Protein AF-A0A947R035-F1 (afdb_monomer)

pLDDT: mean 83.67, std 15.13, range [29.81, 98.88]

Radius of gyration: 25.93 Å; Cα contacts (8 Å, |Δi|>4): 935; chains: 1; bounding box: 70×62×70 Å

Mean predicted aligned error: 9.05 Å

Foldseek 3Di:
DFEFAAAALAACLLAPDPLVLVQVLVVVVPFPQDPQLSVQLNVLSVCCNVPDDLADDLLVSVLSSCLSPLPPPSNVVVVVVQVVLDPDDDDPHDSVSSVVDDSVRSVVVLVSSLVSVVVVPPDLDDSDPNLVSVLNVLNNPSASVSNVCQQCVLPPDLQAAYEHEDDDLDDQQPPVVSNVRSLQRLLLVCLQAPNRYAYAREADLSHPPSVVSNVCSLQARLHQAHEYEQLSPHACPDPSNLVVQVVCLVQVGEYEYAAEQDDGHSDSVRSCSSALVRCPVVCVVRLRRQYEHELLHPLCLQLDDDDDPPHRRSNVSLLVVLQVGVRYAYENEPNCPQVRDDSSVVSNLVSVLVQCPDPSRVLRYAYHHHPPRHRCSDRSNRVLVSVCVSNPPPSSCRRGPRSVCVSSQVPLVRRTPSVLSSLVNCQVCLAQRQDDHNPSSVVSNCVVPNPPRHHQHAPVRPLQGPVDPLNVLLVCVQQVPFPDDPDDSSCQQAAFLCVTPLNVVLVVDDPVSNLVSLLVVQVVSVVSCVVVQKFFDQDPNDRDDSVVSSVQSSVQSPDRRHGNSNSSVSVVNTIDHPDD

Secondary structure (DSSP, 8-state):
--EEEEE----HHHH-SHHHHHHHHHHHHTSSS-HHHHHHHHHHHHHHHHH-SS---HHHHHHHHHHHHTTSHHHHHHHHHHTTT-SS-----SHHHHHHS-HHHHHHHHHHHHHHHHHT-S------HHHHHHHHHHHTSSSHHHHHHHHHTTSSSTT-EEEEE-----SSS--HHHHHHHHHHHHHHHHHSTTTEEEEEEE-TTSTTHHHHHHHHHHHS---EEEE-GGGT--SSSHHHHHHHHHHHHTT--EEEE-SS-S--SSGGGGGGG-GGGGHHHHHHSTT--EEEEGGG-GGGTTTPPPBTTB--HHHHHHHHHHH-TTEEEE-TT--GGGSSHHHHHHHHHHHHHHTSSHHHHTTEE----BTTS--SS-HHHHHHHHHHHH-HHHHHIIIIIHHHHHHT--TTS--HHHHHHHHHHHHTTTS-SSPPPHHHHHHHHHHH-TT------TTGGGG-TT-HHHHHHHHHHHHHS------HHHHTT-BGGGSHHHHHHHHS-HHHHHHHHHHHHHHHHHHHHHTTEEEPEETTEEPPHHHHHHHHHHHHT-TTSBHHHHHHHHHTTEEEP--

Nearest PDB structures (foldseek):
  8sm7-assembly2_G  TM=6.513E-01  e=8.411E-05  Paenibacillus sp. Y412MC10
  8sma-assembly2_J  TM=6.064E-01  e=1.955E-04  Litorilinea aerophila

Structure (mmCIF, N/CA/C/O backbone):
data_AF-A0A947R035-F1
#
_entry.id   AF-A0A947R035-F1
#
loop_
_atom_site.group_PDB
_atom_site.id
_atom_site.type_symbol
_atom_site.label_atom_id
_atom_site.label_alt_id
_atom_site.label_comp_id
_atom_site.label_asym_id
_atom_site.label_entity_id
_atom_site.label_seq_id
_atom_site.pdbx_PDB_ins_code
_atom_site.Cartn_x
_atom_site.Cartn_y
_atom_site.Cartn_z
_atom_site.occupancy
_atom_site.B_iso_or_equiv
_atom_site.auth_seq_id
_atom_site.auth_comp_id
_atom_site.auth_asym_id
_atom_site.auth_atom_id
_atom_site.pdbx_PDB_model_num
ATOM 1 N N . MET A 1 1 ? -10.519 -5.323 -14.817 1.00 90.31 1 MET A N 1
ATOM 2 C CA . MET A 1 1 ? -10.506 -4.528 -13.567 1.00 90.31 1 MET A CA 1
ATOM 3 C C . MET A 1 1 ? -9.277 -3.657 -13.634 1.00 90.31 1 MET A C 1
ATOM 5 O O . MET A 1 1 ? -8.201 -4.216 -13.793 1.00 90.31 1 MET A O 1
ATOM 9 N N . ARG A 1 2 ? -9.396 -2.329 -13.517 1.00 95.31 2 ARG A N 1
ATOM 10 C CA . ARG A 1 2 ? -8.196 -1.489 -13.583 1.00 95.31 2 ARG A CA 1
ATOM 11 C C . ARG A 1 2 ? -7.433 -1.521 -12.263 1.00 95.31 2 ARG A C 1
ATOM 13 O O . ARG A 1 2 ? -8.056 -1.578 -11.205 1.00 95.31 2 ARG A O 1
ATOM 20 N N . ILE A 1 3 ? -6.108 -1.477 -12.324 1.00 97.06 3 ILE A N 1
ATOM 21 C CA . ILE A 1 3 ? -5.214 -1.598 -11.175 1.00 97.06 3 ILE A CA 1
ATOM 22 C C . ILE A 1 3 ? -4.143 -0.513 -11.245 1.00 97.06 3 ILE A C 1
ATOM 24 O O . ILE A 1 3 ? -3.401 -0.424 -12.223 1.00 97.06 3 ILE A O 1
ATOM 28 N N . ASN A 1 4 ? -4.032 0.280 -10.180 1.00 96.06 4 ASN A N 1
ATOM 29 C CA . ASN A 1 4 ? -2.834 1.073 -9.942 1.00 96.06 4 ASN A CA 1
ATOM 30 C C . ASN A 1 4 ? -1.700 0.153 -9.479 1.00 96.06 4 ASN A C 1
ATOM 32 O O . ASN A 1 4 ? -1.755 -0.359 -8.365 1.00 96.06 4 ASN A O 1
ATOM 36 N N . CYS A 1 5 ? -0.673 -0.068 -10.297 1.00 97.19 5 CYS A N 1
ATOM 37 C CA . CYS A 1 5 ? 0.370 -1.043 -9.969 1.00 97.19 5 CYS A CA 1
ATOM 38 C C . CYS A 1 5 ? 1.443 -0.539 -8.996 1.00 97.19 5 CYS A C 1
ATOM 40 O O . CYS A 1 5 ? 2.324 -1.309 -8.623 1.00 97.19 5 CYS A O 1
ATOM 42 N N . HIS A 1 6 ? 1.388 0.727 -8.583 1.00 96.06 6 HIS A N 1
ATOM 43 C CA . HIS A 1 6 ? 2.427 1.327 -7.757 1.00 96.06 6 HIS A CA 1
ATOM 44 C C . HIS A 1 6 ? 1.810 2.369 -6.827 1.00 96.06 6 HIS A C 1
ATOM 46 O O . HIS A 1 6 ? 1.602 3.516 -7.219 1.00 96.06 6 HIS A O 1
ATOM 52 N N . THR A 1 7 ? 1.504 1.972 -5.592 1.00 93.75 7 THR A N 1
ATOM 53 C CA . THR A 1 7 ? 1.025 2.882 -4.541 1.00 93.75 7 THR A CA 1
ATOM 54 C C . THR A 1 7 ? 1.607 2.508 -3.191 1.00 93.75 7 THR A C 1
ATOM 56 O O . THR A 1 7 ? 2.008 1.369 -2.967 1.00 93.75 7 THR A O 1
ATOM 59 N N . HIS A 1 8 ? 1.599 3.456 -2.267 1.00 92.56 8 HIS A N 1
ATOM 60 C CA . HIS A 1 8 ? 2.054 3.297 -0.900 1.00 92.56 8 HIS A CA 1
ATOM 61 C C . HIS A 1 8 ? 0.921 3.633 0.065 1.00 92.56 8 HIS A C 1
ATOM 63 O O . HIS A 1 8 ? 0.316 4.698 -0.018 1.00 92.56 8 HIS A O 1
ATOM 69 N N . VAL A 1 9 ? 0.648 2.719 0.995 1.00 91.81 9 VAL A N 1
ATOM 70 C CA . VAL A 1 9 ? -0.446 2.845 1.977 1.00 91.81 9 VAL A CA 1
ATOM 71 C C . VAL A 1 9 ? 0.047 3.041 3.411 1.00 91.81 9 VAL A C 1
ATOM 73 O O . VAL A 1 9 ? -0.749 3.173 4.336 1.00 91.81 9 VAL A O 1
ATOM 76 N N . PHE A 1 10 ? 1.362 3.051 3.618 1.00 89.19 10 PHE A N 1
ATOM 77 C CA . PHE A 1 10 ? 1.951 3.209 4.940 1.00 89.19 10 PHE A CA 1
ATOM 78 C C . PHE A 1 10 ? 1.749 4.627 5.490 1.00 89.19 10 PHE A C 1
ATOM 80 O O . PHE A 1 10 ? 1.616 5.591 4.744 1.00 89.19 10 PHE A O 1
ATOM 87 N N . ASN A 1 11 ? 1.788 4.774 6.809 1.00 85.31 11 ASN A N 1
ATOM 88 C CA . ASN A 1 11 ? 1.823 6.070 7.485 1.00 85.31 11 ASN A CA 1
ATOM 89 C C . ASN A 1 11 ? 3.145 6.258 8.244 1.00 85.31 11 ASN A C 1
ATOM 91 O O . ASN A 1 11 ? 3.944 5.331 8.384 1.00 85.31 11 ASN A O 1
ATOM 95 N N . ALA A 1 12 ? 3.341 7.438 8.819 1.00 78.31 12 ALA A N 1
ATOM 96 C CA . ALA A 1 12 ? 4.502 7.801 9.613 1.00 78.31 12 ALA A CA 1
ATOM 97 C C . ALA A 1 12 ? 4.778 6.788 10.728 1.00 78.31 12 ALA A C 1
ATOM 99 O O . ALA A 1 12 ? 5.913 6.397 10.923 1.00 78.31 12 ALA A O 1
ATOM 100 N N . LYS A 1 13 ? 3.767 6.265 11.422 1.00 75.94 13 LYS A N 1
ATOM 101 C CA . LYS A 1 13 ? 4.001 5.294 12.508 1.00 75.94 13 LYS A CA 1
ATOM 102 C C . LYS A 1 13 ? 4.582 3.973 12.016 1.00 75.94 13 LYS A C 1
ATOM 104 O O . LYS A 1 13 ? 5.375 3.348 12.712 1.00 75.94 13 LYS A O 1
ATOM 109 N N . SER A 1 14 ? 4.173 3.556 10.825 1.00 80.81 14 SER A N 1
ATOM 110 C CA . SER A 1 14 ? 4.558 2.272 10.249 1.00 80.81 14 SER A CA 1
ATOM 111 C C . SER A 1 14 ? 5.939 2.271 9.579 1.00 80.81 14 SER A C 1
ATOM 113 O O . SER A 1 14 ? 6.467 1.195 9.314 1.00 80.81 14 SER A O 1
ATOM 115 N N . VAL A 1 15 ? 6.531 3.449 9.326 1.00 81.19 15 VAL A N 1
ATOM 116 C CA . VAL A 1 15 ? 7.834 3.573 8.635 1.00 81.19 15 VAL A CA 1
ATOM 117 C C . VAL A 1 15 ? 8.768 4.663 9.173 1.00 81.19 15 VAL A C 1
ATOM 119 O O . VAL A 1 15 ? 9.943 4.673 8.816 1.00 81.19 15 VAL A O 1
ATOM 122 N N . PHE A 1 16 ? 8.299 5.636 9.961 1.00 77.38 16 PHE A N 1
ATOM 123 C CA . PHE A 1 16 ? 9.153 6.712 10.466 1.00 77.38 16 PHE A CA 1
ATOM 124 C C . PHE A 1 16 ? 9.911 6.209 11.682 1.00 77.38 16 PHE A C 1
ATOM 126 O O . PHE A 1 16 ? 9.370 6.046 12.774 1.00 77.38 16 PHE A O 1
ATOM 133 N N . ASN A 1 17 ? 11.197 6.002 11.470 1.00 75.94 17 ASN A N 1
ATOM 134 C CA . ASN A 1 17 ? 12.205 5.905 12.503 1.00 75.94 17 ASN A CA 1
ATOM 135 C C . ASN A 1 17 ? 13.166 7.098 12.345 1.00 75.94 17 ASN A C 1
ATOM 137 O O . ASN A 1 17 ? 12.977 7.962 11.477 1.00 75.94 17 ASN A O 1
ATOM 141 N N . LYS A 1 18 ? 14.205 7.157 13.187 1.00 76.12 18 LYS A N 1
ATOM 142 C CA . LYS A 1 18 ? 15.233 8.209 13.126 1.00 76.12 18 LYS A CA 1
ATOM 143 C C . LYS A 1 18 ? 15.755 8.415 11.697 1.00 76.12 18 LYS A C 1
ATOM 145 O O . LYS A 1 18 ? 15.851 9.551 11.240 1.00 76.12 18 LYS A O 1
ATOM 150 N N . TYR A 1 19 ? 16.016 7.325 10.985 1.00 76.44 19 TYR A N 1
ATOM 151 C CA . TYR A 1 19 ? 16.593 7.358 9.649 1.00 76.44 19 TYR A CA 1
ATOM 152 C C . TYR A 1 19 ? 15.604 7.816 8.581 1.00 76.44 19 TYR A C 1
ATOM 154 O O . TYR A 1 19 ? 15.952 8.627 7.727 1.00 76.44 19 TYR A O 1
ATOM 162 N N . THR A 1 20 ? 14.357 7.347 8.626 1.00 77.06 20 THR A N 1
ATOM 163 C CA . THR A 1 20 ? 13.328 7.795 7.679 1.00 77.06 20 THR A CA 1
ATOM 164 C C . THR A 1 20 ? 13.126 9.303 7.762 1.00 77.06 20 THR A C 1
ATOM 166 O O . THR A 1 20 ? 13.001 9.963 6.731 1.00 77.06 20 THR A O 1
ATOM 169 N N . ILE A 1 21 ? 13.154 9.874 8.972 1.00 76.88 21 ILE A N 1
ATOM 170 C CA . ILE A 1 21 ? 13.073 11.327 9.145 1.00 76.88 21 ILE A CA 1
ATOM 171 C C . ILE A 1 21 ? 14.324 12.020 8.611 1.00 76.88 21 ILE A C 1
ATOM 173 O O . ILE A 1 21 ? 14.180 13.001 7.893 1.00 76.88 21 ILE A O 1
ATOM 177 N N . GLU A 1 22 ? 15.529 11.506 8.854 1.00 77.06 22 GLU A N 1
ATOM 178 C CA . GLU A 1 22 ? 16.749 12.052 8.237 1.00 77.06 22 GLU A CA 1
ATOM 179 C C . GLU A 1 22 ? 16.660 12.083 6.698 1.00 77.06 22 GLU A C 1
ATOM 181 O O . GLU A 1 22 ? 16.966 13.111 6.089 1.00 77.06 22 GLU A O 1
ATOM 186 N N . ILE A 1 23 ? 16.150 11.019 6.063 1.00 75.88 23 ILE A N 1
ATOM 187 C CA . ILE A 1 23 ? 15.934 10.974 4.605 1.00 75.88 23 ILE A CA 1
ATOM 188 C C . ILE A 1 23 ? 14.889 12.012 4.168 1.00 75.88 23 ILE A C 1
ATOM 190 O O . ILE A 1 23 ? 15.112 12.751 3.204 1.00 75.88 23 ILE A O 1
ATOM 194 N N . LEU A 1 24 ? 13.757 12.107 4.873 1.00 74.56 24 LEU A N 1
ATOM 195 C CA . LEU A 1 24 ? 12.712 13.094 4.580 1.00 74.56 24 LEU A CA 1
ATOM 196 C C . LEU A 1 24 ? 13.224 14.530 4.726 1.00 74.56 24 LEU A C 1
ATOM 198 O O . LEU A 1 24 ? 12.913 15.380 3.893 1.00 74.56 24 LEU A O 1
ATOM 202 N N . LEU A 1 25 ? 14.050 14.796 5.736 1.00 73.50 25 LEU A N 1
ATOM 203 C CA . LEU A 1 25 ? 14.670 16.096 5.977 1.00 73.50 25 LEU A CA 1
ATOM 204 C C . LEU A 1 25 ? 15.721 16.442 4.920 1.00 73.50 25 LEU A C 1
ATOM 206 O O . LEU A 1 25 ? 15.752 17.578 4.447 1.00 73.50 25 LEU A O 1
ATOM 210 N N . LYS A 1 26 ? 16.535 15.473 4.481 1.00 74.19 26 LYS A N 1
ATOM 211 C CA . LYS A 1 26 ? 17.460 15.656 3.348 1.00 74.19 26 LYS A CA 1
ATOM 212 C C . LYS A 1 26 ? 16.693 15.951 2.056 1.00 74.19 26 LYS A C 1
ATOM 214 O O . LYS A 1 26 ? 17.106 16.785 1.257 1.00 74.19 26 LYS A O 1
ATOM 219 N N . ARG A 1 27 ? 15.539 15.314 1.846 1.00 70.31 27 ARG A N 1
ATOM 220 C CA . ARG A 1 27 ? 14.674 15.613 0.695 1.00 70.31 27 ARG A CA 1
ATOM 221 C C . ARG A 1 27 ? 14.075 17.015 0.791 1.00 70.31 27 ARG A C 1
ATOM 223 O O . ARG A 1 27 ? 14.047 17.733 -0.205 1.00 70.31 27 ARG A O 1
ATOM 230 N N . LEU A 1 28 ? 13.626 17.404 1.983 1.00 68.25 28 LEU A N 1
ATOM 231 C CA . LEU A 1 28 ? 13.128 18.743 2.279 1.00 68.25 28 LEU A CA 1
ATOM 232 C C . LEU A 1 28 ? 14.176 19.819 2.018 1.00 68.25 28 LEU A C 1
ATOM 234 O O . LEU A 1 28 ? 13.843 20.834 1.412 1.00 68.25 28 LEU A O 1
ATOM 238 N N . SER A 1 29 ? 15.428 19.620 2.430 1.00 66.75 29 SER A N 1
ATOM 239 C CA . SER A 1 29 ? 16.480 20.625 2.239 1.00 66.75 29 SER A CA 1
ATOM 240 C C . SER A 1 29 ? 16.688 20.969 0.759 1.00 66.75 29 SER A C 1
ATOM 242 O O . SER A 1 29 ? 16.861 22.146 0.445 1.00 66.75 29 SER A O 1
ATOM 244 N N . GLY A 1 30 ? 16.523 19.995 -0.145 1.00 63.94 30 GLY A N 1
ATOM 245 C CA . GLY A 1 30 ? 16.578 20.161 -1.605 1.00 63.94 30 GLY A CA 1
ATOM 246 C C . GLY A 1 30 ? 15.333 20.772 -2.273 1.00 63.94 30 GLY A C 1
ATOM 247 O O . GLY A 1 30 ? 15.232 20.756 -3.500 1.00 63.94 30 GLY A O 1
ATOM 248 N N . THR A 1 31 ? 14.361 21.271 -1.504 1.00 63.69 31 THR A N 1
ATOM 249 C CA . THR A 1 31 ? 13.176 21.978 -2.028 1.00 63.69 31 THR A CA 1
ATOM 250 C C . THR A 1 31 ? 13.327 23.498 -1.948 1.00 63.69 31 THR A C 1
ATOM 252 O O . THR A 1 31 ? 14.082 24.012 -1.121 1.00 63.69 31 THR A O 1
ATOM 255 N N . ASP A 1 32 ? 12.528 24.226 -2.731 1.00 61.53 32 ASP A N 1
ATOM 256 C CA . ASP A 1 32 ? 12.454 25.698 -2.702 1.00 61.53 32 ASP A CA 1
ATOM 257 C C . ASP A 1 32 ? 11.649 26.236 -1.494 1.00 61.53 32 ASP A C 1
ATOM 259 O O . ASP A 1 32 ? 11.332 27.422 -1.408 1.00 61.53 32 ASP A O 1
ATOM 263 N N . ILE A 1 33 ? 11.306 25.361 -0.539 1.00 65.81 33 ILE A N 1
ATOM 264 C CA . ILE A 1 33 ? 10.589 25.709 0.690 1.00 65.81 33 ILE A CA 1
ATOM 265 C C . ILE A 1 33 ? 11.441 26.689 1.529 1.00 65.81 33 ILE A C 1
ATOM 267 O O . ILE A 1 33 ? 12.652 26.490 1.660 1.00 65.81 33 ILE A O 1
ATOM 271 N N . PRO A 1 34 ? 10.852 27.729 2.152 1.00 67.31 34 PRO A N 1
ATOM 272 C CA . PRO A 1 34 ? 11.606 28.656 2.995 1.00 67.31 34 PRO A CA 1
ATOM 273 C C . PRO A 1 34 ? 12.301 27.969 4.182 1.00 67.31 34 PRO A C 1
ATOM 275 O O . PRO A 1 34 ? 11.680 27.194 4.911 1.00 67.31 34 PRO A O 1
ATOM 278 N N . GLU A 1 35 ? 13.560 28.329 4.444 1.00 76.06 35 GLU A N 1
ATOM 279 C CA . GLU A 1 35 ? 14.381 27.735 5.515 1.00 76.06 35 GLU A CA 1
ATOM 280 C C . GLU A 1 35 ? 13.737 27.760 6.919 1.00 76.06 35 GLU A C 1
ATOM 282 O O . GLU A 1 35 ? 13.806 26.752 7.630 1.00 76.06 35 GLU A O 1
ATOM 287 N N . PRO A 1 36 ? 13.025 28.833 7.335 1.00 72.81 36 PRO A N 1
ATOM 288 C CA . PRO A 1 36 ? 12.318 28.828 8.615 1.00 72.81 36 PRO A CA 1
ATOM 289 C C . PRO A 1 36 ? 11.249 27.731 8.717 1.00 72.81 36 PRO A C 1
ATOM 291 O O . PRO A 1 36 ? 11.086 27.136 9.781 1.00 72.81 36 PRO A O 1
ATOM 294 N N . LEU A 1 37 ? 10.540 27.435 7.619 1.00 72.19 37 LEU A N 1
ATOM 295 C CA . LEU A 1 37 ? 9.524 26.380 7.570 1.00 72.19 37 LEU A CA 1
ATOM 296 C C . LEU A 1 37 ? 10.171 24.994 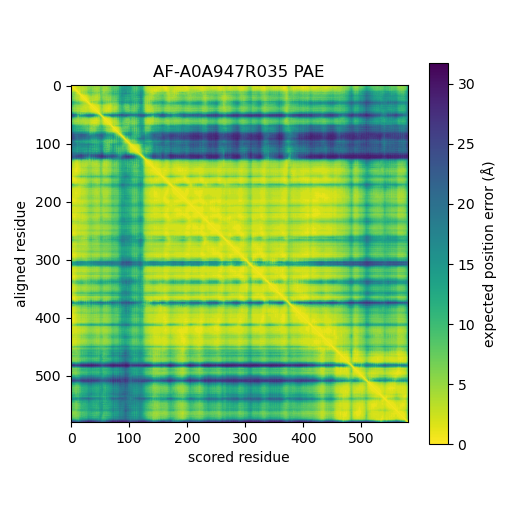7.619 1.00 72.19 37 LEU A C 1
ATOM 298 O O . LEU A 1 37 ? 9.710 24.150 8.384 1.00 72.19 37 LEU A O 1
ATOM 302 N N . LYS A 1 38 ? 11.284 24.787 6.902 1.00 75.94 38 LYS A N 1
ATOM 303 C CA . LYS A 1 38 ? 12.078 23.550 7.008 1.00 75.94 38 LYS A CA 1
ATOM 304 C C . LYS A 1 38 ? 12.527 23.297 8.450 1.00 75.94 38 LYS A C 1
ATOM 306 O O . LYS A 1 38 ? 12.341 22.199 8.962 1.00 75.94 38 LYS A O 1
ATOM 311 N N . THR A 1 39 ? 13.025 24.333 9.127 1.00 81.56 39 THR A N 1
ATOM 312 C CA . THR A 1 39 ? 13.489 24.260 10.525 1.00 81.56 39 THR A CA 1
ATOM 313 C C . THR A 1 39 ? 12.341 23.953 11.498 1.00 81.56 39 THR A C 1
ATOM 315 O O . THR A 1 39 ? 12.506 23.182 12.445 1.00 81.56 39 THR A O 1
ATOM 318 N N . ALA A 1 40 ? 11.159 24.542 11.286 1.00 78.25 40 ALA A N 1
ATOM 319 C CA . ALA A 1 40 ? 9.981 24.285 12.117 1.00 78.25 40 ALA A CA 1
ATOM 320 C C . ALA A 1 40 ? 9.462 22.848 11.960 1.00 78.25 40 ALA A C 1
ATOM 322 O O . ALA A 1 40 ? 9.192 22.172 12.953 1.00 78.25 40 ALA A O 1
ATOM 323 N N . VAL A 1 41 ? 9.383 22.365 10.718 1.00 79.06 41 VAL A N 1
ATOM 324 C CA . VAL A 1 41 ? 9.001 20.983 10.406 1.00 79.06 41 VAL A CA 1
ATOM 325 C C . VAL A 1 41 ? 10.014 19.992 10.977 1.00 79.06 41 VAL A C 1
ATOM 327 O O . VAL A 1 41 ? 9.600 19.030 11.615 1.00 79.06 41 VAL A O 1
ATOM 330 N N . ASP A 1 42 ? 11.318 20.247 10.826 1.00 82.38 42 ASP A N 1
ATOM 331 C CA . ASP A 1 42 ? 12.386 19.419 11.403 1.00 82.38 42 ASP A CA 1
ATOM 332 C C . ASP A 1 42 ? 12.207 19.218 12.907 1.00 82.38 42 ASP A C 1
ATOM 334 O O . ASP A 1 42 ? 12.135 18.091 13.403 1.00 82.38 42 ASP A O 1
ATOM 338 N N . LYS A 1 43 ? 12.051 20.327 13.635 1.00 82.88 43 LYS A N 1
ATOM 339 C CA . LYS A 1 43 ? 11.857 20.295 15.082 1.00 82.88 43 LYS A CA 1
ATOM 340 C C . LYS A 1 43 ? 10.629 19.468 15.470 1.00 82.88 43 LYS A C 1
ATOM 342 O O . LYS A 1 43 ? 10.713 18.663 16.395 1.00 82.88 43 LYS A O 1
ATOM 347 N N . GLN A 1 44 ? 9.505 19.653 14.776 1.00 81.62 44 GLN A N 1
ATOM 348 C CA . GLN A 1 44 ? 8.269 18.934 15.085 1.00 81.62 44 GLN A CA 1
ATOM 349 C C . GLN A 1 44 ? 8.334 17.450 14.708 1.00 81.62 44 GLN A C 1
ATOM 351 O O . GLN A 1 44 ? 7.890 16.613 15.486 1.00 81.62 44 GLN A O 1
ATOM 356 N N . LEU A 1 45 ? 8.939 17.094 13.574 1.00 78.50 45 LEU A N 1
ATOM 357 C CA . LEU A 1 45 ? 9.134 15.698 13.169 1.00 78.50 45 LEU A CA 1
ATOM 358 C C . LEU A 1 45 ? 10.041 14.939 14.150 1.00 78.50 45 LEU A C 1
ATOM 360 O O . LEU A 1 45 ? 9.741 13.806 14.524 1.00 78.50 45 LEU A O 1
ATOM 364 N N . LYS A 1 46 ? 11.112 15.574 14.638 1.00 78.69 46 LYS A N 1
ATOM 365 C CA . LYS A 1 46 ? 11.968 14.999 15.688 1.00 78.69 46 LYS A CA 1
ATOM 366 C C . LYS A 1 46 ? 11.225 14.830 17.015 1.00 78.69 46 LYS A C 1
ATOM 368 O O . LYS A 1 46 ? 11.413 13.818 17.684 1.00 78.69 46 LYS A O 1
ATOM 373 N N . GLN A 1 47 ? 10.363 15.781 17.376 1.00 74.94 47 GLN A N 1
ATOM 374 C CA . GLN A 1 47 ? 9.515 15.681 18.567 1.00 74.94 47 GLN A CA 1
ATOM 375 C C . GLN A 1 47 ? 8.497 14.539 18.447 1.00 74.94 47 GLN A C 1
ATOM 377 O O . GLN A 1 47 ? 8.282 13.816 19.414 1.00 74.94 47 GLN A O 1
ATOM 382 N N . VAL A 1 48 ? 7.933 14.319 17.254 1.00 68.00 48 VAL A N 1
ATOM 383 C CA . VAL A 1 48 ? 7.073 13.161 16.970 1.00 68.00 48 VAL A CA 1
ATOM 384 C C . VAL A 1 48 ? 7.807 11.851 17.283 1.00 68.00 48 VAL A C 1
ATOM 386 O O . VAL A 1 48 ? 7.271 11.029 18.017 1.00 68.00 48 VAL A O 1
ATOM 389 N N . ILE A 1 49 ? 9.057 11.677 16.845 1.00 65.62 49 ILE A N 1
ATOM 390 C CA . ILE A 1 49 ? 9.845 10.479 17.203 1.00 65.62 49 ILE A CA 1
ATOM 391 C C . ILE A 1 49 ? 10.112 10.390 18.710 1.00 65.62 49 ILE A C 1
ATOM 393 O O . ILE A 1 49 ? 10.060 9.304 19.279 1.00 65.62 49 ILE A O 1
ATOM 397 N N . ALA A 1 50 ? 10.474 11.509 19.339 1.00 62.06 50 ALA A N 1
ATOM 398 C CA . ALA A 1 50 ? 10.989 11.512 20.706 1.00 62.06 50 ALA A CA 1
ATOM 399 C C . ALA A 1 50 ? 9.899 11.396 21.785 1.00 62.06 50 ALA A C 1
ATOM 401 O O . ALA A 1 50 ? 10.170 10.865 22.859 1.00 62.06 50 ALA A O 1
ATOM 402 N N . GLU A 1 51 ? 8.697 11.920 21.531 1.00 55.91 51 GLU A N 1
ATOM 403 C CA . GLU A 1 51 ? 7.674 12.129 22.566 1.00 55.91 51 GLU A CA 1
ATOM 404 C C . GLU A 1 51 ? 6.343 11.416 22.304 1.00 55.91 51 GLU A C 1
ATOM 406 O O . GLU A 1 51 ? 5.519 11.341 23.218 1.00 55.91 51 GLU A O 1
ATOM 411 N N . THR A 1 52 ? 6.084 10.900 21.098 1.00 48.09 52 THR A N 1
ATOM 412 C CA . THR A 1 52 ? 4.770 10.305 20.808 1.00 48.09 52 THR A CA 1
ATOM 413 C C . THR A 1 52 ? 4.784 8.787 20.942 1.00 48.09 52 THR A C 1
ATOM 415 O O . THR A 1 52 ? 5.576 8.090 20.316 1.00 48.09 52 THR A O 1
ATOM 418 N N . GLY A 1 53 ? 3.875 8.278 21.781 1.00 51.88 53 GLY A N 1
ATOM 419 C CA . GLY A 1 53 ? 3.396 6.901 21.685 1.00 51.88 53 GLY A CA 1
ATOM 420 C C . GLY A 1 53 ? 2.593 6.691 20.394 1.00 51.88 53 GLY A C 1
ATOM 421 O O . GLY A 1 53 ? 2.776 7.392 19.404 1.00 51.88 53 GLY A O 1
ATOM 422 N N . ASP A 1 54 ? 1.640 5.764 20.406 1.00 49.38 54 ASP A N 1
ATOM 423 C CA . ASP A 1 54 ? 0.895 5.311 19.223 1.00 49.38 54 ASP A CA 1
ATOM 424 C C . ASP A 1 54 ? 0.059 6.374 18.463 1.00 49.38 54 ASP A C 1
ATOM 426 O O . ASP A 1 54 ? -0.688 5.983 17.573 1.00 49.38 54 ASP A O 1
ATOM 430 N N . TYR A 1 55 ? 0.126 7.690 18.731 1.00 55.62 55 TYR A N 1
ATOM 431 C CA . TYR A 1 55 ? -0.684 8.730 18.065 1.00 55.62 55 TYR A CA 1
ATOM 432 C C . TYR A 1 55 ? 0.075 10.033 17.763 1.00 55.62 55 TYR A C 1
ATOM 434 O O . TYR A 1 55 ? 0.591 10.689 18.665 1.00 55.62 55 TYR A O 1
ATOM 442 N N . VAL A 1 56 ? 0.062 10.442 16.485 1.00 63.19 56 VAL A N 1
ATOM 443 C CA . VAL A 1 56 ? 0.506 11.768 16.037 1.00 63.19 56 VAL A CA 1
ATOM 444 C C . VAL A 1 56 ? -0.728 12.579 15.677 1.00 63.19 56 VAL A C 1
ATOM 446 O O . VAL A 1 56 ? -1.469 12.214 14.767 1.00 63.19 56 VAL A O 1
ATOM 449 N N . ASP A 1 57 ? -0.958 13.666 16.407 1.00 69.12 57 ASP A N 1
ATOM 450 C CA . ASP A 1 57 ? -2.052 14.585 16.116 1.00 69.12 57 ASP A CA 1
ATOM 451 C C . ASP A 1 57 ? -1.629 15.547 14.998 1.00 69.12 57 ASP A C 1
ATOM 453 O O . ASP A 1 57 ? -0.870 16.490 15.235 1.00 69.12 57 ASP A O 1
ATOM 457 N N . GLU A 1 58 ? -2.126 15.308 13.781 1.00 72.50 58 GLU A N 1
ATOM 458 C CA . GLU A 1 58 ? -1.898 16.161 12.605 1.00 72.50 58 GLU A CA 1
ATOM 459 C C . GLU A 1 58 ? -2.190 17.643 12.908 1.00 72.50 58 GLU A C 1
ATOM 461 O O . GLU A 1 58 ? -1.418 18.530 12.537 1.00 72.50 58 GLU A O 1
ATOM 466 N N . LYS A 1 59 ? -3.281 17.933 13.629 1.00 68.88 59 LYS A N 1
ATOM 467 C CA . LYS A 1 59 ? -3.715 19.309 13.905 1.00 68.88 59 LYS A CA 1
ATOM 468 C C . LYS A 1 59 ? -2.739 19.999 14.843 1.00 68.88 59 LYS A C 1
ATOM 470 O O . LYS A 1 59 ? -2.322 21.127 14.579 1.00 68.88 59 LYS A O 1
ATOM 475 N N . LYS A 1 6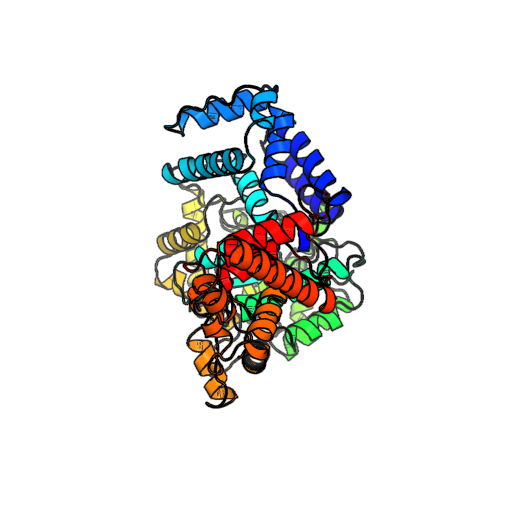0 ? -2.347 19.310 15.915 1.00 72.62 60 LYS A N 1
ATOM 476 C CA . LYS A 1 60 ? -1.361 19.817 16.876 1.00 72.62 60 LYS A CA 1
ATOM 477 C C . LYS A 1 60 ? 0.009 19.988 16.225 1.00 72.62 60 LYS A C 1
ATOM 479 O O . LYS A 1 60 ? 0.672 20.994 16.467 1.00 72.62 60 LYS A O 1
ATOM 484 N N . PHE A 1 61 ? 0.405 19.047 15.366 1.00 77.44 61 PHE A N 1
ATOM 485 C CA . PHE A 1 61 ? 1.639 19.132 14.590 1.00 77.44 61 PHE A CA 1
ATOM 486 C C . PHE A 1 61 ? 1.673 20.429 13.773 1.00 77.44 61 PHE A C 1
ATOM 488 O O . PHE A 1 61 ? 2.582 21.245 13.945 1.00 77.44 61 PHE A O 1
ATOM 495 N N . PHE A 1 62 ? 0.651 20.687 12.952 1.00 74.50 62 PHE A N 1
ATOM 496 C CA . PHE A 1 62 ? 0.616 21.909 12.149 1.00 74.50 62 PHE A CA 1
ATOM 497 C C . PHE A 1 62 ? 0.444 23.178 12.989 1.00 74.50 62 PHE A C 1
ATOM 499 O O . PHE A 1 62 ? 1.045 24.198 12.660 1.00 74.50 62 PHE A O 1
ATOM 506 N N . GLN A 1 63 ? -0.303 23.137 14.096 1.00 72.69 63 GLN A N 1
ATOM 507 C CA . GLN A 1 63 ? -0.412 24.270 15.021 1.00 72.69 63 GLN A CA 1
ATOM 508 C C . GLN A 1 63 ? 0.954 24.671 15.589 1.00 72.69 63 GLN A C 1
ATOM 510 O O . GLN A 1 63 ? 1.279 25.860 15.638 1.00 72.69 63 GLN A O 1
ATOM 515 N N . ASN A 1 64 ? 1.771 23.695 15.983 1.00 77.25 64 ASN A N 1
ATOM 516 C CA . ASN A 1 64 ? 3.117 23.942 16.486 1.00 77.25 64 ASN A CA 1
ATOM 517 C C . ASN A 1 64 ? 4.034 24.503 15.392 1.00 77.25 64 ASN A C 1
ATOM 519 O O . ASN A 1 64 ? 4.748 25.476 15.643 1.00 77.25 64 ASN A O 1
ATOM 523 N N . VAL A 1 65 ? 3.975 23.946 14.173 1.00 76.25 65 VAL A N 1
ATOM 524 C CA . VAL A 1 65 ? 4.715 24.475 13.012 1.00 76.25 65 VAL A CA 1
ATOM 525 C C . VAL A 1 65 ? 4.329 25.935 12.751 1.00 76.25 65 VAL A C 1
ATOM 527 O O . VAL A 1 65 ? 5.203 26.793 12.654 1.00 76.25 65 VAL A O 1
ATOM 530 N N . LEU A 1 66 ? 3.032 26.250 12.699 1.00 71.25 66 LEU A N 1
ATOM 531 C CA . LEU A 1 66 ? 2.540 27.609 12.449 1.00 71.25 66 LEU A CA 1
ATOM 532 C C . LEU A 1 66 ? 2.911 28.582 13.573 1.00 71.25 66 LEU A C 1
ATOM 534 O O . LEU A 1 66 ? 3.314 29.710 13.297 1.00 71.25 66 LEU A O 1
ATOM 538 N N . THR A 1 67 ? 2.841 28.142 14.830 1.00 73.62 67 THR A N 1
ATOM 539 C CA . THR A 1 67 ? 3.230 28.947 16.000 1.00 73.62 67 THR A CA 1
ATOM 540 C C . THR A 1 67 ? 4.722 29.270 15.984 1.00 73.62 67 THR A C 1
ATOM 542 O O . THR A 1 67 ? 5.122 30.367 16.356 1.00 73.62 67 THR A O 1
ATOM 545 N N . GLN A 1 68 ? 5.565 28.347 15.521 1.00 75.44 68 GLN A N 1
ATOM 546 C CA . GLN A 1 68 ? 6.995 28.605 15.361 1.00 75.44 68 GLN A CA 1
ATOM 547 C C . GLN A 1 68 ? 7.288 29.603 14.225 1.00 75.44 68 GLN A C 1
ATOM 549 O O . GLN A 1 68 ? 8.341 30.241 14.218 1.00 75.44 68 GLN A O 1
ATOM 554 N N . LEU A 1 69 ? 6.365 29.754 13.271 1.00 70.88 69 LEU A N 1
ATOM 555 C CA . LEU A 1 69 ? 6.543 30.582 12.079 1.00 70.88 69 LEU A CA 1
ATOM 556 C C . LEU A 1 69 ? 5.904 31.965 12.164 1.00 70.88 69 LEU A C 1
ATOM 558 O O . LEU A 1 69 ? 6.291 32.829 11.377 1.00 70.88 69 LEU A O 1
ATOM 562 N N . SER A 1 70 ? 4.963 32.187 13.079 1.00 69.69 70 SER A N 1
ATOM 563 C CA . SER A 1 70 ? 4.029 33.323 13.093 1.00 69.69 70 SER A CA 1
ATOM 564 C C . SER A 1 70 ? 4.661 34.718 13.019 1.00 69.69 70 SER A C 1
ATOM 566 O O . SER A 1 70 ? 4.024 35.648 12.525 1.00 69.69 70 SER A O 1
ATOM 568 N N . ASP A 1 71 ? 5.922 34.862 13.433 1.00 67.25 71 ASP A N 1
ATOM 569 C CA . ASP A 1 71 ? 6.653 36.140 13.442 1.00 67.25 71 ASP A CA 1
ATOM 570 C C . ASP A 1 71 ? 7.736 36.243 12.354 1.00 67.25 71 ASP A C 1
ATOM 572 O O . ASP A 1 71 ? 8.460 37.235 12.247 1.00 67.25 71 ASP A O 1
ATOM 576 N N . THR A 1 72 ? 7.837 35.236 11.487 1.00 67.81 72 THR A N 1
ATOM 577 C CA . THR A 1 72 ? 8.843 35.183 10.423 1.00 67.81 72 THR A CA 1
ATOM 578 C C . THR A 1 72 ? 8.378 35.909 9.156 1.00 67.81 72 THR A C 1
ATOM 580 O O . THR A 1 72 ? 7.198 35.916 8.795 1.00 67.81 72 THR A O 1
ATOM 583 N N . LYS A 1 73 ? 9.329 36.480 8.400 1.00 67.19 73 LYS A N 1
ATOM 584 C CA . LYS A 1 73 ? 9.057 36.992 7.040 1.00 67.19 73 LYS A CA 1
ATOM 585 C C . LYS A 1 73 ? 8.507 35.893 6.120 1.00 67.19 73 LYS A C 1
ATOM 587 O O . LYS A 1 73 ? 7.685 36.194 5.262 1.00 67.19 73 LYS A O 1
ATOM 592 N N . ALA A 1 74 ? 8.919 34.641 6.336 1.00 61.31 74 ALA A N 1
ATOM 593 C CA . ALA A 1 74 ? 8.442 33.478 5.592 1.00 61.31 74 ALA A CA 1
ATOM 594 C C . ALA A 1 74 ? 6.934 33.249 5.778 1.00 61.31 74 ALA A C 1
ATOM 596 O O . ALA A 1 74 ? 6.234 33.075 4.789 1.00 61.31 74 ALA A O 1
ATOM 597 N N . TYR A 1 75 ? 6.413 33.336 7.006 1.00 64.44 75 TYR A N 1
ATOM 598 C CA . TYR A 1 75 ? 4.973 33.222 7.270 1.00 64.44 75 TYR A CA 1
ATOM 599 C C . TYR A 1 75 ? 4.165 34.355 6.631 1.00 64.44 75 TYR A C 1
ATOM 601 O O . TYR A 1 75 ? 3.141 34.114 5.997 1.00 64.44 75 TYR A O 1
ATOM 609 N N . LYS A 1 76 ? 4.653 35.597 6.725 1.00 64.69 76 LYS A N 1
ATOM 610 C CA . LYS A 1 76 ? 4.009 36.750 6.071 1.00 64.69 76 LYS A CA 1
ATOM 611 C C . LYS A 1 76 ? 4.019 36.629 4.542 1.00 64.69 76 LYS A C 1
ATOM 613 O O . LYS A 1 76 ? 3.046 37.024 3.906 1.00 64.69 76 LYS A O 1
ATOM 618 N N . GLY A 1 77 ? 5.092 36.080 3.968 1.00 61.12 77 GLY A N 1
ATOM 619 C CA . GLY A 1 77 ? 5.187 35.739 2.546 1.00 61.12 77 GLY A CA 1
ATOM 620 C C . GLY A 1 77 ? 4.193 34.648 2.153 1.00 61.12 77 GLY A C 1
ATOM 621 O O . GLY A 1 77 ? 3.387 34.870 1.259 1.00 61.12 77 GLY A O 1
ATOM 622 N N . LEU A 1 78 ? 4.157 33.543 2.905 1.00 58.34 78 LEU A N 1
ATOM 623 C CA . LEU A 1 78 ? 3.211 32.441 2.713 1.00 58.34 78 LEU A CA 1
ATOM 624 C C . LEU A 1 78 ? 1.759 32.945 2.724 1.00 58.34 78 LEU A C 1
ATOM 626 O O . LEU A 1 78 ? 1.004 32.674 1.800 1.00 58.34 78 LEU A O 1
ATOM 630 N N . LEU A 1 79 ? 1.376 33.761 3.713 1.00 60.28 79 LEU A N 1
ATOM 631 C CA . LEU A 1 79 ? 0.042 34.370 3.771 1.00 60.28 79 LEU A CA 1
ATOM 632 C C . LEU A 1 79 ? -0.247 35.300 2.584 1.00 60.28 79 LEU A C 1
ATOM 634 O O . LEU A 1 79 ? -1.395 35.404 2.156 1.00 60.28 79 LEU A O 1
ATOM 638 N N . LYS A 1 80 ? 0.764 35.999 2.059 1.00 60.78 80 LYS A N 1
ATOM 639 C CA . LYS A 1 80 ? 0.621 36.889 0.901 1.00 60.78 80 LYS A CA 1
ATOM 640 C C . LYS A 1 80 ? 0.467 36.114 -0.407 1.00 60.78 80 LYS A C 1
ATOM 642 O O . LYS A 1 80 ? -0.253 36.598 -1.267 1.00 60.78 80 LYS A O 1
ATOM 647 N N . ASP A 1 81 ? 1.086 34.946 -0.540 1.00 53.97 81 ASP A N 1
ATOM 648 C CA . ASP A 1 81 ? 0.922 34.063 -1.704 1.00 53.97 81 ASP A CA 1
ATOM 649 C C . ASP A 1 81 ? -0.413 33.296 -1.655 1.00 53.97 81 ASP A C 1
ATOM 651 O O . ASP A 1 81 ? -1.004 32.996 -2.689 1.00 53.97 81 ASP A O 1
ATOM 655 N N . ILE A 1 82 ? -0.926 33.049 -0.445 1.00 52.06 82 ILE A N 1
ATOM 656 C CA . ILE A 1 82 ? -2.220 32.410 -0.157 1.00 52.06 82 ILE A CA 1
ATOM 657 C C . ILE A 1 82 ? -3.405 33.381 -0.352 1.00 52.06 82 ILE A C 1
ATOM 659 O O . ILE A 1 82 ? -4.455 32.999 -0.858 1.00 52.06 82 ILE A O 1
ATOM 663 N N . LYS A 1 83 ? -3.277 34.660 0.026 1.00 51.91 83 LYS A N 1
ATOM 664 C CA . LYS A 1 83 ? -4.379 35.647 -0.062 1.00 51.91 83 LYS A CA 1
ATOM 665 C C . LYS A 1 83 ? -4.979 35.854 -1.474 1.00 51.91 83 LYS A C 1
ATOM 667 O O . LYS A 1 83 ? -6.190 36.019 -1.551 1.00 51.91 83 LYS A O 1
ATOM 672 N N . PRO A 1 84 ? -4.210 35.867 -2.579 1.00 49.97 84 PRO A N 1
ATOM 673 C CA . PRO A 1 84 ? -4.747 36.044 -3.930 1.00 49.97 84 PRO A CA 1
ATOM 674 C C . PRO A 1 84 ? -5.594 34.869 -4.436 1.00 49.97 84 PRO A C 1
ATOM 676 O O . PRO A 1 84 ? -6.473 35.081 -5.267 1.00 49.97 84 PRO A O 1
ATOM 679 N N . SER A 1 85 ? -5.335 33.645 -3.966 1.00 43.00 85 SER A N 1
ATOM 680 C CA . SER A 1 85 ? -6.047 32.429 -4.391 1.00 43.00 85 SER A CA 1
ATOM 681 C C . SER A 1 85 ? -7.285 32.124 -3.542 1.00 43.00 85 SER A C 1
ATOM 683 O O . SER A 1 85 ? -8.171 31.391 -3.978 1.00 43.00 85 SER A O 1
ATOM 685 N N . LEU A 1 86 ? -7.395 32.716 -2.352 1.00 43.81 86 LEU A N 1
ATOM 686 C CA . LEU A 1 86 ? -8.523 32.530 -1.443 1.00 43.81 86 LEU A CA 1
ATOM 687 C C . LEU A 1 86 ? -9.469 33.734 -1.460 1.00 43.81 86 LEU A C 1
ATOM 689 O O . LEU A 1 86 ? -9.115 34.832 -1.049 1.00 43.81 86 LEU A O 1
ATOM 693 N N . LYS A 1 87 ? -10.739 33.509 -1.821 1.00 45.91 87 LYS A N 1
ATOM 694 C CA . LYS A 1 87 ? -11.838 34.484 -1.641 1.00 45.91 87 LYS A CA 1
ATOM 695 C C . LYS A 1 87 ? -12.320 34.578 -0.179 1.00 45.91 87 LYS A C 1
ATOM 697 O O . LYS A 1 87 ? -13.510 34.751 0.067 1.00 45.91 87 LYS A O 1
ATOM 702 N N . ILE A 1 88 ? -11.431 34.383 0.795 1.00 44.50 88 ILE A N 1
ATOM 703 C CA . ILE A 1 88 ? -11.759 34.371 2.227 1.00 44.50 88 ILE A CA 1
ATOM 704 C C . ILE A 1 88 ? -10.803 35.331 2.939 1.00 44.50 88 ILE A C 1
ATOM 706 O O . ILE A 1 88 ? -9.586 35.185 2.838 1.00 44.50 88 ILE A O 1
ATOM 710 N N . GLU A 1 89 ? -11.344 36.310 3.666 1.00 45.72 89 GLU A N 1
ATOM 711 C CA . GLU A 1 89 ? -10.549 37.170 4.546 1.00 45.72 89 GLU A CA 1
ATOM 712 C C . GLU A 1 89 ? -10.102 36.380 5.785 1.00 45.72 89 GLU A C 1
ATOM 714 O O . GLU A 1 89 ? -10.921 35.811 6.508 1.00 45.72 89 GLU A O 1
ATOM 719 N N . PHE A 1 90 ? -8.788 36.329 6.026 1.00 54.34 90 PHE A N 1
ATOM 720 C CA . PHE A 1 90 ? -8.198 35.683 7.199 1.00 54.34 90 PHE A CA 1
ATOM 721 C C . PHE A 1 90 ? -7.578 36.719 8.135 1.00 54.34 90 PHE A C 1
ATOM 723 O O . PHE A 1 90 ? -6.693 37.473 7.725 1.00 54.34 90 PHE A O 1
ATOM 730 N N . ASP A 1 91 ? -7.993 36.675 9.403 1.00 50.66 91 ASP A N 1
ATOM 731 C CA . ASP A 1 91 ? -7.610 37.631 10.452 1.00 50.66 91 ASP A CA 1
ATOM 732 C C . ASP A 1 91 ? -6.782 36.982 11.588 1.00 50.66 91 ASP A C 1
ATOM 734 O O . ASP A 1 91 ? -6.808 37.392 12.754 1.00 50.66 91 ASP A O 1
ATOM 738 N N . ILE A 1 92 ? -6.023 35.928 11.254 1.00 54.59 92 ILE A N 1
ATOM 739 C CA . ILE A 1 92 ? -5.098 35.254 12.180 1.00 54.59 92 ILE A CA 1
ATOM 740 C C . ILE A 1 92 ? -3.707 35.877 12.033 1.00 54.59 92 ILE A C 1
ATOM 742 O O . ILE A 1 92 ? -2.834 35.382 11.317 1.00 54.59 92 ILE A O 1
ATOM 746 N N . ILE A 1 93 ? -3.518 37.011 12.702 1.00 51.19 93 ILE A N 1
ATOM 747 C CA . ILE A 1 93 ? -2.239 37.723 12.771 1.00 51.19 93 ILE A CA 1
ATOM 748 C C . ILE A 1 93 ? -1.724 37.631 14.214 1.00 51.19 93 ILE A C 1
ATOM 750 O O . ILE A 1 93 ? -2.341 38.197 15.115 1.00 51.19 93 ILE A O 1
ATOM 754 N N . GLY A 1 94 ? -0.607 36.920 14.420 1.00 56.41 94 GLY A N 1
ATOM 755 C CA . GLY A 1 94 ? 0.104 36.813 15.706 1.00 56.41 94 GLY A CA 1
ATOM 756 C C . GLY A 1 94 ? 0.117 35.406 16.324 1.00 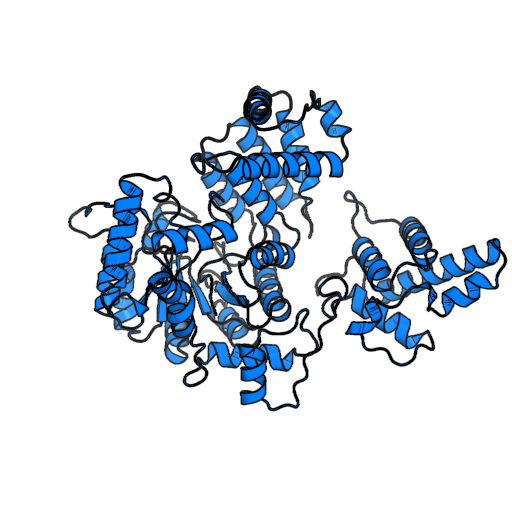56.41 94 GLY A C 1
ATOM 757 O O . GLY A 1 94 ? -0.851 34.656 16.202 1.00 56.41 94 GLY A O 1
ATOM 758 N N . SER A 1 95 ? 1.222 35.060 16.997 1.00 55.03 95 SER A N 1
ATOM 759 C CA . SER A 1 95 ? 1.432 33.774 17.692 1.00 55.03 95 SER A CA 1
ATOM 760 C C . SER A 1 95 ? 0.369 33.486 18.756 1.00 55.03 95 SER A C 1
ATOM 762 O O . SER A 1 95 ? -0.080 32.349 18.892 1.00 55.03 95 SER A O 1
ATOM 764 N N . ASP A 1 96 ? -0.076 34.515 19.475 1.00 57.00 96 ASP A N 1
ATOM 765 C CA . ASP A 1 96 ? -1.036 34.375 20.574 1.00 57.00 96 ASP A CA 1
ATOM 766 C C . ASP A 1 96 ? -2.426 33.958 20.074 1.00 57.00 96 ASP A C 1
ATOM 768 O O . ASP A 1 96 ? -3.026 33.029 20.611 1.00 57.00 96 ASP A O 1
ATOM 772 N N . LYS A 1 97 ? -2.881 34.516 18.943 1.00 59.72 97 LYS A N 1
ATOM 773 C CA . LYS A 1 97 ? -4.143 34.106 18.304 1.00 59.72 97 LYS A CA 1
ATOM 774 C C . LYS A 1 97 ? -4.105 32.667 17.774 1.00 59.72 97 LYS A C 1
ATOM 776 O O . LYS A 1 97 ? -5.142 32.015 17.719 1.00 59.72 97 LYS A O 1
ATOM 781 N N . ILE A 1 98 ? -2.933 32.157 17.382 1.00 61.47 98 ILE A N 1
ATOM 782 C CA . ILE A 1 98 ? -2.763 30.762 16.925 1.00 61.47 98 ILE A CA 1
ATOM 783 C C . ILE A 1 98 ? -2.819 29.788 18.110 1.00 61.47 98 ILE A C 1
ATOM 785 O O . ILE A 1 98 ? -3.333 28.678 17.971 1.00 61.47 98 ILE A O 1
ATOM 789 N N . LYS A 1 99 ? -2.322 30.199 19.281 1.00 58.91 99 LYS A N 1
ATOM 790 C CA . LYS A 1 99 ? -2.421 29.412 20.520 1.00 58.91 99 LYS A CA 1
ATOM 791 C C . LYS A 1 99 ? -3.847 29.374 21.071 1.00 58.91 99 LYS A C 1
ATOM 793 O O . LYS A 1 99 ? -4.245 28.357 21.628 1.00 58.91 99 LYS A O 1
ATOM 798 N N . GLU A 1 100 ? -4.604 30.457 20.902 1.00 55.97 100 GLU A N 1
ATOM 799 C CA . GLU A 1 100 ? -6.013 30.550 21.312 1.00 55.97 100 GLU A CA 1
ATOM 800 C C . GLU A 1 100 ? -6.986 29.905 20.309 1.00 55.97 100 GLU A C 1
ATOM 802 O O . GLU A 1 100 ? -8.109 29.547 20.671 1.00 55.97 100 GLU A O 1
ATOM 807 N N . ALA A 1 101 ? -6.574 29.727 19.049 1.00 57.25 101 ALA A N 1
ATOM 808 C CA . ALA A 1 101 ? -7.377 29.052 18.038 1.00 57.25 101 ALA A CA 1
ATOM 809 C C . ALA A 1 101 ? -7.547 27.561 18.365 1.00 57.25 101 ALA A C 1
ATOM 811 O O . ALA A 1 101 ? -6.590 26.852 18.683 1.00 57.25 101 ALA A O 1
ATOM 812 N N . SER A 1 102 ? -8.776 27.056 18.230 1.00 50.50 102 SER A N 1
ATOM 813 C CA . SER A 1 102 ? -9.026 25.626 18.397 1.00 50.50 102 SER A CA 1
ATOM 814 C C . SER A 1 102 ? -8.317 24.821 17.303 1.00 50.50 102 SER A C 1
ATOM 816 O O . SER A 1 102 ? -8.244 25.244 16.144 1.00 50.50 102 SER A O 1
ATOM 818 N N . ALA A 1 103 ? -7.845 23.622 17.650 1.00 47.06 103 ALA A N 1
ATOM 819 C CA . ALA A 1 103 ? -7.231 22.695 16.697 1.00 47.06 103 ALA A CA 1
ATOM 820 C C . ALA A 1 103 ? -8.140 22.438 15.476 1.00 47.06 103 ALA A C 1
ATOM 822 O O . ALA A 1 103 ? -7.671 22.348 14.343 1.00 47.06 103 ALA A O 1
ATOM 823 N N . ASP A 1 104 ? -9.459 22.403 15.685 1.00 44.47 104 ASP A N 1
ATOM 824 C CA . ASP A 1 104 ? -10.462 22.284 14.623 1.00 44.47 104 ASP A CA 1
ATOM 825 C C . ASP A 1 104 ? -10.509 23.489 13.680 1.00 44.47 104 ASP A C 1
ATOM 827 O O . ASP A 1 104 ? -10.699 23.314 12.475 1.00 44.47 104 ASP A O 1
ATOM 831 N N . ALA A 1 105 ? -10.343 24.709 14.195 1.00 51.88 105 ALA A N 1
ATOM 832 C CA . ALA A 1 105 ? -10.322 25.915 13.374 1.00 51.88 105 ALA A CA 1
ATOM 833 C C . ALA A 1 105 ? -9.070 25.963 12.487 1.00 51.88 105 ALA A C 1
ATOM 835 O O . ALA A 1 105 ? -9.173 26.277 11.302 1.00 51.88 105 ALA A O 1
ATOM 836 N N . LEU A 1 106 ? -7.911 25.577 13.030 1.00 55.03 106 LEU A N 1
ATOM 837 C CA . LEU A 1 106 ? -6.648 25.500 12.288 1.00 55.03 106 LEU A CA 1
ATOM 838 C C . LEU A 1 106 ? -6.651 24.373 11.246 1.00 55.03 106 LEU A C 1
ATOM 840 O O . LEU A 1 106 ? -6.213 24.576 10.117 1.00 55.03 106 LEU A O 1
ATOM 844 N N . ALA A 1 107 ? -7.214 23.208 11.570 1.00 51.56 107 ALA A N 1
ATOM 845 C CA . ALA A 1 107 ? -7.356 22.111 10.613 1.00 51.56 107 ALA A CA 1
ATOM 846 C C . ALA A 1 107 ? -8.299 22.470 9.457 1.00 51.56 107 ALA A C 1
ATOM 848 O O . ALA A 1 107 ? -8.009 22.183 8.294 1.00 51.56 107 ALA A O 1
ATOM 849 N N . LYS A 1 108 ? -9.417 23.145 9.761 1.00 52.12 108 LYS A N 1
ATOM 850 C CA . LYS A 1 108 ? -10.336 23.678 8.745 1.00 52.12 108 LYS A CA 1
ATOM 851 C C . LYS A 1 108 ? -9.679 24.766 7.905 1.00 52.12 108 LYS A C 1
ATOM 853 O O . LYS A 1 108 ? -9.959 24.839 6.717 1.00 52.12 108 LYS A O 1
ATOM 858 N N . LEU A 1 109 ? -8.811 25.587 8.494 1.00 57.53 109 LEU A N 1
ATOM 859 C CA . LEU A 1 109 ? -8.033 26.589 7.773 1.00 57.53 109 LEU A CA 1
ATOM 860 C C . LEU A 1 109 ? -7.084 25.935 6.767 1.00 57.53 109 LEU A C 1
ATOM 862 O O . LEU A 1 109 ? -7.149 26.261 5.590 1.00 57.53 109 LEU A O 1
ATOM 866 N N . ILE A 1 110 ? -6.258 24.985 7.211 1.00 57.38 110 ILE A N 1
ATOM 867 C CA . ILE A 1 110 ? -5.321 24.262 6.338 1.00 57.38 110 ILE A CA 1
ATOM 868 C C . ILE A 1 110 ? -6.083 23.511 5.242 1.00 57.38 110 ILE A C 1
ATOM 870 O O . ILE A 1 110 ? -5.712 23.592 4.078 1.00 57.38 110 ILE A O 1
ATOM 874 N N . SER A 1 111 ? -7.202 22.864 5.588 1.00 54.41 111 SER A N 1
ATOM 875 C CA . SER A 1 111 ? -8.053 22.171 4.610 1.00 54.41 111 SER A CA 1
ATOM 876 C C . SER A 1 111 ? -8.639 23.122 3.574 1.00 54.41 111 SER A C 1
ATOM 878 O O . SER A 1 111 ? -8.525 22.850 2.388 1.00 54.41 111 SER A O 1
ATOM 880 N N . LYS A 1 112 ? -9.179 24.271 3.996 1.00 54.06 112 LYS A N 1
ATOM 881 C CA . LYS A 1 112 ? -9.701 25.291 3.077 1.00 54.06 112 LYS A CA 1
ATOM 882 C C . LYS A 1 112 ? -8.618 25.918 2.208 1.00 54.06 112 LYS A C 1
ATOM 884 O O . LYS A 1 112 ? -8.915 26.306 1.084 1.00 54.06 112 LYS A O 1
ATOM 889 N N . ILE A 1 113 ? -7.394 26.047 2.724 1.00 53.50 113 ILE A N 1
ATOM 890 C CA . ILE A 1 113 ? -6.245 26.488 1.934 1.00 53.50 113 ILE A CA 1
ATOM 891 C C . ILE A 1 113 ? -5.989 25.456 0.833 1.00 53.50 113 ILE A C 1
ATOM 893 O O . ILE A 1 113 ? -6.072 25.836 -0.328 1.00 53.50 113 ILE A O 1
ATOM 897 N N . CYS A 1 114 ? -5.798 24.173 1.162 1.00 53.62 114 CYS A N 1
ATOM 898 C CA . CYS A 1 114 ? -5.626 23.113 0.158 1.00 53.62 114 CYS A CA 1
ATOM 899 C C . CYS A 1 114 ? -6.786 23.093 -0.867 1.00 53.62 114 CYS A C 1
ATOM 901 O O . CYS A 1 114 ? -6.548 23.203 -2.066 1.00 53.62 114 CYS A O 1
ATOM 903 N N . GLU A 1 115 ? -8.044 23.090 -0.408 1.00 53.91 115 GLU A N 1
ATOM 904 C CA . GLU A 1 115 ? -9.253 23.054 -1.254 1.00 53.91 115 GLU A CA 1
ATOM 905 C C . GLU A 1 115 ? -9.404 24.267 -2.190 1.00 53.91 115 GLU A C 1
ATOM 907 O O . GLU A 1 115 ? -9.851 24.137 -3.330 1.00 53.91 115 GLU A O 1
ATOM 912 N N . ALA A 1 116 ? -9.052 25.474 -1.741 1.00 50.09 116 ALA A N 1
ATOM 913 C CA . ALA A 1 116 ? -9.159 26.663 -2.584 1.00 50.09 116 ALA A CA 1
ATOM 914 C C . ALA A 1 116 ? -8.177 26.617 -3.761 1.00 50.09 116 ALA A C 1
ATOM 916 O O . ALA A 1 116 ? -8.545 27.007 -4.872 1.00 50.09 116 ALA A O 1
ATOM 917 N N . PHE A 1 117 ? -6.972 26.083 -3.541 1.00 46.25 117 PHE A N 1
ATOM 918 C CA . PHE A 1 117 ? -6.005 25.838 -4.609 1.00 46.25 117 PHE A CA 1
ATOM 919 C C . PHE A 1 117 ? -6.472 24.719 -5.560 1.00 46.25 117 PHE A C 1
ATOM 921 O O . PHE A 1 117 ? -6.289 24.853 -6.767 1.00 46.25 117 PHE A O 1
ATOM 928 N N . GLU A 1 118 ? -7.192 23.703 -5.066 1.00 49.31 118 GLU A N 1
ATOM 929 C CA . GLU A 1 118 ? -7.823 22.663 -5.905 1.00 49.31 118 GLU A CA 1
ATOM 930 C C . GLU A 1 118 ? -8.928 23.203 -6.823 1.00 49.31 118 GLU A C 1
ATOM 932 O O . GLU A 1 118 ? -9.129 22.709 -7.927 1.00 49.31 118 GLU A O 1
ATOM 937 N N . SER A 1 119 ? -9.682 24.215 -6.387 1.00 42.22 119 SER A N 1
ATOM 938 C CA . SER A 1 119 ? -10.748 24.809 -7.210 1.00 42.22 119 SER A CA 1
ATOM 939 C C . SER A 1 119 ? -10.225 25.723 -8.330 1.00 42.22 119 SER A C 1
ATOM 941 O O . SER A 1 119 ? -10.970 26.075 -9.247 1.00 42.22 119 SER A O 1
ATOM 943 N N . ALA A 1 120 ? -8.944 26.097 -8.263 1.00 44.34 120 ALA A N 1
ATOM 944 C CA . ALA A 1 120 ? -8.259 26.962 -9.218 1.00 44.34 120 ALA A CA 1
ATOM 945 C C . ALA A 1 120 ? -7.443 26.178 -10.271 1.00 44.34 120 ALA A C 1
ATOM 947 O O . ALA A 1 120 ? -6.652 26.783 -10.996 1.00 44.34 120 ALA A O 1
ATOM 948 N N . ASP A 1 121 ? -7.637 24.856 -10.360 1.00 40.81 121 ASP A N 1
ATOM 949 C CA . ASP A 1 121 ? -6.792 23.893 -11.080 1.00 40.81 121 ASP A CA 1
ATOM 950 C C . ASP A 1 121 ? -6.725 24.134 -12.604 1.00 40.81 121 ASP A C 1
ATOM 952 O O . ASP A 1 121 ? -7.483 23.590 -13.413 1.00 40.81 121 ASP A O 1
ATOM 956 N N . LYS A 1 122 ? -5.800 25.018 -12.992 1.00 40.34 122 LYS A N 1
ATOM 957 C CA . LYS A 1 122 ? -5.203 25.121 -14.333 1.00 40.34 122 LYS A CA 1
ATOM 958 C C . LYS A 1 122 ? -3.672 25.153 -14.305 1.00 40.34 122 LYS A C 1
ATOM 960 O O . LYS A 1 122 ? -3.065 25.197 -15.372 1.00 40.34 122 LYS A O 1
ATOM 965 N N . ASP A 1 123 ? -3.045 25.122 -13.128 1.00 40.53 123 ASP A N 1
ATOM 966 C CA . ASP A 1 123 ? -1.598 25.289 -12.984 1.00 40.53 123 ASP A CA 1
ATOM 967 C C . ASP A 1 123 ? -0.987 24.286 -11.994 1.00 40.53 123 ASP A C 1
ATOM 969 O O . ASP A 1 123 ? -0.647 24.612 -10.862 1.00 40.53 123 ASP A O 1
ATOM 973 N N . VAL A 1 124 ? -0.709 23.087 -12.507 1.00 43.62 124 VAL A N 1
ATOM 974 C CA . VAL A 1 124 ? 0.124 22.005 -11.928 1.00 43.62 124 VAL A CA 1
ATOM 975 C C . VAL A 1 124 ? 1.615 22.425 -11.749 1.00 43.62 124 VAL A C 1
ATOM 977 O O . VAL A 1 124 ? 2.514 21.620 -11.524 1.00 43.62 124 VAL A O 1
ATOM 980 N N . ARG A 1 125 ? 1.942 23.722 -11.863 1.00 46.62 125 ARG A N 1
ATOM 981 C CA . ARG A 1 125 ? 3.255 24.196 -12.348 1.00 46.62 125 ARG A CA 1
ATOM 982 C C . ARG A 1 125 ? 4.330 24.532 -11.300 1.00 46.62 125 ARG A C 1
ATOM 984 O O . ARG A 1 125 ? 5.311 25.179 -11.674 1.00 46.62 125 ARG A O 1
ATOM 991 N N . ARG A 1 126 ? 4.247 24.158 -10.012 1.00 45.28 126 ARG A N 1
ATOM 992 C CA . ARG A 1 126 ? 5.337 24.471 -9.043 1.00 45.28 126 ARG A CA 1
ATOM 993 C C . ARG A 1 126 ? 5.656 23.349 -8.056 1.00 45.28 126 ARG A C 1
ATOM 995 O O . ARG A 1 126 ? 4.794 22.583 -7.672 1.00 45.28 126 ARG A O 1
ATOM 1002 N N . LYS A 1 127 ? 6.934 23.280 -7.648 1.00 52.31 127 LYS A N 1
ATOM 1003 C CA . LYS A 1 127 ? 7.414 22.529 -6.473 1.00 52.31 127 LYS A CA 1
ATOM 1004 C C . LYS A 1 127 ? 6.993 23.308 -5.226 1.00 52.31 127 LYS A C 1
ATOM 1006 O O . LYS A 1 127 ? 7.793 24.066 -4.678 1.00 52.31 127 LYS A O 1
ATOM 1011 N N . ASP A 1 128 ? 5.722 23.258 -4.872 1.00 55.53 128 ASP A N 1
ATOM 1012 C CA . ASP A 1 128 ? 5.192 24.149 -3.853 1.00 55.53 128 ASP A CA 1
ATOM 1013 C C . ASP A 1 128 ? 5.307 23.558 -2.438 1.00 55.53 128 ASP A C 1
ATOM 1015 O O . ASP A 1 128 ? 5.600 22.384 -2.207 1.00 55.53 128 ASP A O 1
ATOM 1019 N N . VAL A 1 129 ? 5.146 24.435 -1.450 1.00 57.19 129 VAL A N 1
ATOM 1020 C CA . VAL A 1 129 ? 5.042 24.054 -0.038 1.00 57.19 129 VAL A CA 1
ATOM 1021 C C . VAL A 1 129 ? 3.831 23.134 0.185 1.00 57.19 129 VAL A C 1
ATOM 1023 O O . VAL A 1 129 ? 3.843 22.341 1.123 1.00 57.19 129 VAL A O 1
ATOM 1026 N N . LEU A 1 130 ? 2.803 23.231 -0.662 1.00 59.47 130 LEU A N 1
ATOM 1027 C CA . LEU A 1 130 ? 1.526 22.540 -0.507 1.00 59.47 130 LEU A CA 1
ATOM 1028 C C . LEU A 1 130 ? 1.659 21.041 -0.788 1.00 59.47 130 LEU A C 1
ATOM 1030 O O . LEU A 1 130 ? 1.214 20.264 0.041 1.00 59.47 130 LEU A O 1
ATOM 1034 N N . ASP A 1 131 ? 2.392 20.634 -1.826 1.00 62.84 131 ASP A N 1
ATOM 1035 C CA . ASP A 1 131 ? 2.750 19.242 -2.129 1.00 62.84 131 ASP A CA 1
ATOM 1036 C C . ASP A 1 131 ? 3.355 18.540 -0.909 1.00 62.84 131 ASP A C 1
ATOM 1038 O O . ASP A 1 131 ? 3.052 17.387 -0.594 1.00 62.84 131 ASP A O 1
ATOM 1042 N N . PHE A 1 132 ? 4.260 19.244 -0.224 1.00 68.12 132 PHE A N 1
ATOM 1043 C CA . PHE A 1 132 ? 4.914 18.724 0.965 1.00 68.12 132 PHE A CA 1
ATOM 1044 C C . PHE A 1 132 ? 3.965 18.681 2.168 1.00 68.12 132 PHE A C 1
ATOM 1046 O O . PHE A 1 132 ? 3.992 17.717 2.936 1.00 68.12 132 PHE A O 1
ATOM 1053 N N . LEU A 1 133 ? 3.116 19.699 2.337 1.00 68.56 133 LEU A N 1
ATOM 1054 C CA . LEU A 1 133 ? 2.086 19.684 3.370 1.00 68.56 133 LEU A CA 1
ATOM 1055 C C . LEU A 1 133 ? 1.097 18.541 3.126 1.00 68.56 133 LEU A C 1
ATOM 1057 O O . LEU A 1 133 ? 0.860 17.782 4.053 1.00 68.56 133 LEU A O 1
ATOM 1061 N N . ASP A 1 134 ? 0.604 18.339 1.908 1.00 71.00 134 ASP A N 1
ATOM 1062 C CA . ASP A 1 134 ? -0.310 17.250 1.555 1.00 71.00 134 ASP A CA 1
ATOM 1063 C C . ASP A 1 134 ? 0.339 15.876 1.735 1.00 71.00 134 ASP A C 1
ATOM 1065 O O . ASP A 1 134 ? -0.290 14.964 2.278 1.00 71.00 134 ASP A O 1
ATOM 1069 N N . PHE A 1 135 ? 1.623 15.731 1.383 1.00 76.81 135 PHE A N 1
ATOM 1070 C CA . PHE A 1 135 ? 2.405 14.555 1.766 1.00 76.81 135 PHE A CA 1
ATOM 1071 C C . PHE A 1 135 ? 2.362 14.334 3.283 1.00 76.81 135 PHE A C 1
ATOM 1073 O O . PHE A 1 135 ? 2.034 13.234 3.720 1.00 76.81 135 PHE A O 1
ATOM 1080 N N . LEU A 1 136 ? 2.650 15.359 4.094 1.00 75.50 136 LEU A N 1
ATOM 1081 C CA . LEU A 1 136 ? 2.606 15.239 5.552 1.00 75.50 136 LEU A CA 1
ATOM 1082 C C . LEU A 1 136 ? 1.200 14.934 6.069 1.00 75.50 136 LEU A C 1
ATOM 1084 O O . LEU A 1 136 ? 1.071 14.134 6.985 1.00 75.50 136 LEU A O 1
ATOM 1088 N N . ARG A 1 137 ? 0.143 15.512 5.495 1.00 77.44 137 ARG A N 1
ATOM 1089 C CA . ARG A 1 137 ? -1.242 15.250 5.912 1.00 77.44 137 ARG A CA 1
ATOM 1090 C C . ARG A 1 137 ? -1.604 13.782 5.753 1.00 77.44 137 ARG A C 1
ATOM 1092 O O . ARG A 1 137 ? -2.245 13.210 6.630 1.00 77.44 137 ARG A O 1
ATOM 1099 N N . ILE A 1 138 ? -1.159 13.157 4.666 1.00 80.25 138 ILE A N 1
ATOM 1100 C CA . ILE A 1 138 ? -1.384 11.729 4.436 1.00 80.25 138 ILE A CA 1
ATOM 1101 C C . ILE A 1 138 ? -0.423 10.889 5.277 1.00 80.25 138 ILE A C 1
ATOM 1103 O O . ILE A 1 138 ? -0.858 9.973 5.971 1.00 80.25 138 ILE A O 1
ATOM 1107 N N . ALA A 1 139 ? 0.867 11.233 5.302 1.00 80.44 139 ALA A N 1
ATOM 1108 C CA . ALA A 1 139 ? 1.864 10.518 6.093 1.00 80.44 139 ALA A CA 1
ATOM 1109 C C . ALA A 1 139 ? 1.498 10.494 7.583 1.00 80.44 139 ALA A C 1
ATOM 1111 O O . ALA A 1 139 ? 1.654 9.473 8.239 1.00 80.44 139 ALA A O 1
ATOM 1112 N N . LEU A 1 140 ? 0.995 11.597 8.136 1.00 79.06 140 LEU A N 1
ATOM 1113 C CA . LEU A 1 140 ? 0.669 11.733 9.556 1.00 79.06 140 LEU A CA 1
ATOM 1114 C C . LEU A 1 140 ? -0.712 11.172 9.919 1.00 79.06 140 LEU A C 1
ATOM 1116 O O . LEU A 1 140 ? -1.111 11.260 11.081 1.00 79.06 140 LEU A O 1
ATOM 1120 N N . GLN A 1 141 ? -1.430 10.556 8.972 1.00 81.44 141 GLN A N 1
ATOM 1121 C CA . GLN A 1 141 ? -2.675 9.865 9.284 1.00 81.44 141 GLN A CA 1
ATOM 1122 C C . GLN A 1 141 ? -2.462 8.810 10.378 1.00 81.44 141 GLN A C 1
ATOM 1124 O O . GLN A 1 141 ? -1.414 8.159 10.445 1.00 81.44 141 GLN A O 1
ATOM 1129 N N . PRO A 1 142 ? -3.461 8.577 11.244 1.00 74.06 142 PRO A N 1
ATOM 1130 C CA . PRO A 1 142 ? -3.249 7.795 12.452 1.00 74.06 142 PRO A CA 1
ATOM 1131 C C . PRO A 1 142 ? -3.024 6.301 12.192 1.00 74.06 142 PRO A C 1
ATOM 1133 O O . PRO A 1 142 ? -2.497 5.628 13.075 1.00 74.06 142 PRO A O 1
ATOM 1136 N N . SER A 1 143 ? -3.365 5.776 11.015 1.00 82.06 143 SER A N 1
ATOM 1137 C CA . SER A 1 143 ? -3.149 4.368 10.666 1.00 82.06 143 SER A CA 1
ATOM 1138 C C . SER A 1 143 ? -2.979 4.168 9.158 1.00 82.06 143 SER A C 1
ATOM 1140 O O . SER A 1 143 ? -3.410 5.013 8.369 1.00 82.06 143 SER A O 1
ATOM 1142 N N . VAL A 1 144 ? -2.433 3.012 8.766 1.00 89.75 144 VAL A N 1
ATOM 1143 C CA . VAL A 1 144 ? -2.426 2.524 7.372 1.00 89.75 144 VAL A CA 1
ATOM 1144 C C . VAL A 1 144 ? -3.848 2.487 6.800 1.00 89.75 144 VAL A C 1
ATOM 1146 O O . VAL A 1 144 ? -4.057 2.852 5.645 1.00 89.75 144 VAL A O 1
ATOM 1149 N N . ARG A 1 145 ? -4.858 2.152 7.621 1.00 89.12 145 ARG A N 1
ATOM 1150 C CA . ARG A 1 145 ? -6.278 2.213 7.233 1.00 89.12 145 ARG A CA 1
ATOM 1151 C C . ARG A 1 145 ? -6.686 3.591 6.753 1.00 89.12 145 ARG A C 1
ATOM 1153 O O . ARG A 1 145 ? -7.237 3.711 5.671 1.00 89.12 145 ARG A O 1
ATOM 1160 N N . ASN A 1 146 ? -6.372 4.634 7.516 1.00 87.62 146 ASN A N 1
ATOM 1161 C CA . ASN A 1 146 ? -6.723 6.003 7.143 1.00 87.62 146 ASN A CA 1
ATOM 1162 C C . ASN A 1 146 ? -6.057 6.444 5.830 1.00 87.62 146 ASN A C 1
ATOM 1164 O O . ASN A 1 146 ? -6.708 7.086 5.012 1.00 87.62 146 ASN A O 1
ATOM 1168 N N . VAL A 1 147 ? -4.795 6.070 5.606 1.00 89.88 147 VAL A N 1
ATOM 1169 C CA . VAL A 1 147 ? -4.108 6.331 4.330 1.00 89.88 147 VAL A CA 1
ATOM 1170 C C . VAL A 1 147 ? -4.780 5.567 3.189 1.00 89.88 147 VAL A C 1
ATOM 1172 O O . VAL A 1 147 ? -5.091 6.143 2.149 1.00 89.88 147 VAL A O 1
ATOM 1175 N N . THR A 1 148 ? -5.068 4.283 3.396 1.00 93.00 148 THR A N 1
ATOM 1176 C CA . THR A 1 148 ? -5.715 3.428 2.394 1.00 93.00 148 THR A CA 1
ATOM 1177 C C . THR A 1 148 ? -7.105 3.949 2.029 1.00 93.00 148 THR A C 1
ATOM 1179 O O . THR A 1 148 ? -7.436 4.003 0.847 1.00 93.00 148 THR A O 1
ATOM 1182 N N . ASP A 1 149 ? -7.892 4.400 3.013 1.00 90.94 149 ASP A N 1
ATOM 1183 C CA . ASP A 1 149 ? -9.213 5.001 2.806 1.00 90.94 149 ASP A CA 1
ATOM 1184 C C . ASP A 1 149 ? -9.118 6.222 1.875 1.00 90.94 149 ASP A C 1
ATOM 1186 O O . ASP A 1 149 ? -9.901 6.348 0.932 1.00 90.94 149 ASP A O 1
ATOM 1190 N N . ILE A 1 150 ? -8.131 7.101 2.094 1.00 87.94 150 ILE A N 1
ATOM 1191 C CA . ILE A 1 150 ? -7.890 8.284 1.251 1.00 87.94 150 ILE A CA 1
ATOM 1192 C C . ILE A 1 150 ? -7.618 7.879 -0.201 1.00 87.94 150 ILE A C 1
ATOM 1194 O O . ILE A 1 150 ? -8.156 8.505 -1.113 1.00 87.94 150 ILE A O 1
ATOM 1198 N N . ILE A 1 151 ? -6.808 6.844 -0.426 1.00 89.25 151 ILE A N 1
ATOM 1199 C CA . ILE A 1 151 ? -6.420 6.404 -1.774 1.00 89.25 151 ILE A CA 1
ATOM 1200 C C . ILE A 1 151 ? -7.584 5.698 -2.467 1.00 89.25 151 ILE A C 1
ATOM 1202 O O . ILE A 1 151 ? -7.951 6.047 -3.589 1.00 89.25 151 ILE A O 1
ATOM 1206 N N . VAL A 1 152 ? -8.216 4.736 -1.792 1.00 91.25 152 VAL A N 1
ATOM 1207 C CA . VAL A 1 152 ? -9.316 3.946 -2.355 1.00 91.25 152 VAL A CA 1
ATOM 1208 C C . VAL A 1 152 ? -10.524 4.822 -2.693 1.00 91.25 152 VAL A C 1
ATOM 1210 O O . VAL A 1 152 ? -11.171 4.586 -3.714 1.00 91.25 152 VAL A O 1
ATOM 1213 N N . ASN A 1 153 ? -10.801 5.863 -1.899 1.00 88.88 153 ASN A N 1
ATOM 1214 C CA . ASN A 1 153 ? -11.864 6.833 -2.185 1.00 88.88 153 ASN A CA 1
ATOM 1215 C C . ASN A 1 153 ? -11.562 7.736 -3.392 1.00 88.88 153 ASN A C 1
ATOM 1217 O O . ASN A 1 153 ? -12.479 8.343 -3.946 1.00 88.88 153 ASN A O 1
ATOM 1221 N N . GLN A 1 154 ? -10.298 7.829 -3.813 1.00 86.25 154 GLN A N 1
ATOM 1222 C CA . GLN A 1 154 ? -9.897 8.551 -5.020 1.00 86.25 154 GLN A CA 1
ATOM 1223 C C . GLN A 1 154 ? -9.858 7.659 -6.268 1.00 86.25 154 GLN A C 1
ATOM 1225 O O . GLN A 1 154 ? -9.734 8.185 -7.376 1.00 86.25 154 GLN A O 1
ATOM 1230 N N . LEU A 1 155 ? -9.990 6.334 -6.130 1.00 89.00 155 LEU A N 1
ATOM 1231 C CA . LEU A 1 155 ? -10.063 5.449 -7.291 1.00 89.00 155 LEU A CA 1
ATOM 1232 C C . LEU A 1 155 ? -11.317 5.770 -8.124 1.00 89.00 155 LEU A C 1
ATOM 1234 O O . LEU A 1 155 ? -12.394 5.963 -7.551 1.00 89.00 155 LEU A O 1
ATOM 1238 N N . PRO A 1 156 ? -11.227 5.830 -9.468 1.00 86.69 156 PRO A N 1
ATOM 1239 C CA . PRO A 1 156 ? -12.346 6.338 -10.255 1.00 86.69 156 PRO A CA 1
ATOM 1240 C C . PRO A 1 156 ? -13.578 5.420 -10.243 1.00 86.69 156 PRO A C 1
ATOM 1242 O O . PRO A 1 156 ? -14.694 5.929 -10.321 1.00 86.69 156 PRO A O 1
ATOM 1245 N N . ASN A 1 157 ? -13.395 4.097 -10.129 1.00 88.69 157 ASN A N 1
ATOM 1246 C CA . ASN A 1 157 ? -14.489 3.132 -9.996 1.00 88.69 157 ASN A CA 1
ATOM 1247 C C . ASN A 1 157 ? -14.368 2.287 -8.724 1.00 88.69 157 ASN A C 1
ATOM 1249 O O . ASN A 1 157 ? -13.276 1.947 -8.269 1.00 88.69 157 ASN A O 1
ATOM 1253 N N . GLN A 1 158 ? -15.513 1.810 -8.229 1.00 85.75 158 GLN A N 1
ATOM 1254 C CA . GLN A 1 158 ? -15.584 0.887 -7.089 1.00 85.75 158 GLN A CA 1
ATOM 1255 C C . GLN A 1 158 ? -14.961 -0.488 -7.358 1.00 85.75 158 GLN A C 1
ATOM 1257 O O . GLN A 1 158 ? -14.638 -1.199 -6.413 1.00 85.75 158 GLN A O 1
ATOM 1262 N N . SER A 1 159 ? -14.804 -0.878 -8.624 1.00 88.00 159 SER A N 1
ATOM 1263 C CA . SER A 1 159 ? -14.140 -2.126 -9.002 1.00 88.00 159 SER A CA 1
ATOM 1264 C C . SER A 1 159 ? -12.632 -1.982 -9.161 1.00 88.00 159 SER A C 1
ATOM 1266 O O . SER A 1 159 ? -11.965 -3.001 -9.253 1.00 88.00 159 SER A O 1
ATOM 1268 N N . ASP A 1 160 ? -12.104 -0.759 -9.274 1.00 94.69 160 ASP A N 1
ATOM 1269 C CA . ASP A 1 160 ? -10.671 -0.559 -9.493 1.00 94.69 160 ASP A CA 1
ATOM 1270 C C . ASP A 1 160 ? -9.893 -0.934 -8.225 1.00 94.69 160 ASP A C 1
ATOM 1272 O O . ASP A 1 160 ? -10.384 -0.751 -7.101 1.00 94.69 160 ASP A O 1
ATOM 1276 N N . GLY A 1 161 ? -8.687 -1.457 -8.421 1.00 96.38 161 GLY A N 1
ATOM 1277 C CA . GLY A 1 161 ? -7.788 -1.886 -7.360 1.00 96.38 161 GLY A CA 1
ATOM 1278 C C . GLY A 1 161 ? -6.435 -1.183 -7.389 1.00 96.38 161 GLY A C 1
ATOM 1279 O O . GLY A 1 161 ? -6.157 -0.344 -8.248 1.00 96.38 161 GLY A O 1
ATOM 1280 N N . LEU A 1 162 ? -5.581 -1.540 -6.438 1.00 97.06 162 LEU A N 1
ATOM 1281 C CA . LEU A 1 162 ? -4.224 -1.031 -6.318 1.00 97.06 162 LEU A CA 1
ATOM 1282 C C . LEU A 1 162 ? -3.269 -2.087 -5.756 1.00 97.06 162 LEU A C 1
ATOM 1284 O O . LEU A 1 162 ? -3.669 -2.971 -4.995 1.00 97.06 162 LEU A O 1
ATOM 1288 N N . ILE A 1 163 ? -1.999 -1.970 -6.130 1.00 98.38 163 ILE A N 1
ATOM 1289 C CA . ILE A 1 163 ? -0.889 -2.684 -5.515 1.00 98.38 163 ILE A CA 1
ATOM 1290 C C . ILE A 1 163 ? -0.340 -1.808 -4.389 1.00 98.38 163 ILE A C 1
ATOM 1292 O O . ILE A 1 163 ? 0.156 -0.705 -4.635 1.00 98.38 163 ILE A O 1
ATOM 1296 N N . ALA A 1 164 ? -0.446 -2.305 -3.159 1.00 97.50 164 ALA A N 1
ATOM 1297 C CA . ALA A 1 164 ? -0.014 -1.615 -1.948 1.00 97.50 164 ALA A CA 1
ATOM 1298 C C . ALA A 1 164 ? 1.418 -2.030 -1.591 1.00 97.50 164 ALA A C 1
ATOM 1300 O O . ALA A 1 164 ? 1.662 -3.147 -1.139 1.00 97.50 164 ALA A O 1
ATOM 1301 N N . LEU A 1 165 ? 2.378 -1.138 -1.806 1.00 97.62 165 LEU A N 1
ATOM 1302 C CA . LEU A 1 165 ? 3.797 -1.409 -1.617 1.00 97.62 165 LEU A CA 1
ATOM 1303 C C . LEU A 1 165 ? 4.232 -1.021 -0.203 1.00 97.62 165 LEU A C 1
ATOM 1305 O O . LEU A 1 165 ? 4.210 0.159 0.169 1.00 97.62 165 LEU A O 1
ATOM 1309 N N . MET A 1 166 ? 4.665 -2.015 0.572 1.00 96.38 166 MET A N 1
ATOM 1310 C CA . MET A 1 166 ? 5.361 -1.777 1.835 1.00 96.38 166 MET A CA 1
ATOM 1311 C C . MET A 1 166 ? 6.751 -1.174 1.604 1.00 96.38 166 MET A C 1
ATOM 1313 O O . MET A 1 166 ? 7.317 -1.264 0.512 1.00 96.38 166 MET A O 1
ATOM 1317 N N . MET A 1 167 ? 7.323 -0.605 2.663 1.00 92.81 167 MET A N 1
ATOM 1318 C CA . MET A 1 167 ? 8.700 -0.113 2.693 1.00 92.81 167 MET A CA 1
ATOM 1319 C C . MET A 1 167 ? 9.436 -0.628 3.931 1.00 92.81 167 MET A C 1
ATOM 1321 O O . MET A 1 167 ? 8.900 -0.569 5.036 1.00 92.81 167 MET A O 1
ATOM 1325 N N . ASP A 1 168 ? 10.683 -1.068 3.749 1.00 93.19 168 ASP A N 1
ATOM 1326 C CA . ASP A 1 168 ? 11.586 -1.469 4.836 1.00 93.19 168 ASP A CA 1
ATOM 1327 C C . ASP A 1 168 ? 12.792 -0.518 4.919 1.00 93.19 168 ASP A C 1
ATOM 1329 O O . ASP A 1 168 ? 13.875 -0.788 4.390 1.00 93.19 168 ASP A O 1
ATOM 1333 N N . ILE A 1 169 ? 12.566 0.649 5.533 1.00 88.81 169 ILE A N 1
ATOM 1334 C CA . ILE A 1 169 ? 13.556 1.728 5.675 1.00 88.81 169 ILE A CA 1
ATOM 1335 C C . ILE A 1 169 ? 14.406 1.474 6.924 1.00 88.81 169 ILE A C 1
ATOM 1337 O O . ILE A 1 169 ? 14.290 2.172 7.933 1.00 88.81 169 ILE A O 1
ATOM 1341 N N . THR A 1 170 ? 15.265 0.457 6.848 1.00 86.88 170 THR A N 1
ATOM 1342 C CA . THR A 1 170 ? 16.123 0.013 7.955 1.00 86.88 170 THR A CA 1
ATOM 1343 C C . THR A 1 170 ? 17.591 -0.168 7.545 1.00 86.88 170 THR A C 1
ATOM 1345 O O . THR A 1 170 ? 17.888 -0.559 6.414 1.00 86.88 170 THR A O 1
ATOM 1348 N N . GLN A 1 171 ? 18.518 0.110 8.472 1.00 80.75 171 GLN A N 1
ATOM 1349 C CA . GLN A 1 171 ? 19.955 -0.145 8.282 1.00 80.75 171 GLN A CA 1
ATOM 1350 C C . GLN A 1 171 ? 20.364 -1.539 8.769 1.00 80.75 171 GLN A C 1
ATOM 1352 O O . GLN A 1 171 ? 21.226 -2.166 8.163 1.00 80.75 171 GLN A O 1
ATOM 1357 N N . ASP A 1 172 ? 19.762 -2.018 9.859 1.00 83.62 172 ASP A N 1
ATOM 1358 C CA . ASP A 1 172 ? 20.138 -3.267 10.536 1.00 83.62 172 ASP A CA 1
ATOM 1359 C C . ASP A 1 172 ? 18.939 -4.156 10.911 1.00 83.62 172 ASP A C 1
ATOM 1361 O O . ASP A 1 172 ? 19.101 -5.178 11.580 1.00 83.62 172 ASP A O 1
ATOM 1365 N N . GLY A 1 173 ? 17.724 -3.757 10.520 1.00 85.50 173 GLY A N 1
ATOM 1366 C CA . GLY A 1 173 ? 16.495 -4.501 10.774 1.00 85.50 173 GLY A CA 1
ATOM 1367 C C . GLY A 1 173 ? 16.082 -4.586 12.239 1.00 85.50 173 GLY A C 1
ATOM 1368 O O . GLY A 1 173 ? 15.255 -5.434 12.572 1.00 85.50 173 GLY A O 1
ATOM 1369 N N . LYS A 1 174 ? 16.633 -3.760 13.141 1.00 86.00 174 LYS A N 1
ATOM 1370 C CA . LYS A 1 174 ? 16.328 -3.854 14.583 1.00 86.00 174 LYS A CA 1
ATOM 1371 C C . LYS A 1 174 ? 14.969 -3.279 14.983 1.00 86.00 174 LYS A C 1
ATOM 1373 O O . LYS A 1 174 ? 14.517 -3.485 16.106 1.00 86.00 174 LYS A O 1
ATOM 1378 N N . ASP A 1 175 ? 14.275 -2.617 14.070 1.00 85.69 175 ASP A N 1
ATOM 1379 C CA . ASP A 1 175 ? 12.939 -2.040 14.229 1.00 85.69 175 ASP A CA 1
ATOM 1380 C C . ASP A 1 175 ? 11.798 -3.061 14.010 1.00 85.69 175 ASP A C 1
ATOM 1382 O O . ASP A 1 175 ? 10.765 -2.748 13.420 1.00 85.69 175 ASP A O 1
ATOM 1386 N N . ASN A 1 176 ? 11.960 -4.295 14.508 1.00 86.12 176 ASN A N 1
ATOM 1387 C CA . ASN A 1 176 ? 11.020 -5.408 14.285 1.00 86.12 176 ASN A CA 1
ATOM 1388 C C . ASN A 1 176 ? 9.567 -5.070 14.646 1.00 86.12 176 ASN A C 1
ATOM 1390 O O . ASN A 1 176 ? 8.665 -5.390 13.881 1.00 86.12 176 ASN A O 1
ATOM 1394 N N . GLY A 1 177 ? 9.325 -4.383 15.767 1.00 85.50 177 GLY A N 1
ATOM 1395 C CA . GLY A 1 177 ? 7.964 -4.011 16.171 1.00 85.50 177 GLY A CA 1
ATOM 1396 C C . GLY A 1 177 ? 7.270 -3.056 15.189 1.00 85.50 177 GLY A C 1
ATOM 1397 O O . GLY A 1 177 ? 6.065 -3.173 14.972 1.00 85.50 177 GLY A O 1
ATOM 1398 N N . GLN A 1 178 ? 8.018 -2.141 14.561 1.00 85.75 178 GLN A N 1
ATOM 1399 C CA . GLN A 1 178 ? 7.478 -1.225 13.549 1.00 85.75 178 GLN A CA 1
ATOM 1400 C C . GLN A 1 178 ? 7.174 -1.971 12.243 1.00 85.75 178 GLN A C 1
ATOM 1402 O O . GLN A 1 178 ? 6.093 -1.798 11.679 1.00 85.75 178 GLN A O 1
ATOM 1407 N N . PHE A 1 179 ? 8.086 -2.842 11.801 1.00 91.81 179 PHE A N 1
ATOM 1408 C CA . PHE A 1 179 ? 7.898 -3.642 10.590 1.00 91.81 179 PHE A CA 1
ATOM 1409 C C . PHE A 1 179 ? 6.731 -4.630 10.717 1.00 91.81 179 PHE A C 1
ATOM 1411 O O . PHE A 1 179 ? 5.881 -4.693 9.833 1.00 91.81 179 PHE A O 1
ATOM 1418 N N . GLU A 1 180 ? 6.639 -5.347 11.841 1.00 92.44 180 GLU A N 1
ATOM 1419 C CA . GLU A 1 180 ? 5.527 -6.262 12.139 1.00 92.44 180 GLU A CA 1
ATOM 1420 C C . GLU A 1 180 ? 4.181 -5.536 12.163 1.00 92.44 180 GLU A C 1
ATOM 1422 O O . GLU A 1 180 ? 3.186 -6.029 11.629 1.00 92.44 180 GLU A O 1
ATOM 1427 N N . ARG A 1 181 ? 4.149 -4.319 12.716 1.00 89.50 181 ARG A N 1
ATOM 1428 C CA . ARG A 1 181 ? 2.949 -3.483 12.690 1.00 89.50 181 ARG A CA 1
ATOM 1429 C C . ARG A 1 181 ? 2.565 -3.087 11.269 1.00 89.50 181 ARG A C 1
ATOM 1431 O O . ARG A 1 181 ? 1.410 -3.259 10.903 1.00 89.50 181 ARG A O 1
ATOM 1438 N N . GLN A 1 182 ? 3.512 -2.615 10.453 1.00 93.12 182 GLN A N 1
ATOM 1439 C CA . GLN A 1 182 ? 3.245 -2.294 9.044 1.00 93.12 182 GLN A CA 1
ATOM 1440 C C . GLN A 1 182 ? 2.728 -3.519 8.278 1.00 93.12 182 GLN A C 1
ATOM 1442 O O . GLN A 1 182 ? 1.776 -3.400 7.508 1.00 93.12 182 GLN A O 1
ATOM 1447 N N . LEU A 1 183 ? 3.330 -4.690 8.509 1.00 96.06 183 LEU A N 1
ATOM 1448 C CA . LEU A 1 183 ? 2.934 -5.957 7.901 1.00 96.06 183 LEU A CA 1
ATOM 1449 C C . LEU A 1 183 ? 1.484 -6.315 8.257 1.00 96.06 183 LEU A C 1
ATOM 1451 O O . LEU A 1 183 ? 0.676 -6.572 7.361 1.00 96.06 183 LEU A O 1
ATOM 1455 N N . LYS A 1 184 ? 1.142 -6.296 9.551 1.00 94.88 184 LYS A N 1
ATOM 1456 C CA . LYS A 1 184 ? -0.212 -6.588 10.031 1.00 94.88 184 LYS A CA 1
ATOM 1457 C C . LYS A 1 184 ? -1.222 -5.563 9.517 1.00 94.88 184 LYS A C 1
ATOM 1459 O O . LYS A 1 184 ? -2.234 -5.949 8.944 1.00 94.88 184 LYS A O 1
ATOM 1464 N N . ASP A 1 185 ? -0.934 -4.276 9.674 1.00 93.44 185 ASP A N 1
ATOM 1465 C CA . ASP A 1 185 ? -1.846 -3.206 9.275 1.00 93.44 185 ASP A CA 1
ATOM 1466 C C . ASP A 1 185 ? -2.116 -3.236 7.761 1.00 93.44 185 ASP A C 1
ATOM 1468 O O . ASP A 1 185 ? -3.238 -2.988 7.328 1.00 93.44 185 ASP A O 1
ATOM 1472 N N . THR A 1 186 ? -1.113 -3.590 6.949 1.00 96.69 186 THR A N 1
ATOM 1473 C CA . THR A 1 186 ? -1.270 -3.768 5.495 1.00 96.69 186 THR A CA 1
ATOM 1474 C C . THR A 1 186 ? -2.087 -5.022 5.161 1.00 96.69 186 THR A C 1
ATOM 1476 O O . THR A 1 186 ? -2.948 -4.970 4.284 1.00 96.69 186 THR A O 1
ATOM 1479 N N . SER A 1 187 ? -1.878 -6.132 5.878 1.00 97.44 187 SER A N 1
ATOM 1480 C CA . SER A 1 187 ? -2.700 -7.348 5.758 1.00 97.44 187 SER A CA 1
ATOM 1481 C C . SER A 1 187 ? -4.167 -7.077 6.093 1.00 97.44 187 SER A C 1
ATOM 1483 O O . SER A 1 187 ? -5.061 -7.537 5.386 1.00 97.44 187 SER A O 1
ATOM 1485 N N . ASP A 1 188 ? -4.441 -6.300 7.142 1.00 95.12 188 ASP A N 1
ATOM 1486 C CA . ASP A 1 188 ? -5.806 -5.944 7.538 1.00 95.12 188 ASP A CA 1
ATOM 1487 C C . ASP A 1 188 ? -6.528 -5.182 6.409 1.00 95.12 188 ASP A C 1
ATOM 1489 O O . ASP A 1 188 ? -7.744 -5.307 6.244 1.00 95.12 188 ASP A O 1
ATOM 1493 N N . MET A 1 189 ? -5.791 -4.448 5.562 1.00 95.88 189 MET A N 1
ATOM 1494 C CA . MET A 1 189 ? -6.379 -3.715 4.436 1.00 95.88 189 MET A CA 1
ATOM 1495 C C . MET A 1 189 ? -6.896 -4.634 3.332 1.00 95.88 189 MET A C 1
ATOM 1497 O O . MET A 1 189 ? -7.799 -4.242 2.592 1.00 95.88 189 MET A O 1
ATOM 1501 N N . VAL A 1 190 ? -6.392 -5.868 3.244 1.00 97.62 190 VAL A N 1
ATOM 1502 C CA . VAL A 1 190 ? -6.952 -6.895 2.358 1.00 97.62 190 VAL A CA 1
ATOM 1503 C C . VAL A 1 190 ? -8.376 -7.242 2.783 1.00 97.62 190 VAL A C 1
ATOM 1505 O O . VAL A 1 190 ? -9.253 -7.349 1.935 1.00 97.62 190 VAL A O 1
ATOM 1508 N N . LEU A 1 191 ? -8.636 -7.365 4.087 1.00 95.00 191 LEU A N 1
ATOM 1509 C CA . LEU A 1 191 ? -9.982 -7.628 4.616 1.00 95.00 191 LEU A CA 1
ATOM 1510 C C . LEU A 1 191 ? -10.869 -6.381 4.570 1.00 95.00 191 LEU A C 1
ATOM 1512 O O . LEU A 1 191 ? -12.094 -6.470 4.463 1.00 95.00 191 LEU A O 1
ATOM 1516 N N . ALA A 1 192 ? -10.248 -5.207 4.622 1.00 93.88 192 ALA A N 1
ATOM 1517 C CA . ALA A 1 192 ? -10.939 -3.938 4.522 1.00 93.88 192 ALA A CA 1
ATOM 1518 C C . ALA A 1 192 ? -11.402 -3.623 3.087 1.00 93.88 192 ALA A C 1
ATOM 1520 O O . ALA A 1 192 ? -12.463 -3.019 2.909 1.00 93.88 192 ALA A O 1
ATOM 1521 N N . TYR A 1 193 ? -10.638 -4.064 2.079 1.00 95.81 193 TYR A N 1
ATOM 1522 C CA . TYR A 1 193 ? -10.909 -3.886 0.648 1.00 95.81 193 TYR A CA 1
ATOM 1523 C C . TYR A 1 193 ? -10.654 -5.167 -0.177 1.00 95.81 193 TYR A C 1
ATOM 1525 O O . TYR A 1 193 ? -9.797 -5.172 -1.077 1.00 95.81 193 TYR A O 1
ATOM 1533 N N . PRO A 1 194 ? -11.398 -6.261 0.074 1.00 96.62 194 PRO A N 1
ATOM 1534 C CA . PRO A 1 194 ? -11.082 -7.551 -0.519 1.00 96.62 194 PRO A CA 1
ATOM 1535 C C . PRO A 1 194 ? -11.295 -7.546 -2.030 1.00 96.62 194 PRO A C 1
ATOM 1537 O O . PRO A 1 194 ? -12.335 -7.142 -2.549 1.00 96.62 194 PRO A O 1
ATOM 1540 N N . GLY A 1 195 ? -10.290 -8.015 -2.757 1.00 96.81 195 GLY A N 1
ATOM 1541 C CA . GLY A 1 195 ? -10.264 -8.051 -4.214 1.00 96.81 195 GLY A CA 1
ATOM 1542 C C . GLY A 1 195 ? -9.946 -6.707 -4.874 1.00 96.81 195 GLY A C 1
ATOM 1543 O O . GLY A 1 195 ? -10.010 -6.610 -6.098 1.00 96.81 195 GLY A O 1
ATOM 1544 N N . ARG A 1 196 ? -9.613 -5.677 -4.088 1.00 97.00 196 ARG A N 1
ATOM 1545 C CA . ARG A 1 196 ? -9.182 -4.359 -4.582 1.00 97.00 196 ARG A CA 1
ATOM 1546 C C . ARG A 1 196 ? -7.781 -3.979 -4.115 1.00 97.00 196 ARG A C 1
ATOM 1548 O O . ARG A 1 196 ? -7.146 -3.157 -4.762 1.00 97.00 196 ARG A O 1
ATOM 1555 N N . LEU A 1 197 ? -7.298 -4.555 -3.018 1.00 97.38 197 LEU A N 1
ATOM 1556 C CA . LEU A 1 197 ? -5.955 -4.310 -2.502 1.00 97.38 197 LEU A CA 1
ATOM 1557 C C . LEU A 1 197 ? -5.065 -5.545 -2.691 1.00 97.38 197 LEU A C 1
ATOM 1559 O O . LEU A 1 197 ? -5.425 -6.629 -2.228 1.00 97.38 197 LEU A O 1
ATOM 1563 N N . PHE A 1 198 ? -3.911 -5.358 -3.334 1.00 98.50 198 PHE A N 1
ATOM 1564 C CA . PHE A 1 198 ? -2.918 -6.397 -3.633 1.00 98.50 198 PHE A CA 1
ATOM 1565 C C . PHE A 1 198 ? -1.568 -6.028 -2.999 1.00 98.50 198 PHE A C 1
ATOM 1567 O O . PHE A 1 198 ? -0.763 -5.336 -3.626 1.00 98.50 198 PHE A O 1
ATOM 1574 N N . PRO A 1 199 ? -1.318 -6.381 -1.729 1.00 98.62 199 PRO A N 1
ATOM 1575 C CA . PRO A 1 199 ? -0.145 -5.882 -1.033 1.00 98.62 199 PRO A CA 1
ATOM 1576 C C . PRO A 1 199 ? 1.128 -6.640 -1.411 1.00 98.62 199 PRO A C 1
ATOM 1578 O O . PRO A 1 199 ? 1.121 -7.860 -1.593 1.00 98.62 199 PRO A O 1
ATOM 1581 N N . PHE A 1 200 ? 2.233 -5.905 -1.532 1.00 98.88 200 PHE A N 1
ATOM 1582 C CA . PHE A 1 200 ? 3.565 -6.454 -1.777 1.00 98.88 200 PHE A CA 1
ATOM 1583 C C . PHE A 1 200 ? 4.437 -6.247 -0.541 1.00 98.88 200 PHE A C 1
ATOM 1585 O O . PHE A 1 200 ? 4.555 -5.128 -0.033 1.00 98.88 200 PHE A O 1
ATOM 1592 N N . ILE A 1 201 ? 5.054 -7.331 -0.072 1.00 98.69 201 ILE A N 1
ATOM 1593 C CA . ILE A 1 201 ? 5.887 -7.324 1.130 1.00 98.69 201 ILE A CA 1
ATOM 1594 C C . ILE A 1 201 ? 7.253 -6.733 0.794 1.00 98.69 201 ILE A C 1
ATOM 1596 O O . ILE A 1 201 ? 7.883 -7.128 -0.186 1.00 98.69 201 ILE A O 1
ATOM 1600 N N . ALA A 1 202 ? 7.713 -5.775 1.594 1.00 98.00 202 ALA A N 1
ATOM 1601 C CA . ALA A 1 202 ? 9.058 -5.237 1.461 1.00 98.00 202 ALA A CA 1
ATOM 1602 C C . ALA A 1 202 ? 10.087 -6.262 1.943 1.00 98.00 202 ALA A C 1
ATOM 1604 O O . ALA A 1 202 ? 9.929 -6.848 3.013 1.00 98.00 202 ALA A O 1
ATOM 1605 N N . VAL A 1 203 ? 11.151 -6.445 1.164 1.00 97.88 203 VAL A N 1
ATOM 1606 C CA . VAL A 1 203 ? 12.286 -7.292 1.536 1.00 97.88 203 VAL A CA 1
ATOM 1607 C C . VAL A 1 203 ? 13.557 -6.451 1.561 1.00 97.88 203 VAL A C 1
ATOM 1609 O O . VAL A 1 203 ? 13.888 -5.753 0.599 1.00 97.88 203 VAL A O 1
ATOM 1612 N N . ASN A 1 204 ? 14.273 -6.533 2.679 1.00 95.81 204 ASN A N 1
ATOM 1613 C CA . ASN A 1 204 ? 15.590 -5.948 2.873 1.00 95.81 204 ASN A CA 1
ATOM 1614 C C . ASN A 1 204 ? 16.490 -7.011 3.532 1.00 95.81 204 ASN A C 1
ATOM 1616 O O . ASN A 1 204 ? 16.175 -7.459 4.637 1.00 95.81 204 ASN A O 1
ATOM 1620 N N . PRO A 1 205 ? 17.589 -7.446 2.887 1.00 95.62 205 PRO A N 1
ATOM 1621 C CA . PRO A 1 205 ? 18.443 -8.511 3.410 1.00 95.62 205 PRO A CA 1
ATOM 1622 C C . PRO A 1 205 ? 19.178 -8.118 4.701 1.00 95.62 205 PRO A C 1
ATOM 1624 O O . PRO A 1 205 ? 19.621 -9.005 5.430 1.00 95.62 205 PRO A O 1
ATOM 1627 N N . ASN A 1 206 ? 19.255 -6.822 5.034 1.00 93.44 206 ASN A N 1
ATOM 1628 C CA . ASN A 1 206 ? 19.790 -6.353 6.315 1.00 93.44 206 ASN A CA 1
ATOM 1629 C C . ASN A 1 206 ? 18.865 -6.697 7.494 1.00 93.44 206 ASN A C 1
ATOM 1631 O O . ASN A 1 206 ? 19.303 -6.661 8.643 1.00 93.44 206 ASN A O 1
ATOM 1635 N N . ARG A 1 207 ? 17.598 -7.057 7.235 1.00 93.69 207 ARG A N 1
ATOM 1636 C CA . ARG A 1 207 ? 16.677 -7.551 8.259 1.00 93.69 207 ARG A CA 1
ATOM 1637 C C . ARG A 1 207 ? 16.913 -9.041 8.533 1.00 93.69 207 ARG A C 1
ATOM 1639 O O . ARG A 1 207 ? 16.800 -9.863 7.614 1.00 93.69 207 ARG A O 1
ATOM 1646 N N . PRO A 1 208 ? 17.169 -9.434 9.796 1.00 92.19 208 PRO A N 1
ATOM 1647 C CA . PRO A 1 208 ? 17.196 -10.842 10.170 1.00 92.19 208 PRO A CA 1
ATOM 1648 C C . PRO A 1 208 ? 15.866 -11.521 9.830 1.00 92.19 208 PRO A C 1
ATOM 1650 O O . PRO A 1 208 ? 14.797 -10.967 10.073 1.00 92.19 208 PRO A O 1
ATOM 1653 N N . ASN A 1 209 ? 15.930 -12.739 9.299 1.00 93.62 209 ASN A N 1
ATOM 1654 C CA . ASN A 1 209 ? 14.763 -13.542 8.922 1.00 93.62 209 ASN A CA 1
ATOM 1655 C C . ASN A 1 209 ? 13.865 -12.946 7.812 1.00 93.62 209 ASN A C 1
ATOM 1657 O O . ASN A 1 209 ? 12.691 -13.303 7.714 1.00 93.62 209 ASN A O 1
ATOM 1661 N N . HIS A 1 210 ? 14.383 -12.044 6.968 1.00 96.00 210 HIS A N 1
ATOM 1662 C CA . HIS A 1 210 ? 13.625 -11.430 5.865 1.00 96.00 210 HIS A CA 1
ATOM 1663 C C . HIS A 1 210 ? 12.933 -12.457 4.947 1.00 96.00 210 HIS A C 1
ATOM 1665 O O . HIS A 1 210 ? 11.795 -12.230 4.540 1.00 96.00 210 HIS A O 1
ATOM 1671 N N . LEU A 1 211 ? 13.569 -13.605 4.673 1.00 97.56 211 LEU A N 1
ATOM 1672 C CA . LEU A 1 211 ? 12.967 -14.699 3.903 1.00 97.56 211 LEU A CA 1
ATOM 1673 C C . LEU A 1 211 ? 11.741 -15.286 4.620 1.00 97.56 211 LEU A C 1
ATOM 1675 O O . LEU A 1 211 ? 10.672 -15.374 4.029 1.00 97.56 211 LEU A O 1
ATOM 1679 N N . GLN A 1 212 ? 11.858 -15.619 5.907 1.00 97.75 212 GLN A N 1
ATOM 1680 C CA . GLN A 1 212 ? 10.755 -16.185 6.691 1.00 97.75 212 GLN A CA 1
ATOM 1681 C C . GLN A 1 212 ? 9.596 -15.191 6.845 1.00 97.75 212 GLN A C 1
ATOM 1683 O O . GLN A 1 212 ? 8.430 -15.583 6.806 1.00 97.75 212 GLN A O 1
ATOM 1688 N N . LEU A 1 213 ? 9.899 -13.897 6.996 1.00 97.75 213 LEU A N 1
ATOM 1689 C CA . LEU A 1 213 ? 8.890 -12.836 7.035 1.00 97.75 213 LEU A CA 1
ATOM 1690 C C . LEU A 1 213 ? 8.138 -12.733 5.701 1.00 97.75 213 LEU A C 1
ATOM 1692 O O . LEU A 1 213 ? 6.907 -12.660 5.698 1.00 97.75 213 LEU A O 1
ATOM 1696 N N . MET A 1 214 ? 8.864 -12.784 4.580 1.00 98.62 214 MET A N 1
ATOM 1697 C CA . MET A 1 214 ? 8.287 -12.798 3.235 1.00 98.62 214 MET A CA 1
ATOM 1698 C C . MET A 1 214 ? 7.391 -14.025 3.024 1.00 98.62 214 MET A C 1
ATOM 1700 O O . MET A 1 214 ? 6.247 -13.885 2.590 1.00 98.62 214 MET A O 1
ATOM 1704 N N . GLU A 1 215 ? 7.873 -15.219 3.375 1.00 98.50 215 GLU A N 1
ATOM 1705 C CA . GLU A 1 215 ? 7.098 -16.456 3.282 1.00 98.50 215 GLU A CA 1
ATOM 1706 C C . GLU A 1 215 ? 5.817 -16.370 4.114 1.00 98.50 215 GLU A C 1
ATOM 1708 O O . GLU A 1 215 ? 4.734 -16.666 3.610 1.00 98.50 215 GLU A O 1
ATOM 1713 N N . ARG A 1 216 ? 5.900 -15.912 5.367 1.00 98.25 216 ARG A N 1
ATOM 1714 C CA . ARG A 1 216 ? 4.723 -15.759 6.233 1.00 98.25 216 ARG A CA 1
ATOM 1715 C C . ARG A 1 216 ? 3.687 -14.816 5.615 1.00 98.25 216 ARG A C 1
ATOM 1717 O O . ARG A 1 216 ? 2.498 -15.138 5.615 1.00 98.25 216 ARG A O 1
ATOM 1724 N N . ALA A 1 217 ? 4.133 -13.693 5.051 1.00 98.62 217 ALA A N 1
ATOM 1725 C CA . ALA A 1 217 ? 3.262 -12.720 4.401 1.00 98.62 217 ALA A CA 1
ATOM 1726 C C . ALA A 1 217 ? 2.512 -13.331 3.199 1.00 98.62 217 ALA A C 1
ATOM 1728 O O . ALA A 1 217 ? 1.284 -13.243 3.111 1.00 98.62 217 ALA A O 1
ATOM 1729 N N . LEU A 1 218 ? 3.246 -14.001 2.305 1.00 98.69 218 LEU A N 1
ATOM 1730 C CA . LEU A 1 218 ? 2.726 -14.577 1.058 1.00 98.69 218 LEU A CA 1
ATOM 1731 C C . LEU A 1 218 ? 1.861 -15.831 1.263 1.00 98.69 218 LEU A C 1
ATOM 1733 O O . LEU A 1 218 ? 0.966 -16.100 0.464 1.00 98.69 218 LEU A O 1
ATOM 1737 N N . ASN A 1 219 ? 2.116 -16.613 2.316 1.00 97.94 219 ASN A N 1
ATOM 1738 C CA . ASN A 1 219 ? 1.363 -17.841 2.597 1.00 97.94 219 ASN A CA 1
ATOM 1739 C C . ASN A 1 219 ? 0.081 -17.601 3.402 1.00 97.94 219 ASN A C 1
ATOM 1741 O O . ASN A 1 219 ? -0.841 -18.413 3.335 1.00 97.94 219 ASN A O 1
ATOM 1745 N N . GLY A 1 220 ? 0.023 -16.537 4.211 1.00 95.69 220 GLY A N 1
ATOM 1746 C CA . GLY A 1 220 ? -1.007 -16.437 5.248 1.00 95.69 220 GLY A CA 1
ATOM 1747 C C . GLY A 1 220 ? -1.562 -15.052 5.541 1.00 95.69 220 GLY A C 1
ATOM 1748 O O . GLY A 1 220 ? -2.441 -14.961 6.392 1.00 95.69 220 GLY A O 1
ATOM 1749 N N . MET A 1 221 ? -1.088 -13.994 4.879 1.00 98.25 221 MET A N 1
ATOM 1750 C CA . MET A 1 221 ? -1.479 -12.610 5.202 1.00 98.25 221 MET A CA 1
ATOM 1751 C C . MET A 1 221 ? -2.032 -11.842 3.990 1.00 98.25 221 MET A C 1
ATOM 1753 O O . MET A 1 221 ? -2.084 -10.617 3.985 1.00 98.25 221 MET A O 1
ATOM 1757 N N . GLY A 1 222 ? -2.413 -12.554 2.925 1.00 98.12 222 GLY A N 1
ATOM 1758 C CA . GLY A 1 222 ? -3.002 -11.942 1.732 1.00 98.12 222 GLY A CA 1
ATOM 1759 C C . GLY A 1 222 ? -2.028 -11.106 0.894 1.00 98.12 222 GLY A C 1
ATOM 1760 O O . GLY A 1 222 ? -2.478 -10.289 0.097 1.00 98.12 222 GLY A O 1
ATOM 1761 N N . PHE A 1 223 ? -0.712 -11.283 1.047 1.00 98.81 223 PHE A N 1
ATOM 1762 C CA . PHE A 1 223 ? 0.273 -10.644 0.171 1.00 98.81 223 PHE A CA 1
ATOM 1763 C C . PHE A 1 223 ? 0.384 -11.366 -1.165 1.00 98.81 223 PHE A C 1
ATOM 1765 O O . PHE A 1 223 ? 0.323 -12.590 -1.233 1.00 98.81 223 PHE A O 1
ATOM 1772 N N . THR A 1 224 ? 0.573 -10.590 -2.230 1.00 98.75 224 THR A N 1
ATOM 1773 C CA . THR A 1 224 ? 0.524 -11.083 -3.613 1.00 98.75 224 THR A CA 1
ATOM 1774 C C . THR A 1 224 ? 1.809 -10.842 -4.399 1.00 98.75 224 THR A C 1
ATOM 1776 O O . THR A 1 22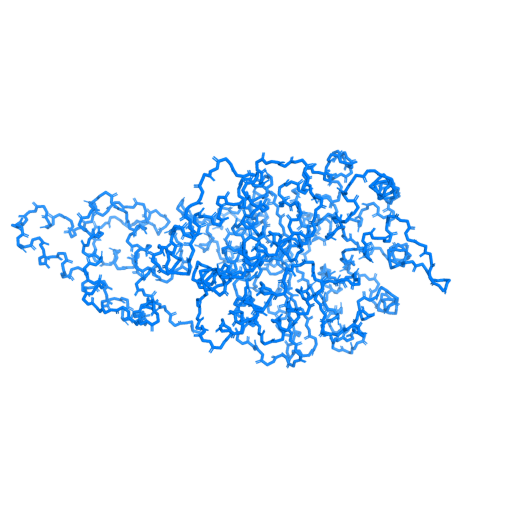4 ? 1.869 -11.182 -5.576 1.00 98.75 224 THR A O 1
ATOM 1779 N N . GLY A 1 225 ? 2.825 -10.239 -3.783 1.00 98.75 225 GLY A N 1
ATOM 1780 C CA . GLY A 1 225 ? 4.091 -9.922 -4.437 1.00 98.75 225 GLY A CA 1
ATOM 1781 C C . GLY A 1 225 ? 5.157 -9.417 -3.473 1.00 98.75 225 GLY A C 1
ATOM 1782 O O . GLY A 1 225 ? 4.928 -9.328 -2.266 1.00 98.75 225 GLY A O 1
ATOM 1783 N N . VAL A 1 226 ? 6.320 -9.072 -4.019 1.00 98.88 226 VAL A N 1
ATOM 1784 C CA . VAL A 1 226 ? 7.500 -8.612 -3.270 1.00 98.88 226 VAL A CA 1
ATOM 1785 C C . VAL A 1 226 ? 7.924 -7.228 -3.754 1.00 98.88 226 VAL A C 1
ATOM 1787 O O . VAL A 1 226 ? 7.979 -6.985 -4.957 1.00 98.88 226 VAL A O 1
ATOM 1790 N N . LYS A 1 227 ? 8.245 -6.315 -2.833 1.00 98.56 227 LYS A N 1
ATOM 1791 C CA . LYS A 1 227 ? 8.812 -4.989 -3.119 1.00 98.56 227 LYS A CA 1
ATOM 1792 C C . LYS A 1 227 ? 10.282 -4.954 -2.711 1.00 98.56 227 LYS A C 1
ATOM 1794 O O . LYS A 1 227 ? 10.625 -5.260 -1.571 1.00 98.56 227 LYS A O 1
ATOM 1799 N N . LEU A 1 228 ? 11.132 -4.515 -3.633 1.00 98.38 228 LEU A N 1
ATOM 1800 C CA . LEU A 1 228 ? 12.555 -4.273 -3.409 1.00 98.38 228 LEU A CA 1
ATOM 1801 C C . LEU A 1 228 ? 12.865 -2.782 -3.533 1.00 98.38 228 LEU A C 1
ATOM 1803 O O . LEU A 1 228 ? 12.284 -2.080 -4.366 1.00 98.38 228 LEU A O 1
ATOM 1807 N N . TYR A 1 229 ? 13.796 -2.305 -2.713 1.00 96.25 229 TYR A N 1
ATOM 1808 C CA . TYR A 1 229 ? 14.231 -0.912 -2.685 1.00 96.25 229 TYR A CA 1
ATOM 1809 C C . TYR A 1 229 ? 15.745 -0.804 -2.389 1.00 96.25 229 TYR A C 1
ATOM 1811 O O . TYR A 1 229 ? 16.138 -0.341 -1.317 1.00 96.25 229 TYR A O 1
ATOM 1819 N N . PRO A 1 230 ? 16.620 -1.229 -3.323 1.00 95.31 230 PRO A N 1
ATOM 1820 C CA . PRO A 1 230 ? 18.058 -1.396 -3.062 1.00 95.31 230 PRO A CA 1
ATOM 1821 C C . PRO A 1 230 ? 18.810 -0.115 -2.670 1.00 95.31 230 PRO A C 1
ATOM 1823 O O . PRO A 1 230 ? 19.804 -0.167 -1.946 1.00 95.31 230 PRO A O 1
ATOM 1826 N N . SER A 1 231 ? 18.319 1.065 -3.072 1.00 91.62 231 SER A N 1
ATOM 1827 C CA . SER A 1 231 ? 18.899 2.354 -2.651 1.00 91.62 231 SER A CA 1
ATOM 1828 C C . SER A 1 231 ? 18.791 2.628 -1.142 1.00 91.62 231 SER A C 1
ATOM 1830 O O . SER A 1 231 ? 19.369 3.597 -0.642 1.00 91.62 231 SER A O 1
ATOM 1832 N N . LEU A 1 232 ? 18.105 1.755 -0.397 1.00 91.31 232 LEU A N 1
ATOM 1833 C CA . LEU A 1 232 ? 18.154 1.662 1.063 1.00 91.31 232 LEU A CA 1
ATOM 1834 C C . LEU A 1 232 ? 19.372 0.861 1.564 1.00 91.31 232 LEU A C 1
ATOM 1836 O O . LEU A 1 232 ? 19.365 0.348 2.677 1.00 91.31 232 LEU A O 1
ATOM 1840 N N . GLY A 1 233 ? 20.447 0.791 0.776 1.00 90.81 233 GLY A N 1
ATOM 1841 C CA . GLY A 1 233 ? 21.767 0.369 1.244 1.00 90.81 233 GLY A CA 1
ATOM 1842 C C . GLY A 1 233 ? 21.999 -1.138 1.237 1.00 90.81 233 GLY A C 1
ATOM 1843 O O . GLY A 1 233 ? 22.703 -1.638 2.111 1.00 90.81 233 GLY A O 1
ATOM 1844 N N . TYR A 1 234 ? 21.421 -1.864 0.276 1.00 93.38 234 TYR A N 1
ATOM 1845 C CA . TYR A 1 234 ? 21.718 -3.282 0.084 1.00 93.38 234 TYR A CA 1
ATOM 1846 C C . TYR A 1 234 ? 21.886 -3.655 -1.389 1.00 93.38 234 TYR A C 1
ATOM 1848 O O . TYR A 1 234 ? 21.229 -3.103 -2.271 1.00 93.38 234 TYR A O 1
ATOM 1856 N N . GLU A 1 235 ? 22.759 -4.627 -1.640 1.00 90.75 235 GLU A N 1
ATOM 1857 C CA . GLU A 1 235 ? 23.026 -5.167 -2.972 1.00 90.75 235 GLU A CA 1
ATOM 1858 C C . GLU A 1 235 ? 22.006 -6.246 -3.354 1.00 90.75 235 GLU A C 1
ATOM 1860 O O . GLU A 1 235 ? 21.481 -6.981 -2.510 1.00 90.75 235 GLU A O 1
ATOM 1865 N N . ILE A 1 236 ? 21.727 -6.349 -4.652 1.00 94.75 236 ILE A N 1
ATOM 1866 C CA . ILE A 1 236 ? 20.683 -7.224 -5.197 1.00 94.75 236 ILE A CA 1
ATOM 1867 C C . ILE A 1 236 ? 21.174 -8.625 -5.575 1.00 94.75 236 ILE A C 1
ATOM 1869 O O . ILE A 1 236 ? 20.346 -9.485 -5.863 1.00 94.75 236 ILE A O 1
ATOM 1873 N N . ASP A 1 237 ? 22.481 -8.873 -5.596 1.00 94.69 237 ASP A N 1
ATOM 1874 C CA . ASP A 1 237 ? 23.110 -10.105 -6.092 1.00 94.69 237 ASP A CA 1
ATOM 1875 C C . ASP A 1 237 ? 23.766 -10.954 -4.986 1.00 94.69 237 ASP A C 1
ATOM 1877 O O . ASP A 1 237 ? 24.570 -11.851 -5.251 1.00 94.69 237 ASP A O 1
ATOM 1881 N N . SER A 1 238 ? 23.373 -10.716 -3.733 1.00 94.25 238 SER A N 1
ATOM 1882 C CA . SER A 1 238 ? 23.807 -11.512 -2.585 1.00 94.25 238 SER A CA 1
ATOM 1883 C C . SER A 1 238 ? 23.119 -12.892 -2.525 1.00 94.25 238 SER A C 1
ATOM 1885 O O . SER A 1 238 ? 21.994 -13.051 -3.012 1.00 94.25 238 SER A O 1
ATOM 1887 N N . PRO A 1 239 ? 23.720 -13.899 -1.852 1.00 94.50 239 PRO A N 1
ATOM 1888 C CA . PRO A 1 239 ? 23.076 -15.200 -1.637 1.00 94.50 239 PRO A CA 1
ATOM 1889 C C . PRO A 1 239 ? 21.705 -15.107 -0.950 1.00 94.50 239 PRO A C 1
ATOM 1891 O O . PRO A 1 239 ? 20.800 -15.872 -1.274 1.00 94.50 239 PRO A O 1
ATOM 1894 N N . ALA A 1 240 ? 21.541 -14.144 -0.036 1.00 95.44 240 ALA A N 1
ATOM 1895 C CA . ALA A 1 240 ? 20.269 -13.869 0.626 1.00 95.44 240 ALA A CA 1
ATOM 1896 C C . ALA A 1 240 ? 19.191 -13.441 -0.385 1.00 95.44 240 ALA A C 1
ATOM 1898 O O . ALA A 1 240 ? 18.087 -13.980 -0.382 1.00 95.44 240 ALA A O 1
ATOM 1899 N N . MET A 1 241 ? 19.535 -12.546 -1.315 1.00 97.62 241 MET A N 1
ATOM 1900 C CA . MET A 1 241 ? 18.626 -12.113 -2.379 1.00 97.62 241 MET A CA 1
ATOM 1901 C C . MET A 1 241 ? 18.346 -13.216 -3.407 1.00 97.62 241 MET A C 1
ATOM 1903 O O . MET A 1 241 ? 17.219 -13.340 -3.878 1.00 97.62 241 MET A O 1
ATOM 1907 N N . TYR A 1 242 ? 19.314 -14.082 -3.713 1.00 97.94 242 TYR A N 1
ATOM 1908 C CA . TYR A 1 242 ? 19.077 -15.228 -4.600 1.00 97.94 242 TYR A CA 1
ATOM 1909 C C . TYR A 1 242 ? 18.056 -16.218 -4.038 1.00 97.94 242 TYR A C 1
ATOM 1911 O O . TYR A 1 242 ? 17.267 -16.761 -4.809 1.00 97.94 242 TYR A O 1
ATOM 1919 N N . ALA A 1 243 ? 18.005 -16.411 -2.717 1.00 97.81 243 ALA A N 1
ATOM 1920 C CA . ALA A 1 243 ? 16.952 -17.214 -2.094 1.00 97.81 243 ALA A CA 1
ATOM 1921 C C . ALA A 1 243 ? 15.556 -16.600 -2.314 1.00 97.81 243 ALA A C 1
ATOM 1923 O O . ALA A 1 243 ? 14.597 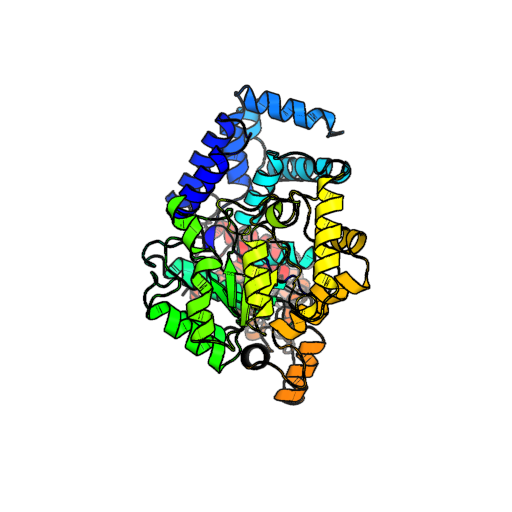-17.321 -2.589 1.00 97.81 243 ALA A O 1
ATOM 1924 N N . ILE A 1 244 ? 15.453 -15.267 -2.270 1.00 98.50 244 ILE A N 1
ATOM 1925 C CA . ILE A 1 244 ? 14.212 -14.534 -2.555 1.00 98.50 244 ILE A CA 1
ATOM 1926 C C . ILE A 1 244 ? 13.784 -14.736 -4.011 1.00 98.50 244 ILE A C 1
ATOM 1928 O O . ILE A 1 244 ? 12.621 -15.051 -4.269 1.00 98.50 244 ILE A O 1
ATOM 1932 N N . TYR A 1 245 ? 14.711 -14.611 -4.964 1.00 98.62 245 TYR A N 1
ATOM 1933 C CA . TYR A 1 245 ? 14.407 -14.800 -6.386 1.00 98.62 245 TYR A CA 1
ATOM 1934 C C . TYR A 1 245 ? 14.023 -16.237 -6.715 1.00 98.62 245 TYR A C 1
ATOM 1936 O O . TYR A 1 245 ? 13.044 -16.437 -7.427 1.00 98.62 245 TYR A O 1
ATOM 1944 N N . ALA A 1 246 ? 14.726 -17.223 -6.150 1.00 98.56 246 ALA A N 1
ATOM 1945 C CA . ALA A 1 246 ? 14.390 -18.634 -6.313 1.00 98.56 246 ALA A CA 1
ATOM 1946 C C . ALA A 1 246 ? 12.961 -18.923 -5.826 1.00 98.56 246 ALA A C 1
ATOM 1948 O O . ALA A 1 246 ? 12.167 -19.520 -6.552 1.00 98.56 246 ALA A O 1
ATOM 1949 N N . TYR A 1 247 ? 12.605 -18.423 -4.635 1.00 98.62 247 TYR A N 1
ATOM 1950 C CA . TYR A 1 247 ? 11.259 -18.580 -4.086 1.00 98.62 247 TYR A CA 1
ATOM 1951 C C . TYR A 1 247 ? 10.189 -17.947 -4.986 1.00 98.62 247 TYR A C 1
ATOM 1953 O O . TYR A 1 247 ? 9.134 -18.546 -5.219 1.00 98.62 247 TYR A O 1
ATOM 1961 N N . CYS A 1 248 ? 10.461 -16.736 -5.489 1.00 98.69 248 CYS A N 1
ATOM 1962 C CA . CYS A 1 248 ? 9.532 -15.994 -6.336 1.00 98.69 248 CYS A CA 1
ATOM 1963 C C . CYS A 1 248 ? 9.370 -16.623 -7.722 1.00 98.69 248 CYS A C 1
ATOM 1965 O O . CYS A 1 248 ? 8.245 -16.723 -8.207 1.00 98.69 248 CYS A O 1
ATOM 1967 N N . GLU A 1 249 ? 10.457 -17.064 -8.356 1.00 98.31 249 GLU A N 1
ATOM 1968 C CA . GLU A 1 249 ? 10.424 -17.698 -9.675 1.00 98.31 249 GLU A CA 1
ATOM 1969 C C . GLU A 1 249 ? 9.652 -19.022 -9.643 1.00 98.31 249 GLU A C 1
ATOM 1971 O O . GLU A 1 249 ? 8.753 -19.213 -10.467 1.00 98.31 249 GLU A O 1
ATOM 1976 N N . GLU A 1 250 ? 9.934 -19.894 -8.665 1.00 97.94 250 GLU A N 1
ATOM 1977 C CA . GLU A 1 250 ? 9.269 -21.199 -8.510 1.00 97.94 250 GLU A CA 1
ATOM 1978 C C . GLU A 1 250 ? 7.739 -21.056 -8.429 1.00 97.94 250 GLU A C 1
ATOM 1980 O O . GLU A 1 250 ? 6.997 -21.874 -8.968 1.00 97.94 250 GLU A O 1
ATOM 1985 N N . ARG A 1 251 ? 7.259 -19.984 -7.786 1.00 97.81 251 ARG A N 1
ATOM 1986 C CA . ARG A 1 251 ? 5.829 -19.719 -7.535 1.00 97.81 251 ARG A CA 1
ATOM 1987 C C . ARG A 1 251 ? 5.232 -18.642 -8.444 1.00 97.81 251 ARG A C 1
ATOM 1989 O O . ARG A 1 251 ? 4.072 -18.273 -8.269 1.00 97.81 251 ARG A O 1
ATOM 1996 N N . GLN A 1 252 ? 6.008 -18.128 -9.402 1.00 96.81 252 GLN A N 1
ATOM 1997 C CA . GLN A 1 252 ? 5.620 -17.038 -10.308 1.00 96.81 252 GLN A CA 1
ATOM 1998 C C . GLN A 1 252 ? 5.099 -15.779 -9.581 1.00 96.81 252 GLN A C 1
ATOM 2000 O O . GLN A 1 252 ? 4.209 -15.074 -10.077 1.00 96.81 252 GLN A O 1
ATOM 2005 N N . ILE A 1 253 ? 5.667 -15.494 -8.406 1.00 98.62 253 ILE A N 1
ATOM 2006 C CA . ILE A 1 253 ? 5.334 -14.333 -7.577 1.00 98.62 253 ILE A CA 1
ATOM 2007 C C . ILE A 1 253 ? 5.945 -13.076 -8.218 1.00 98.62 253 ILE A C 1
ATOM 2009 O O . ILE A 1 253 ? 7.147 -13.060 -8.497 1.00 98.62 253 ILE A O 1
ATOM 2013 N N . PRO A 1 254 ? 5.153 -12.017 -8.455 1.00 98.62 254 PRO A N 1
ATOM 2014 C CA . PRO A 1 254 ? 5.660 -10.766 -9.005 1.00 98.62 254 PRO A CA 1
ATOM 2015 C C . PRO A 1 254 ? 6.572 -10.026 -8.017 1.00 98.62 254 PRO A C 1
ATOM 2017 O O . PRO A 1 254 ? 6.233 -9.841 -6.846 1.00 98.62 254 PRO A O 1
ATOM 2020 N N . VAL A 1 255 ? 7.701 -9.534 -8.524 1.00 98.81 255 VAL A N 1
ATOM 2021 C CA . VAL A 1 255 ? 8.653 -8.678 -7.809 1.00 98.81 255 VAL A CA 1
ATOM 2022 C C . VAL A 1 255 ? 8.614 -7.278 -8.410 1.00 98.81 255 VAL A C 1
ATOM 2024 O O . VAL A 1 255 ? 8.854 -7.118 -9.597 1.00 98.81 255 VAL A O 1
ATOM 2027 N N . LEU A 1 256 ? 8.367 -6.241 -7.615 1.00 98.75 256 LEU A N 1
ATOM 2028 C CA . LEU A 1 256 ? 8.517 -4.848 -8.038 1.00 98.75 256 LEU A CA 1
ATOM 2029 C C . LEU A 1 256 ? 9.770 -4.269 -7.385 1.00 98.75 256 LEU A C 1
ATOM 2031 O O . LEU A 1 256 ? 9.849 -4.180 -6.163 1.00 98.75 256 LEU A O 1
ATOM 2035 N N . MET A 1 257 ? 10.744 -3.845 -8.182 1.00 97.50 257 MET A N 1
ATOM 2036 C CA . MET A 1 257 ? 11.952 -3.185 -7.693 1.00 97.50 257 MET A CA 1
ATOM 2037 C C . MET A 1 257 ? 11.888 -1.685 -7.970 1.00 97.50 257 MET A C 1
ATOM 2039 O O . MET A 1 257 ? 11.554 -1.272 -9.077 1.00 97.50 257 MET A O 1
ATOM 2043 N N . HIS A 1 258 ? 12.247 -0.858 -6.989 1.00 96.81 258 HIS A N 1
ATOM 2044 C CA . HIS A 1 258 ? 12.542 0.556 -7.233 1.00 96.81 258 HIS A CA 1
ATOM 2045 C C . HIS A 1 258 ? 13.630 0.714 -8.304 1.00 96.81 258 HIS A C 1
ATOM 2047 O O . HIS A 1 258 ? 14.718 0.169 -8.145 1.00 96.81 258 HIS A O 1
ATOM 2053 N N . CYS A 1 259 ? 13.354 1.455 -9.380 1.00 95.00 259 CYS A N 1
ATOM 2054 C CA . CYS A 1 259 ? 14.294 1.639 -10.486 1.00 95.00 259 CYS A CA 1
ATOM 2055 C C . CYS A 1 259 ? 14.253 3.074 -11.041 1.00 95.00 259 CYS A C 1
ATOM 2057 O O . CYS A 1 259 ? 13.959 3.314 -12.212 1.00 95.00 259 CYS A O 1
ATOM 2059 N N . SER A 1 260 ? 14.586 4.053 -10.201 1.00 89.25 260 SER A N 1
ATOM 2060 C CA . SER A 1 260 ? 14.889 5.423 -10.633 1.00 89.25 260 SER A CA 1
ATOM 2061 C C . SER A 1 260 ? 16.004 6.030 -9.788 1.00 89.25 260 SER A C 1
ATOM 2063 O O . SER A 1 260 ? 16.334 5.533 -8.710 1.00 89.25 260 SER A O 1
ATOM 2065 N N . LYS A 1 261 ? 16.577 7.141 -10.259 1.00 83.62 261 LYS A N 1
ATOM 2066 C CA . LYS A 1 261 ? 17.604 7.887 -9.512 1.00 83.62 261 LYS A CA 1
ATOM 2067 C C . LYS A 1 261 ? 17.037 8.682 -8.320 1.00 83.62 261 LYS A C 1
ATOM 2069 O O . LYS A 1 261 ? 17.802 9.249 -7.535 1.00 83.62 261 LYS A O 1
ATOM 2074 N N . GLY A 1 262 ? 15.708 8.767 -8.216 1.00 79.44 262 GLY A N 1
ATOM 2075 C CA . GLY A 1 262 ? 14.977 9.482 -7.170 1.00 79.44 262 GLY A CA 1
ATOM 2076 C C . GLY A 1 262 ? 14.487 8.581 -6.031 1.00 79.44 262 GLY A C 1
ATOM 2077 O O . GLY A 1 262 ? 14.905 7.434 -5.888 1.00 79.44 262 GLY A O 1
ATOM 2078 N N . GLY A 1 263 ? 13.572 9.114 -5.217 1.00 79.00 263 GLY A N 1
ATOM 2079 C CA . GLY A 1 263 ? 12.944 8.389 -4.108 1.00 79.00 263 GLY A CA 1
ATOM 2080 C C . GLY A 1 263 ? 13.778 8.346 -2.817 1.00 79.00 263 GLY A C 1
ATOM 2081 O O . GLY A 1 263 ? 14.614 9.221 -2.579 1.00 79.00 263 GLY A O 1
ATOM 2082 N N . PHE A 1 264 ? 13.509 7.362 -1.953 1.00 80.00 264 PHE A N 1
ATOM 2083 C CA . PHE A 1 264 ? 14.213 7.174 -0.680 1.00 80.00 264 PHE A CA 1
ATOM 2084 C C . PHE A 1 264 ? 15.603 6.563 -0.893 1.00 80.00 264 PHE A C 1
ATOM 2086 O O . PHE A 1 264 ? 15.764 5.532 -1.539 1.00 80.00 264 PHE A O 1
ATOM 2093 N N . LYS A 1 265 ? 16.630 7.180 -0.317 1.00 81.12 265 LYS A N 1
ATOM 2094 C CA . LYS A 1 265 ? 17.996 6.650 -0.327 1.00 81.12 265 LYS A CA 1
ATOM 2095 C C . LYS A 1 265 ? 18.729 7.088 0.925 1.00 81.12 265 LYS A C 1
ATOM 2097 O O . LYS A 1 265 ? 18.546 8.225 1.359 1.00 81.12 265 LYS A O 1
ATOM 2102 N N . TYR A 1 266 ? 19.551 6.204 1.486 1.00 76.50 266 TYR A N 1
ATOM 2103 C CA . TYR A 1 266 ? 20.389 6.569 2.632 1.00 76.50 266 TYR A CA 1
ATOM 2104 C C . TYR A 1 266 ? 21.467 7.568 2.237 1.00 76.50 266 TYR A C 1
ATOM 2106 O O . TYR A 1 266 ? 21.675 8.574 2.910 1.00 76.50 266 TYR A O 1
ATOM 2114 N N . ASP A 1 267 ? 22.109 7.302 1.108 1.00 80.12 267 ASP A N 1
ATOM 2115 C CA . ASP A 1 267 ? 23.160 8.129 0.550 1.00 80.12 267 ASP A CA 1
ATOM 2116 C C . ASP A 1 267 ? 23.102 8.071 -0.979 1.00 80.12 267 ASP A C 1
ATOM 2118 O O . ASP A 1 267 ? 22.567 7.126 -1.565 1.00 80.12 267 ASP A O 1
ATOM 2122 N N . ASP A 1 268 ? 23.627 9.108 -1.625 1.00 81.62 268 ASP A N 1
ATOM 2123 C CA . ASP A 1 268 ? 23.659 9.214 -3.077 1.00 81.62 268 ASP A CA 1
ATOM 2124 C C . ASP A 1 268 ? 24.462 8.073 -3.718 1.00 81.62 268 ASP A C 1
ATOM 2126 O O . ASP A 1 268 ? 24.084 7.624 -4.804 1.00 81.62 268 ASP A O 1
ATOM 2130 N N . GLN A 1 269 ? 25.460 7.522 -3.016 1.00 86.25 269 GLN A N 1
ATOM 2131 C CA . GLN A 1 269 ? 26.243 6.372 -3.478 1.00 86.25 269 GLN A CA 1
ATOM 2132 C C . GLN A 1 269 ? 25.401 5.104 -3.705 1.00 86.25 269 GLN A C 1
ATOM 2134 O O . GLN A 1 269 ? 25.705 4.322 -4.600 1.00 86.25 269 GLN A O 1
ATOM 2139 N N . TYR A 1 270 ? 24.309 4.911 -2.955 1.00 89.06 270 TYR A N 1
ATOM 2140 C CA . TYR A 1 270 ? 23.458 3.720 -3.083 1.00 89.06 270 TYR A CA 1
ATOM 2141 C C . TYR A 1 270 ? 22.452 3.819 -4.231 1.00 89.06 270 TYR A C 1
ATOM 2143 O O . TYR A 1 270 ? 21.726 2.865 -4.502 1.00 89.06 270 TYR A O 1
ATOM 2151 N N . THR A 1 271 ? 22.387 4.959 -4.926 1.00 87.00 271 THR A N 1
ATOM 2152 C CA . THR A 1 271 ? 21.482 5.131 -6.072 1.00 87.00 271 THR A CA 1
ATOM 2153 C C . THR A 1 271 ? 21.735 4.055 -7.132 1.00 87.00 271 THR A C 1
ATOM 2155 O O . THR A 1 271 ? 20.788 3.499 -7.682 1.00 87.00 271 THR A O 1
ATOM 2158 N N . ASP A 1 272 ? 23.003 3.712 -7.377 1.00 90.81 272 ASP A N 1
ATOM 2159 C CA . ASP A 1 272 ? 23.374 2.732 -8.401 1.00 90.81 272 ASP A CA 1
ATOM 2160 C C . ASP A 1 272 ? 22.936 1.297 -8.066 1.00 90.81 272 ASP A C 1
ATOM 2162 O O . ASP A 1 272 ? 22.746 0.496 -8.974 1.00 90.81 272 ASP A O 1
ATOM 2166 N N . TYR A 1 273 ? 22.645 0.972 -6.801 1.00 93.62 273 TYR A N 1
ATOM 2167 C CA . TYR A 1 273 ? 22.105 -0.347 -6.436 1.00 93.62 273 TYR A CA 1
ATOM 2168 C C . TYR A 1 273 ? 20.722 -0.610 -7.049 1.00 93.62 273 TYR A C 1
ATOM 2170 O O . TYR A 1 273 ? 20.318 -1.758 -7.207 1.00 93.62 273 TYR A O 1
ATOM 2178 N N . SER A 1 274 ? 19.997 0.449 -7.425 1.00 94.00 274 SER A N 1
ATOM 2179 C CA . SER A 1 274 ? 18.710 0.362 -8.132 1.00 94.00 274 SER A CA 1
ATOM 2180 C C . SER A 1 274 ? 18.862 0.354 -9.662 1.00 94.00 274 SER A C 1
ATOM 2182 O O . SER A 1 274 ? 17.867 0.408 -10.381 1.00 94.00 274 SER A O 1
ATOM 2184 N N . SER A 1 275 ? 20.096 0.319 -10.176 1.00 94.12 275 SER A N 1
ATOM 2185 C CA . SER A 1 275 ? 20.382 0.339 -11.609 1.00 94.12 275 SER A CA 1
ATOM 2186 C C . SER A 1 275 ? 19.973 -0.980 -12.280 1.00 94.12 275 SER A C 1
ATOM 2188 O O . SER A 1 275 ? 20.340 -2.061 -11.805 1.00 94.12 275 SER A O 1
ATOM 2190 N N . PRO A 1 276 ? 19.294 -0.937 -13.442 1.00 95.06 276 PRO A N 1
ATOM 2191 C CA . PRO A 1 276 ? 18.948 -2.142 -14.196 1.00 95.06 276 PRO A CA 1
ATOM 2192 C C . PRO A 1 276 ? 20.184 -2.877 -14.747 1.00 95.06 276 PRO A C 1
ATOM 2194 O O . PRO A 1 276 ? 20.091 -4.047 -15.110 1.00 95.06 276 PRO A O 1
ATOM 2197 N N . MET A 1 277 ? 21.357 -2.231 -14.778 1.00 91.75 277 MET A N 1
ATOM 2198 C CA . MET A 1 277 ? 22.608 -2.831 -15.262 1.00 91.75 277 MET A CA 1
ATOM 2199 C C . MET A 1 277 ? 23.009 -4.091 -14.481 1.00 91.75 277 MET A C 1
ATOM 2201 O O . MET A 1 277 ? 23.580 -5.017 -15.058 1.00 91.75 277 MET A O 1
ATOM 2205 N N . HIS A 1 278 ? 22.665 -4.150 -13.194 1.00 93.81 278 HIS A N 1
ATOM 2206 C CA . HIS A 1 278 ? 23.042 -5.243 -12.295 1.00 93.81 278 HIS A CA 1
ATOM 2207 C C . HIS A 1 278 ? 22.172 -6.500 -12.462 1.00 93.81 278 HIS A C 1
ATOM 2209 O O . HIS A 1 278 ? 22.494 -7.562 -11.935 1.00 93.81 278 HIS A O 1
ATOM 2215 N N . TRP A 1 279 ? 21.088 -6.425 -13.242 1.00 96.94 279 TRP A N 1
ATOM 2216 C CA . TRP A 1 279 ? 20.097 -7.502 -13.339 1.00 96.94 279 TRP A CA 1
ATOM 2217 C C . TRP A 1 279 ? 20.381 -8.561 -14.394 1.00 96.94 279 TRP A C 1
ATOM 2219 O O . TRP A 1 279 ? 19.776 -9.629 -14.344 1.00 96.94 279 TRP A O 1
ATOM 2229 N N . LYS A 1 280 ? 21.299 -8.317 -15.337 1.00 95.25 280 LYS A N 1
ATOM 2230 C CA . LYS A 1 280 ? 21.543 -9.262 -16.437 1.00 95.25 280 LYS A CA 1
ATOM 2231 C C . LYS A 1 280 ? 21.905 -10.659 -15.919 1.00 95.25 280 LYS A C 1
ATOM 2233 O O . LYS A 1 280 ? 21.253 -11.624 -16.293 1.00 95.25 280 LYS A O 1
ATOM 2238 N N . LYS A 1 281 ? 22.886 -10.758 -15.016 1.00 95.81 281 LYS A N 1
ATOM 2239 C CA . LYS A 1 281 ? 23.332 -12.039 -14.440 1.00 95.81 281 LYS A CA 1
ATOM 2240 C C . LYS A 1 281 ? 22.251 -12.704 -13.580 1.00 95.81 281 LYS A C 1
ATOM 2242 O O . LYS A 1 281 ? 22.131 -13.924 -13.565 1.00 95.81 281 LYS A O 1
ATOM 2247 N N . ILE A 1 282 ? 21.448 -11.902 -12.881 1.00 97.62 282 ILE A N 1
ATOM 2248 C CA . ILE A 1 282 ? 20.330 -12.399 -12.072 1.00 97.62 282 ILE A CA 1
ATOM 2249 C C . ILE A 1 282 ? 19.292 -13.053 -12.987 1.00 97.62 282 ILE A C 1
ATOM 2251 O O . ILE A 1 282 ? 18.901 -14.188 -12.750 1.00 97.62 282 ILE A O 1
ATOM 2255 N N . LEU A 1 283 ? 18.907 -12.382 -14.073 1.00 98.06 283 LEU A N 1
ATOM 2256 C CA . LEU A 1 283 ? 17.945 -12.903 -15.045 1.00 98.06 283 LEU A CA 1
ATOM 2257 C C . LEU A 1 283 ? 18.510 -14.054 -15.890 1.00 98.06 283 LEU A C 1
ATOM 2259 O O . LEU A 1 283 ? 17.746 -14.879 -16.373 1.00 98.06 283 LEU A O 1
ATOM 2263 N N . GLU A 1 284 ? 19.832 -14.173 -16.042 1.00 96.69 284 GLU A N 1
ATOM 2264 C CA . GLU A 1 284 ? 20.458 -15.373 -16.615 1.00 96.69 284 GLU A CA 1
ATOM 2265 C C . GLU A 1 284 ? 20.256 -16.605 -15.720 1.00 96.69 284 GLU A C 1
ATOM 2267 O O . GLU A 1 284 ? 20.014 -17.692 -16.250 1.00 96.69 284 GLU A O 1
ATOM 2272 N N . ASN A 1 285 ? 20.310 -16.424 -14.394 1.00 97.19 285 ASN A N 1
ATOM 2273 C CA . ASN A 1 285 ? 20.093 -17.479 -13.398 1.00 97.19 285 ASN A CA 1
ATOM 2274 C C . ASN A 1 285 ? 18.603 -17.767 -13.144 1.00 97.19 285 ASN A C 1
ATOM 2276 O O . ASN A 1 285 ? 18.244 -18.918 -12.915 1.00 97.19 285 ASN A O 1
ATOM 2280 N N . PHE A 1 286 ? 17.753 -16.738 -13.206 1.00 98.06 286 PHE A N 1
ATOM 2281 C CA . PHE A 1 286 ? 16.316 -16.789 -12.920 1.00 98.06 286 PHE A CA 1
ATOM 2282 C C . PHE A 1 286 ? 15.515 -16.243 -14.115 1.00 98.06 286 PHE A C 1
ATOM 2284 O O . PHE A 1 286 ? 14.890 -15.179 -14.055 1.00 98.06 286 PHE A O 1
ATOM 2291 N N . ARG A 1 287 ? 15.581 -16.948 -15.252 1.00 97.19 287 ARG A N 1
ATOM 2292 C CA . ARG A 1 287 ? 15.028 -16.499 -16.549 1.00 97.19 287 ARG A CA 1
ATOM 2293 C C . ARG A 1 287 ? 13.514 -16.312 -16.567 1.00 97.19 287 ARG A C 1
ATOM 2295 O O . ARG A 1 287 ? 13.007 -15.568 -17.408 1.00 97.19 287 ARG A O 1
ATOM 2302 N N . ASN A 1 288 ? 12.802 -17.000 -15.684 1.00 96.50 288 ASN A N 1
ATOM 2303 C CA . ASN A 1 288 ? 11.352 -16.955 -15.567 1.00 96.50 288 ASN A CA 1
ATOM 2304 C C . ASN A 1 288 ? 10.892 -16.066 -14.404 1.00 96.50 288 ASN A C 1
ATOM 2306 O O . ASN A 1 288 ? 9.680 -15.952 -14.195 1.00 96.50 288 ASN A O 1
ATOM 2310 N N . LEU A 1 289 ? 11.811 -15.425 -13.670 1.00 98.31 289 LEU A N 1
ATOM 2311 C CA . LEU A 1 289 ? 11.470 -14.467 -12.625 1.00 98.31 289 LEU A CA 1
ATOM 2312 C C . LEU A 1 289 ? 10.618 -13.336 -13.203 1.00 98.31 289 LEU A C 1
ATOM 2314 O O . LEU A 1 289 ? 10.982 -12.687 -14.185 1.00 98.31 289 LEU A O 1
ATOM 2318 N N . LYS A 1 290 ? 9.478 -13.086 -12.561 1.00 98.12 290 LYS A N 1
ATOM 2319 C CA . LYS A 1 290 ? 8.583 -11.995 -12.924 1.00 98.12 290 LYS A CA 1
ATOM 2320 C C . LYS A 1 290 ? 8.970 -10.736 -12.166 1.00 98.12 290 LYS A C 1
ATOM 2322 O O . LYS A 1 290 ? 8.678 -10.626 -10.979 1.00 98.12 290 LYS A O 1
ATOM 2327 N N . ILE A 1 291 ? 9.599 -9.788 -12.856 1.00 98.56 291 ILE A N 1
ATOM 2328 C CA . ILE A 1 291 ? 10.087 -8.550 -12.248 1.00 98.56 291 ILE A CA 1
ATOM 2329 C C . ILE A 1 291 ? 9.585 -7.304 -12.969 1.00 98.56 291 ILE A C 1
ATOM 2331 O O . ILE A 1 291 ? 9.671 -7.218 -14.185 1.00 98.56 291 ILE A O 1
ATOM 2335 N N . CYS A 1 292 ? 9.112 -6.318 -12.211 1.00 98.75 292 CYS A N 1
ATOM 2336 C CA . CYS A 1 292 ? 8.828 -4.963 -12.657 1.00 98.75 292 CYS A CA 1
ATOM 2337 C C . CYS A 1 292 ? 9.919 -3.993 -12.190 1.00 98.75 292 CYS A C 1
ATOM 2339 O O . CYS A 1 292 ? 10.152 -3.841 -10.989 1.00 98.75 292 CYS A O 1
ATOM 2341 N N . PHE A 1 293 ? 10.554 -3.306 -13.140 1.00 98.50 293 PHE A N 1
ATOM 2342 C CA . PHE A 1 293 ? 11.420 -2.158 -12.887 1.00 98.50 293 PHE A CA 1
ATOM 2343 C C . PHE A 1 293 ? 10.556 -0.906 -12.708 1.00 98.50 293 PHE A C 1
ATOM 2345 O O . PHE A 1 293 ? 10.080 -0.309 -13.679 1.00 98.50 293 PHE A O 1
ATOM 2352 N N . GLY A 1 294 ? 10.326 -0.528 -11.454 1.00 97.25 294 GLY A N 1
ATOM 2353 C CA . GLY A 1 294 ? 9.447 0.580 -11.109 1.00 97.25 294 GLY A CA 1
ATOM 2354 C C . GLY A 1 294 ? 9.976 1.925 -11.581 1.00 97.25 294 GLY A C 1
ATOM 2355 O O . GLY A 1 294 ? 11.186 2.151 -11.578 1.00 97.25 294 GLY A O 1
ATOM 2356 N N . HIS A 1 295 ? 9.069 2.815 -11.984 1.00 94.88 295 HIS A N 1
ATOM 2357 C CA . HIS A 1 295 ? 9.385 4.114 -12.594 1.00 94.88 295 HIS A CA 1
ATOM 2358 C C . HIS A 1 295 ? 10.190 4.032 -13.896 1.00 94.88 295 HIS A C 1
ATOM 2360 O O . HIS A 1 295 ? 10.785 5.022 -14.299 1.00 94.88 295 HIS A O 1
ATOM 2366 N N . PHE A 1 296 ? 10.313 2.860 -14.520 1.00 95.69 296 PHE A N 1
ATOM 2367 C CA . PHE A 1 296 ? 10.919 2.671 -15.840 1.00 95.69 296 PHE A CA 1
ATOM 2368 C C . PHE A 1 296 ? 12.250 3.428 -16.080 1.00 95.69 296 PHE A C 1
ATOM 2370 O O . PHE A 1 296 ? 12.504 3.924 -17.182 1.00 95.69 296 PHE A O 1
ATOM 2377 N N . GLY A 1 297 ? 13.110 3.536 -15.062 1.00 92.06 297 GLY A N 1
ATOM 2378 C CA . GLY A 1 297 ? 14.389 4.249 -15.142 1.00 92.06 297 GLY A CA 1
ATOM 2379 C C . GLY A 1 297 ? 14.338 5.764 -14.886 1.00 92.06 297 GLY A C 1
ATOM 2380 O O . GLY A 1 297 ? 15.400 6.380 -14.843 1.00 92.06 297 GLY A O 1
ATOM 2381 N N . GLY A 1 298 ? 13.159 6.355 -14.693 1.00 89.12 298 GLY A N 1
ATOM 2382 C CA . GLY A 1 298 ? 12.916 7.796 -14.575 1.00 89.12 298 GLY A CA 1
ATOM 2383 C C . GLY A 1 298 ? 12.230 8.375 -15.816 1.00 89.12 298 GLY A C 1
ATOM 2384 O O . GLY A 1 298 ? 12.478 7.937 -16.945 1.00 89.12 298 GLY A O 1
ATOM 2385 N N . ASP A 1 299 ? 11.373 9.376 -15.623 1.00 82.88 299 ASP A N 1
ATOM 2386 C CA . ASP A 1 299 ? 10.594 9.994 -16.699 1.00 82.88 299 ASP A CA 1
ATOM 2387 C C . ASP A 1 299 ? 11.467 10.742 -17.712 1.00 82.88 299 ASP A C 1
ATOM 2389 O O . ASP A 1 299 ? 11.181 10.761 -18.915 1.00 82.88 299 ASP A O 1
ATOM 2393 N N . GLU A 1 300 ? 12.604 11.245 -17.244 1.00 81.44 300 GLU A N 1
ATOM 2394 C CA . GLU A 1 300 ? 13.632 11.896 -18.031 1.00 81.44 300 GLU A CA 1
ATOM 2395 C C . GLU A 1 300 ? 14.186 10.982 -19.142 1.00 81.44 300 GLU A C 1
ATOM 2397 O O . GLU A 1 300 ? 14.468 11.450 -20.249 1.00 81.44 300 GLU A O 1
ATOM 2402 N N . CYS A 1 301 ? 14.250 9.664 -18.906 1.00 83.06 301 CYS A N 1
ATOM 2403 C CA . CYS A 1 301 ? 14.708 8.678 -19.892 1.00 83.06 301 CYS A CA 1
ATOM 2404 C C . CYS A 1 301 ? 13.803 8.631 -21.128 1.00 83.06 301 CYS A C 1
ATOM 2406 O O . CYS A 1 301 ? 14.256 8.325 -22.229 1.00 83.06 301 CYS A O 1
ATOM 2408 N N . HIS A 1 302 ? 12.522 8.947 -20.948 1.00 86.19 302 HIS A N 1
ATOM 2409 C CA . HIS A 1 302 ? 11.493 8.848 -21.983 1.00 86.19 302 HIS A CA 1
ATOM 2410 C C . HIS A 1 302 ? 11.174 10.203 -22.613 1.00 86.19 302 HIS A C 1
ATOM 2412 O O . HIS A 1 302 ? 10.588 10.260 -23.692 1.00 86.19 302 HIS A O 1
ATOM 2418 N N . ALA A 1 303 ? 11.616 11.288 -21.977 1.00 81.31 303 ALA A N 1
ATOM 2419 C CA . ALA A 1 303 ? 11.480 12.661 -22.447 1.00 81.31 303 ALA A CA 1
ATOM 2420 C C . ALA A 1 303 ? 12.654 13.143 -23.329 1.00 81.31 303 ALA A C 1
ATOM 2422 O O . ALA A 1 303 ? 12.707 14.318 -23.689 1.00 81.31 303 ALA A O 1
ATOM 2423 N N . GLY A 1 304 ? 13.575 12.248 -23.710 1.00 76.50 304 GLY A N 1
ATOM 2424 C CA . GLY A 1 304 ? 14.666 12.546 -24.646 1.00 76.50 304 GLY A CA 1
ATOM 2425 C C . GLY A 1 304 ? 16.045 12.731 -24.010 1.00 76.50 304 GLY A C 1
ATOM 2426 O O . GLY A 1 304 ? 16.892 13.393 -24.610 1.00 76.50 304 GLY A O 1
ATOM 2427 N N . LEU A 1 305 ? 16.293 12.167 -22.821 1.00 74.69 305 LEU A N 1
ATOM 2428 C CA . LEU A 1 305 ? 17.656 12.078 -22.294 1.00 74.69 305 LEU A CA 1
ATOM 2429 C C . LEU A 1 305 ? 18.591 11.341 -23.271 1.00 74.69 305 LEU A C 1
ATOM 2431 O O . LEU A 1 305 ? 18.233 10.263 -23.754 1.00 74.69 305 LEU A O 1
ATOM 2435 N N . PRO A 1 306 ? 19.801 11.871 -23.517 1.00 69.56 306 PRO A N 1
ATOM 2436 C CA . PRO A 1 306 ? 20.791 11.206 -24.352 1.00 69.56 306 PRO A CA 1
ATOM 2437 C C . PRO A 1 306 ? 21.461 10.029 -23.626 1.00 69.56 306 PRO A C 1
ATOM 2439 O O . PRO A 1 306 ? 21.375 9.886 -22.403 1.00 69.56 306 PRO A O 1
ATOM 2442 N N . GLU A 1 307 ? 22.181 9.210 -24.395 1.00 73.81 307 GLU A N 1
ATOM 2443 C CA . GLU A 1 307 ? 23.157 8.263 -23.850 1.00 73.81 307 GLU A CA 1
ATOM 2444 C C . GLU A 1 307 ? 24.253 9.003 -23.071 1.00 73.81 307 GLU A C 1
ATOM 2446 O O . GLU A 1 307 ? 24.645 10.118 -23.426 1.00 73.81 307 GLU A O 1
ATOM 2451 N N . ILE A 1 308 ? 24.762 8.372 -22.013 1.00 70.44 308 ILE A N 1
ATOM 2452 C CA . ILE A 1 308 ? 25.862 8.898 -21.197 1.00 70.44 308 ILE A CA 1
ATOM 2453 C C . ILE A 1 308 ? 26.993 7.874 -21.250 1.00 70.44 308 ILE A C 1
ATOM 2455 O O . ILE A 1 308 ? 26.773 6.700 -20.958 1.00 70.44 308 ILE A O 1
ATOM 2459 N N . ASP A 1 309 ? 28.189 8.307 -21.656 1.00 74.81 309 ASP A N 1
ATOM 2460 C CA . ASP A 1 309 ? 29.392 7.465 -21.766 1.00 74.81 309 ASP A CA 1
ATOM 2461 C C . ASP A 1 309 ? 29.184 6.181 -22.595 1.00 74.81 309 ASP A C 1
ATOM 2463 O O . ASP A 1 309 ? 29.653 5.098 -22.243 1.00 74.81 309 ASP A O 1
ATOM 2467 N N . GLY A 1 310 ? 28.430 6.292 -23.696 1.00 71.88 310 GLY A N 1
ATOM 2468 C CA . GLY A 1 310 ? 28.116 5.173 -24.595 1.00 71.88 310 GLY A CA 1
ATOM 2469 C C . GLY A 1 310 ? 27.163 4.130 -24.003 1.00 71.88 310 GLY A C 1
ATOM 2470 O O . GLY A 1 310 ? 27.027 3.039 -24.557 1.00 71.88 310 GLY A O 1
ATOM 2471 N N . LYS A 1 311 ? 26.522 4.429 -22.867 1.00 70.75 311 LYS A N 1
ATOM 2472 C CA . LYS A 1 311 ? 25.494 3.584 -22.257 1.00 70.75 311 LYS A CA 1
ATOM 2473 C C . LYS A 1 311 ? 24.117 4.226 -22.428 1.00 70.75 311 LYS A C 1
ATOM 2475 O O . LYS A 1 311 ? 23.977 5.434 -22.197 1.00 70.75 311 LYS A O 1
ATOM 2480 N N . PRO A 1 312 ? 23.082 3.435 -22.769 1.00 81.94 312 PRO A N 1
ATOM 2481 C CA . PRO A 1 312 ? 21.728 3.958 -22.826 1.00 81.94 312 PRO A CA 1
ATOM 2482 C C . PRO A 1 312 ? 21.283 4.432 -21.436 1.00 81.94 312 PRO A C 1
ATOM 2484 O O . PRO A 1 312 ? 21.761 3.910 -20.425 1.00 81.94 312 PRO A O 1
ATOM 2487 N N . PRO A 1 313 ? 20.344 5.389 -21.346 1.00 89.94 313 PRO A N 1
ATOM 2488 C CA . PRO A 1 313 ? 19.697 5.706 -20.078 1.00 89.94 313 PRO A CA 1
ATOM 2489 C C . PRO A 1 313 ? 19.016 4.456 -19.492 1.00 89.94 313 PRO A C 1
ATOM 2491 O O . PRO A 1 313 ? 18.744 3.489 -20.208 1.00 89.94 313 PRO A O 1
ATOM 2494 N N . TRP A 1 314 ? 18.710 4.458 -18.189 1.00 93.12 314 TRP A N 1
ATOM 2495 C CA . TRP A 1 314 ? 18.154 3.281 -17.500 1.00 93.12 314 TRP A CA 1
ATOM 2496 C C . TRP A 1 314 ? 16.893 2.730 -18.182 1.00 93.12 314 TRP A C 1
ATOM 2498 O O . TRP A 1 314 ? 16.776 1.517 -18.330 1.00 93.12 314 TRP A O 1
ATOM 2508 N N . GLY A 1 315 ? 16.011 3.595 -18.698 1.00 93.44 315 GLY A N 1
ATOM 2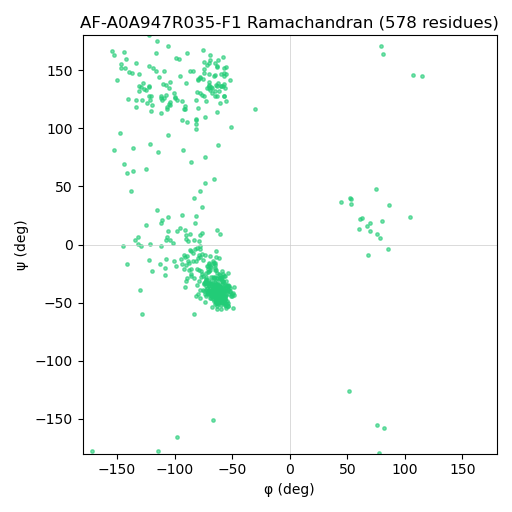509 C CA . GLY A 1 315 ? 14.856 3.171 -19.502 1.00 93.44 315 GLY A CA 1
ATOM 2510 C C . GLY A 1 315 ? 15.237 2.347 -20.742 1.00 93.44 315 GLY A C 1
ATOM 2511 O O . GLY A 1 315 ? 14.602 1.336 -21.031 1.00 93.44 315 GLY A O 1
ATOM 2512 N N . GLY A 1 316 ? 16.320 2.714 -21.434 1.00 93.06 316 GLY A N 1
ATOM 2513 C CA . GLY A 1 316 ? 16.848 1.955 -22.571 1.00 93.06 316 GLY A CA 1
ATOM 2514 C C . GLY A 1 316 ? 17.456 0.609 -22.166 1.00 93.06 316 GLY A C 1
ATOM 2515 O O . GLY A 1 316 ? 17.244 -0.385 -22.856 1.00 93.06 316 GLY A O 1
ATOM 2516 N N . MET A 1 317 ? 18.139 0.538 -21.017 1.00 94.56 317 MET A N 1
ATOM 2517 C CA . MET A 1 317 ? 18.620 -0.740 -20.465 1.00 94.56 317 MET A CA 1
ATOM 2518 C C . MET A 1 317 ? 17.456 -1.678 -20.122 1.00 94.56 317 MET A C 1
ATOM 2520 O O . MET A 1 317 ? 17.517 -2.870 -20.408 1.00 94.56 317 MET A O 1
ATOM 2524 N N . ILE A 1 318 ? 16.374 -1.144 -19.547 1.00 96.81 318 ILE A N 1
ATOM 2525 C CA . ILE A 1 318 ? 15.172 -1.926 -19.232 1.00 96.81 318 ILE A CA 1
ATOM 2526 C C . ILE A 1 318 ? 14.536 -2.458 -20.517 1.00 96.81 318 ILE A C 1
ATOM 2528 O O . ILE A 1 318 ? 14.238 -3.646 -20.581 1.00 96.81 318 ILE A O 1
ATOM 2532 N N . LEU A 1 319 ? 14.403 -1.637 -21.567 1.00 95.56 319 LEU A N 1
ATOM 2533 C CA . LEU A 1 319 ? 13.921 -2.106 -22.872 1.00 95.56 319 LEU A CA 1
ATOM 2534 C C . LEU A 1 319 ? 14.784 -3.262 -23.409 1.00 95.56 319 LEU A C 1
ATOM 2536 O O . LEU A 1 319 ? 14.234 -4.281 -23.815 1.00 95.56 319 LEU A O 1
ATOM 2540 N N . GLN A 1 320 ? 16.116 -3.171 -23.324 1.00 95.19 320 GLN A N 1
ATOM 2541 C CA . GLN A 1 320 ? 17.017 -4.265 -23.723 1.00 95.19 320 GLN A CA 1
ATOM 2542 C C . GLN A 1 320 ? 16.809 -5.551 -22.904 1.00 95.19 320 GLN A C 1
ATOM 2544 O O . GLN A 1 320 ? 16.909 -6.650 -23.454 1.00 95.19 320 GLN A O 1
ATOM 2549 N N . LEU A 1 321 ? 16.517 -5.441 -21.602 1.00 96.81 321 LEU A N 1
ATOM 2550 C CA . LEU A 1 321 ? 16.156 -6.594 -20.770 1.00 96.81 321 LEU A CA 1
ATOM 2551 C C . LEU A 1 321 ? 14.790 -7.166 -21.176 1.00 96.81 321 LEU A C 1
ATOM 2553 O O . LEU A 1 321 ? 14.655 -8.382 -21.275 1.00 96.81 321 LEU A O 1
ATOM 2557 N N . MET A 1 322 ? 13.801 -6.320 -21.480 1.00 97.31 322 MET A N 1
ATOM 2558 C CA . MET A 1 322 ? 12.477 -6.748 -21.954 1.00 97.31 322 MET A CA 1
ATOM 2559 C C . MET A 1 322 ? 12.527 -7.472 -23.305 1.00 97.31 322 MET A C 1
ATOM 2561 O O . MET A 1 322 ? 11.664 -8.305 -23.577 1.00 97.31 322 MET A O 1
ATOM 2565 N N . GLU A 1 323 ? 13.504 -7.170 -24.165 1.00 95.19 323 GLU A N 1
ATOM 2566 C CA . GLU A 1 323 ? 13.717 -7.917 -25.413 1.00 95.19 323 GLU A CA 1
ATOM 2567 C C . GLU A 1 323 ? 14.242 -9.335 -25.160 1.00 95.19 323 GLU A C 1
ATOM 2569 O O . GLU A 1 323 ? 13.885 -10.260 -25.886 1.00 95.19 323 GLU A O 1
ATOM 2574 N N . GLN A 1 324 ? 15.086 -9.504 -24.140 1.00 95.31 324 GLN A N 1
ATOM 2575 C CA . GLN A 1 324 ? 15.788 -10.759 -23.856 1.00 95.31 324 GLN A CA 1
ATOM 2576 C C . GLN A 1 324 ? 15.013 -11.687 -22.915 1.00 95.31 324 GLN A C 1
ATOM 2578 O O . GLN A 1 324 ? 15.136 -12.908 -23.025 1.00 95.31 324 GLN A O 1
ATOM 2583 N N . TYR A 1 325 ? 14.225 -11.124 -21.998 1.00 96.50 325 TYR A N 1
ATOM 2584 C CA . TYR A 1 325 ? 13.569 -11.860 -20.922 1.00 96.50 325 TYR A CA 1
ATOM 2585 C C . TYR A 1 325 ? 12.049 -11.632 -20.951 1.00 96.50 325 TYR A C 1
ATOM 2587 O O . TYR A 1 325 ? 11.585 -10.493 -20.840 1.00 96.50 325 TYR A O 1
ATOM 2595 N N . PRO A 1 326 ? 11.237 -12.699 -21.070 1.00 93.62 326 PRO A N 1
ATOM 2596 C CA . PRO A 1 326 ? 9.799 -12.584 -21.330 1.00 93.62 326 PRO A CA 1
ATOM 2597 C C . PRO A 1 326 ? 8.990 -12.057 -20.138 1.00 93.62 326 PRO A C 1
ATOM 2599 O O . PRO A 1 326 ? 7.866 -11.596 -20.335 1.00 93.62 326 PRO A O 1
ATOM 2602 N N . ASN A 1 327 ? 9.555 -12.119 -18.928 1.00 96.62 327 ASN A N 1
ATOM 2603 C CA . ASN A 1 327 ? 8.895 -11.772 -17.669 1.00 96.62 327 ASN A CA 1
ATOM 2604 C C . ASN A 1 327 ? 9.454 -10.484 -17.030 1.00 96.62 327 ASN A C 1
ATOM 2606 O O . ASN A 1 327 ? 9.273 -10.258 -15.834 1.00 96.62 327 ASN A O 1
ATOM 2610 N N . VAL A 1 328 ? 10.097 -9.624 -17.831 1.00 98.38 328 VAL A N 1
ATOM 2611 C CA . VAL A 1 328 ? 10.538 -8.286 -17.411 1.00 98.38 328 VAL A CA 1
ATOM 2612 C C . VAL A 1 328 ? 9.485 -7.238 -17.762 1.00 98.38 328 VAL A C 1
ATOM 2614 O O . VAL A 1 328 ? 9.111 -7.070 -18.921 1.00 98.38 328 VAL A O 1
ATOM 2617 N N . TYR A 1 329 ? 9.041 -6.521 -16.741 1.00 98.69 329 TYR A N 1
ATOM 2618 C CA . TYR A 1 329 ? 8.035 -5.470 -16.761 1.00 98.69 329 TYR A CA 1
ATOM 2619 C C . TYR A 1 329 ? 8.655 -4.128 -16.360 1.00 98.69 329 TYR A C 1
ATOM 2621 O O . TYR A 1 329 ? 9.737 -4.072 -15.770 1.00 98.69 329 TYR A O 1
ATOM 2629 N N . ALA A 1 330 ? 7.937 -3.046 -16.630 1.00 98.38 330 ALA A N 1
ATOM 2630 C CA . ALA A 1 330 ? 8.220 -1.726 -16.080 1.00 98.38 330 ALA A CA 1
ATOM 2631 C C . ALA A 1 330 ? 6.913 -0.991 -15.779 1.00 98.38 330 ALA A C 1
ATOM 2633 O O . ALA A 1 330 ? 5.916 -1.225 -16.460 1.00 98.38 330 ALA A O 1
ATOM 2634 N N . ASP A 1 331 ? 6.908 -0.083 -14.803 1.00 97.62 331 ASP A N 1
ATOM 2635 C CA . ASP A 1 331 ? 5.773 0.810 -14.553 1.00 97.62 331 ASP A CA 1
ATOM 2636 C C . ASP A 1 331 ? 6.146 2.277 -14.769 1.00 97.62 331 ASP A C 1
ATOM 2638 O O . ASP A 1 331 ? 7.292 2.671 -14.569 1.00 97.62 331 ASP A O 1
ATOM 2642 N N . ILE A 1 332 ? 5.174 3.087 -15.194 1.00 94.25 332 ILE A N 1
ATOM 2643 C CA . ILE A 1 332 ? 5.348 4.535 -15.406 1.00 94.25 332 ILE A CA 1
ATOM 2644 C C . ILE A 1 332 ? 4.952 5.369 -14.178 1.00 94.25 332 ILE A C 1
ATOM 2646 O O . ILE A 1 332 ? 4.556 6.529 -14.310 1.00 94.25 332 ILE A O 1
ATOM 2650 N N . ALA A 1 333 ? 5.017 4.785 -12.979 1.00 91.06 333 ALA A N 1
ATOM 2651 C CA . ALA A 1 333 ? 4.746 5.518 -11.750 1.00 91.06 333 ALA A CA 1
ATOM 2652 C C . ALA A 1 333 ? 5.793 6.612 -11.525 1.00 91.06 333 ALA A C 1
ATOM 2654 O O . ALA A 1 333 ? 6.906 6.510 -12.031 1.00 91.06 333 ALA A O 1
ATOM 2655 N N . TYR A 1 334 ? 5.462 7.654 -10.757 1.00 83.69 334 TYR A N 1
ATOM 2656 C CA . TYR A 1 334 ? 6.295 8.853 -10.555 1.00 83.69 334 TYR A CA 1
ATOM 2657 C C . TYR A 1 334 ? 6.473 9.775 -11.781 1.00 83.69 334 TYR A C 1
ATOM 2659 O O . TYR A 1 334 ? 6.942 10.896 -11.593 1.00 83.69 334 TYR A O 1
ATOM 2667 N N . HIS A 1 335 ? 6.054 9.395 -12.998 1.00 85.81 335 HIS A N 1
ATOM 2668 C CA . HIS A 1 335 ? 6.336 10.145 -14.239 1.00 85.81 335 HIS A CA 1
ATOM 2669 C C . HIS A 1 335 ? 5.538 11.454 -14.414 1.00 85.81 335 HIS A C 1
ATOM 2671 O O . HIS A 1 335 ? 4.873 11.670 -15.424 1.00 85.81 335 HIS A O 1
ATOM 2677 N N . THR A 1 336 ? 5.587 12.336 -13.423 1.00 74.81 336 THR A N 1
ATOM 2678 C CA . THR A 1 336 ? 4.804 13.575 -13.344 1.00 74.81 336 THR A CA 1
ATOM 2679 C C . THR A 1 336 ? 5.542 14.793 -13.894 1.00 74.81 336 THR A C 1
ATOM 2681 O O . THR A 1 336 ? 4.902 15.808 -14.162 1.00 74.81 336 THR A O 1
ATOM 2684 N N . ALA A 1 337 ? 6.869 14.739 -14.075 1.00 72.31 337 ALA A N 1
ATOM 2685 C CA . ALA A 1 337 ? 7.630 15.909 -14.511 1.00 72.31 337 ALA A CA 1
ATOM 2686 C C . ALA A 1 337 ? 7.381 16.282 -15.990 1.00 72.31 337 ALA A C 1
ATOM 2688 O O . ALA A 1 337 ? 7.269 17.472 -16.282 1.00 72.31 337 ALA A O 1
ATOM 2689 N N . PRO A 1 338 ? 7.220 15.326 -16.930 1.00 73.12 338 PRO A N 1
ATOM 2690 C CA . PRO A 1 338 ? 6.867 15.635 -18.314 1.00 73.12 338 PRO A CA 1
ATOM 2691 C C . PRO A 1 338 ? 5.446 16.162 -18.510 1.00 73.12 338 PRO A C 1
ATOM 2693 O O . PRO A 1 338 ? 5.143 16.614 -19.607 1.00 73.12 338 PRO A O 1
ATOM 2696 N N . MET A 1 339 ? 4.580 16.114 -17.492 1.00 75.38 339 MET A N 1
ATOM 2697 C CA . MET A 1 339 ? 3.158 16.482 -17.586 1.00 75.38 339 MET A CA 1
ATOM 2698 C C . MET A 1 339 ? 2.899 17.998 -17.482 1.00 75.38 339 MET A C 1
ATOM 2700 O O . MET A 1 339 ? 1.786 18.429 -17.191 1.00 75.38 339 MET A O 1
ATOM 2704 N N . ASP A 1 340 ? 3.932 18.816 -17.695 1.00 70.62 340 ASP A N 1
ATOM 2705 C CA . ASP A 1 340 ? 3.878 20.281 -17.597 1.00 70.62 340 ASP A CA 1
ATOM 2706 C C . ASP A 1 340 ? 3.535 20.955 -18.953 1.00 70.62 340 ASP A C 1
ATOM 2708 O O . ASP A 1 340 ? 3.658 22.176 -19.101 1.00 70.62 340 ASP A O 1
ATOM 2712 N N . GLY A 1 341 ? 3.088 20.178 -19.949 1.00 76.12 341 GLY A N 1
ATOM 2713 C CA . GLY A 1 341 ? 2.749 20.653 -21.290 1.00 76.12 341 GLY A CA 1
ATOM 2714 C C . GLY A 1 341 ? 3.944 20.879 -22.228 1.00 76.12 341 GLY A C 1
ATOM 2715 O O . GLY A 1 341 ? 5.117 20.883 -21.848 1.00 76.12 341 GLY A O 1
ATOM 2716 N N . GLY A 1 342 ? 3.638 21.124 -23.503 1.00 85.75 342 GLY A N 1
ATOM 2717 C CA . GLY A 1 342 ? 4.621 21.523 -24.513 1.00 85.75 342 GLY A CA 1
ATOM 2718 C C . GLY A 1 342 ? 5.512 20.380 -25.012 1.00 85.75 342 GLY A C 1
ATOM 2719 O O . GLY A 1 342 ? 5.148 19.210 -24.982 1.00 85.75 342 GLY A O 1
ATOM 2720 N N . LYS A 1 343 ? 6.711 20.720 -25.507 1.00 86.62 343 LYS A N 1
ATOM 2721 C CA . LYS A 1 343 ? 7.551 19.778 -26.274 1.00 86.62 343 LYS A CA 1
ATOM 2722 C C . LYS A 1 343 ? 7.966 18.531 -25.486 1.00 86.62 343 LYS A C 1
ATOM 2724 O O . LYS A 1 343 ? 8.055 17.458 -26.074 1.00 86.62 343 LYS A O 1
ATOM 2729 N N . THR A 1 344 ? 8.255 18.672 -24.195 1.00 86.19 344 THR A N 1
ATOM 2730 C CA . THR A 1 344 ? 8.684 17.556 -23.337 1.00 86.19 344 THR A CA 1
ATOM 2731 C C . THR A 1 344 ? 7.560 16.535 -23.167 1.00 86.19 344 THR A C 1
ATOM 2733 O O . THR A 1 344 ? 7.795 15.339 -23.329 1.00 86.19 344 THR A O 1
ATOM 2736 N N . GLU A 1 345 ? 6.337 17.010 -22.925 1.00 88.56 345 GLU A N 1
ATOM 2737 C CA . GLU A 1 345 ? 5.121 16.194 -22.843 1.00 88.56 345 GLU A CA 1
ATOM 2738 C C . GLU A 1 345 ? 4.864 15.456 -24.166 1.00 88.56 345 GLU A C 1
ATOM 2740 O O . GLU A 1 345 ? 4.688 14.234 -24.187 1.00 88.56 345 GLU A O 1
ATOM 2745 N N . ASP A 1 346 ? 4.943 16.180 -25.289 1.00 90.44 346 ASP A N 1
ATOM 2746 C CA . ASP A 1 346 ? 4.762 15.617 -26.629 1.00 90.44 346 ASP A CA 1
ATOM 2747 C C . ASP A 1 346 ? 5.774 14.501 -26.929 1.00 90.44 346 ASP A C 1
ATOM 2749 O O . ASP A 1 346 ? 5.422 13.470 -27.507 1.00 90.44 346 ASP A O 1
ATOM 2753 N N . ILE A 1 347 ? 7.048 14.703 -26.568 1.00 91.12 347 ILE A N 1
ATOM 2754 C CA . ILE A 1 347 ? 8.110 13.703 -26.747 1.00 91.12 347 ILE A CA 1
ATOM 2755 C C . ILE A 1 347 ? 7.842 12.485 -25.870 1.00 91.12 347 ILE A C 1
ATOM 2757 O O . ILE A 1 347 ? 7.856 11.365 -26.384 1.00 91.12 347 ILE A O 1
ATOM 2761 N N . TYR A 1 348 ? 7.549 12.700 -24.588 1.00 92.56 348 TYR A N 1
ATOM 2762 C CA . TYR A 1 348 ? 7.270 11.631 -23.638 1.00 92.56 348 TYR A CA 1
ATOM 2763 C C . TYR A 1 348 ? 6.131 10.728 -24.126 1.00 92.56 348 TYR A C 1
ATOM 2765 O O . TYR A 1 348 ? 6.312 9.516 -24.255 1.00 92.56 348 TYR A O 1
ATOM 2773 N N . PHE A 1 349 ? 4.974 11.299 -24.479 1.00 93.19 349 PHE A N 1
ATOM 2774 C CA . PHE A 1 349 ? 3.826 10.496 -24.905 1.00 93.19 349 PHE A CA 1
ATOM 2775 C C . PHE A 1 349 ? 4.002 9.884 -26.294 1.00 93.19 349 PHE A C 1
ATOM 2777 O O . PHE A 1 349 ? 3.487 8.791 -26.534 1.00 93.19 349 PHE A O 1
ATOM 2784 N N . ARG A 1 350 ? 4.745 10.525 -27.206 1.00 93.94 350 ARG A N 1
ATOM 2785 C CA . ARG A 1 350 ? 5.119 9.909 -28.489 1.00 93.94 350 ARG A CA 1
ATOM 2786 C C . ARG A 1 350 ? 5.972 8.662 -28.267 1.00 93.94 350 ARG A C 1
ATOM 2788 O O . ARG A 1 350 ? 5.674 7.617 -28.844 1.00 93.94 350 ARG A O 1
ATOM 2795 N N . ASN A 1 351 ? 6.988 8.760 -27.413 1.00 93.31 351 ASN A N 1
ATOM 2796 C CA . ASN A 1 351 ? 7.886 7.651 -27.103 1.00 93.31 351 ASN A CA 1
ATOM 2797 C C . ASN A 1 351 ? 7.143 6.532 -26.369 1.00 93.31 351 ASN A C 1
ATOM 2799 O O . ASN A 1 351 ? 7.195 5.384 -26.804 1.00 93.31 351 ASN A O 1
ATOM 2803 N N . LEU A 1 352 ? 6.353 6.863 -25.344 1.00 93.50 352 LEU A N 1
ATOM 2804 C CA . LEU A 1 352 ? 5.537 5.886 -24.624 1.00 93.50 352 LEU A CA 1
ATOM 2805 C C . LEU A 1 352 ? 4.579 5.138 -25.566 1.00 93.50 352 LEU A C 1
ATOM 2807 O O . LEU A 1 352 ? 4.524 3.911 -25.536 1.00 93.50 352 LEU A O 1
ATOM 2811 N N . LYS A 1 353 ? 3.882 5.847 -26.467 1.00 95.06 353 LYS A N 1
ATOM 2812 C CA . LYS A 1 353 ? 3.034 5.216 -27.497 1.00 95.06 353 LYS A CA 1
ATOM 2813 C C . LYS A 1 353 ? 3.831 4.305 -28.430 1.00 95.06 353 LYS A C 1
ATOM 2815 O O . LYS A 1 353 ? 3.326 3.254 -28.810 1.00 95.06 353 LYS A O 1
ATOM 2820 N N . SER A 1 354 ? 5.067 4.672 -28.774 1.00 94.19 354 SER A N 1
ATOM 2821 C CA . SER A 1 354 ? 5.934 3.830 -29.605 1.00 94.19 354 SER A CA 1
ATOM 2822 C C . SER A 1 354 ? 6.321 2.520 -28.912 1.00 94.19 354 SER A C 1
ATOM 2824 O O . SER A 1 354 ? 6.352 1.480 -29.565 1.00 94.19 354 SER A O 1
ATOM 2826 N N . TYR A 1 355 ? 6.531 2.533 -27.591 1.00 93.94 355 TYR A N 1
ATOM 2827 C CA . TYR A 1 355 ? 6.802 1.317 -26.818 1.00 93.94 355 TYR A CA 1
ATOM 2828 C C . TYR A 1 355 ? 5.555 0.443 -26.685 1.00 93.94 355 TYR A C 1
ATOM 2830 O O . TYR A 1 355 ? 5.651 -0.776 -26.698 1.00 93.94 355 TYR A O 1
ATOM 2838 N N . LEU A 1 356 ? 4.370 1.049 -26.615 1.00 94.25 356 LEU A N 1
ATOM 2839 C CA . LEU A 1 356 ? 3.100 0.327 -26.513 1.00 94.25 356 LEU A CA 1
ATOM 2840 C C . LEU A 1 356 ? 2.592 -0.253 -27.848 1.00 94.25 356 LEU A C 1
ATOM 2842 O O . LEU A 1 356 ? 1.509 -0.833 -27.878 1.00 94.25 356 LEU A O 1
ATOM 2846 N N . GLY A 1 357 ? 3.350 -0.111 -28.940 1.00 90.69 357 GLY A N 1
ATOM 2847 C CA . GLY A 1 357 ? 3.041 -0.731 -30.231 1.00 90.69 357 GLY A CA 1
ATOM 2848 C C . GLY A 1 357 ? 3.524 -2.187 -30.334 1.00 90.69 357 GLY A C 1
ATOM 2849 O O . GLY A 1 357 ? 2.704 -3.078 -30.547 1.00 90.69 357 GLY A O 1
ATOM 2850 N N . PRO A 1 358 ? 4.837 -2.462 -30.202 1.00 90.94 358 PRO A N 1
ATOM 2851 C CA . PRO A 1 358 ? 5.387 -3.813 -30.320 1.00 90.94 358 PRO A CA 1
ATOM 2852 C C . PRO A 1 358 ? 4.983 -4.733 -29.159 1.00 90.94 358 PRO A C 1
ATOM 2854 O O . PRO A 1 358 ? 5.183 -4.383 -27.997 1.00 90.94 358 PRO A O 1
ATOM 2857 N N . GLU A 1 359 ? 4.538 -5.961 -29.452 1.00 87.25 359 GLU A N 1
ATOM 2858 C CA . GLU A 1 359 ? 4.135 -6.958 -28.435 1.00 87.25 359 GLU A CA 1
ATOM 2859 C C . GLU A 1 359 ? 5.232 -7.258 -27.401 1.00 87.25 359 GLU A C 1
ATOM 2861 O O . GLU A 1 359 ? 4.948 -7.472 -26.224 1.00 87.25 359 GLU A O 1
ATOM 2866 N N . LYS A 1 360 ? 6.507 -7.180 -27.808 1.00 90.06 360 LYS A N 1
ATOM 2867 C CA . LYS A 1 360 ? 7.671 -7.353 -26.920 1.00 90.06 360 LYS A CA 1
ATOM 2868 C C . LYS A 1 360 ? 7.770 -6.321 -25.784 1.00 90.06 360 LYS A C 1
ATOM 2870 O O . LYS A 1 360 ? 8.577 -6.491 -24.878 1.00 90.06 360 LYS A O 1
ATOM 2875 N N . TYR A 1 361 ? 6.980 -5.255 -25.806 1.00 94.38 361 TYR A N 1
ATOM 2876 C CA . TYR A 1 361 ? 6.942 -4.263 -24.728 1.00 94.38 361 TYR A CA 1
ATOM 2877 C C . TYR A 1 361 ? 5.518 -3.977 -24.270 1.00 94.38 361 TYR A C 1
ATOM 2879 O O . TYR A 1 361 ? 5.277 -3.831 -23.073 1.00 94.38 361 TYR A O 1
ATOM 2887 N N . ALA A 1 362 ? 4.581 -3.919 -25.220 1.00 93.25 362 ALA A N 1
ATOM 2888 C CA . ALA A 1 362 ? 3.218 -3.457 -25.011 1.00 93.25 362 ALA A CA 1
ATOM 2889 C C . ALA A 1 362 ? 2.500 -4.190 -23.875 1.00 93.25 362 ALA A C 1
ATOM 2891 O O . ALA A 1 362 ? 1.756 -3.550 -23.138 1.00 93.25 362 ALA A O 1
ATOM 2892 N N . ASP A 1 363 ? 2.767 -5.485 -23.690 1.00 94.19 363 ASP A N 1
ATOM 2893 C CA . ASP A 1 363 ? 2.102 -6.323 -22.681 1.00 94.19 363 ASP A CA 1
ATOM 2894 C C . ASP A 1 363 ? 2.794 -6.312 -21.307 1.00 94.19 363 ASP A C 1
ATOM 2896 O O . ASP A 1 363 ? 2.411 -7.039 -20.385 1.00 94.19 363 ASP A O 1
ATOM 2900 N N . ARG A 1 364 ? 3.856 -5.509 -21.176 1.00 97.31 364 ARG A N 1
ATOM 2901 C CA . ARG A 1 364 ? 4.769 -5.516 -20.028 1.00 97.31 364 ARG A CA 1
ATOM 2902 C C . ARG A 1 364 ? 5.055 -4.129 -19.453 1.00 97.31 364 ARG A C 1
ATOM 2904 O O . ARG A 1 364 ? 5.852 -3.999 -18.530 1.00 97.31 364 ARG A O 1
ATOM 2911 N N . ILE A 1 365 ? 4.370 -3.103 -19.952 1.00 98.19 365 ILE A N 1
ATOM 2912 C CA . ILE A 1 365 ? 4.374 -1.758 -19.368 1.00 98.19 365 ILE A CA 1
ATOM 2913 C C . ILE A 1 365 ? 3.107 -1.586 -18.529 1.00 98.19 365 ILE A C 1
ATOM 2915 O O . ILE A 1 365 ? 1.998 -1.815 -19.010 1.00 98.19 365 ILE A O 1
ATOM 2919 N N . LEU A 1 366 ? 3.267 -1.200 -17.271 1.00 98.19 366 LEU A N 1
ATOM 2920 C CA . LEU A 1 366 ? 2.199 -1.047 -16.292 1.00 98.19 366 LEU A CA 1
ATOM 2921 C C . LEU A 1 366 ? 1.960 0.430 -15.988 1.00 98.19 366 LEU A C 1
ATOM 2923 O O . LEU A 1 366 ? 2.877 1.253 -16.008 1.00 98.19 366 LEU A O 1
ATOM 2927 N N . TRP A 1 367 ? 0.720 0.767 -15.658 1.00 95.69 367 TRP A N 1
ATOM 2928 C CA . TRP A 1 367 ? 0.401 2.063 -15.079 1.00 95.69 367 TRP A CA 1
ATOM 2929 C C . TRP A 1 367 ? 0.487 2.018 -13.550 1.00 95.69 367 TRP A C 1
ATOM 2931 O O . TRP A 1 367 ? 0.017 1.071 -12.917 1.00 95.69 367 TRP A O 1
ATOM 2941 N N . GLY A 1 368 ? 1.043 3.072 -12.956 1.00 93.12 368 GLY A N 1
ATOM 2942 C CA . GLY A 1 368 ? 1.015 3.306 -11.517 1.00 93.12 368 GLY A CA 1
ATOM 2943 C C . GLY A 1 368 ? 1.151 4.792 -11.192 1.00 93.12 368 GLY A C 1
ATOM 2944 O O . GLY A 1 368 ? 1.494 5.579 -12.076 1.00 93.12 368 GLY A O 1
ATOM 2945 N N . SER A 1 369 ? 0.875 5.197 -9.949 1.00 87.88 369 SER A N 1
ATOM 2946 C CA . SER A 1 369 ? 0.937 6.616 -9.553 1.00 87.88 369 SER A CA 1
ATOM 2947 C C . SER A 1 369 ? 2.103 6.981 -8.643 1.00 87.88 369 SER A C 1
ATOM 2949 O O . SER A 1 369 ? 2.547 8.125 -8.676 1.00 87.88 369 SER A O 1
ATOM 2951 N N . ASP A 1 370 ? 2.616 6.022 -7.874 1.00 88.31 370 ASP A N 1
ATOM 2952 C CA . ASP A 1 370 ? 3.547 6.225 -6.757 1.00 88.31 370 ASP A CA 1
ATOM 2953 C C . ASP A 1 370 ? 2.964 7.102 -5.624 1.00 88.31 370 ASP A C 1
ATOM 2955 O O . ASP A 1 370 ? 3.665 7.722 -4.816 1.00 88.31 370 ASP A O 1
ATOM 2959 N N . TYR A 1 371 ? 1.631 7.174 -5.561 1.00 81.25 371 TYR A N 1
ATOM 2960 C CA . TYR A 1 371 ? 0.914 7.927 -4.540 1.00 81.25 371 TYR A CA 1
ATOM 2961 C C . TYR A 1 371 ? 1.057 7.240 -3.173 1.00 81.25 371 TYR A C 1
ATOM 2963 O O . TYR A 1 371 ? 0.912 6.026 -3.083 1.00 81.25 371 TYR A O 1
ATOM 2971 N N . PHE A 1 372 ? 1.315 7.932 -2.064 1.00 73.25 372 PHE A N 1
ATOM 2972 C CA . PHE A 1 372 ? 1.407 9.388 -1.859 1.00 73.25 372 PHE A CA 1
ATOM 2973 C C . PHE A 1 372 ? 2.854 9.899 -1.674 1.00 73.25 372 PHE A C 1
ATOM 2975 O O . PHE A 1 372 ? 3.053 11.031 -1.235 1.00 73.25 372 PHE A O 1
ATOM 2982 N N . LEU A 1 373 ? 3.877 9.075 -1.945 1.00 68.62 373 LEU A N 1
ATOM 2983 C CA . LEU A 1 373 ? 5.285 9.402 -1.646 1.00 68.62 373 LEU A CA 1
ATOM 2984 C C . LEU A 1 373 ? 5.880 10.487 -2.542 1.00 68.62 373 LEU A C 1
ATOM 2986 O O . LEU A 1 373 ? 6.892 11.129 -2.216 1.00 68.62 373 LEU A O 1
ATOM 2990 N N . VAL A 1 374 ? 5.267 10.673 -3.694 1.00 54.12 374 VAL A N 1
ATOM 2991 C CA . VAL A 1 374 ? 5.647 11.662 -4.682 1.00 54.12 374 VAL A CA 1
ATOM 2992 C C . VAL A 1 374 ? 4.806 12.910 -4.483 1.00 54.12 374 VAL A C 1
ATOM 2994 O O . VAL A 1 374 ? 3.637 12.826 -4.122 1.00 54.12 374 VAL A O 1
ATOM 2997 N N . ARG A 1 375 ? 5.438 14.064 -4.737 1.00 54.56 375 ARG A N 1
ATOM 2998 C CA . ARG A 1 375 ? 4.798 15.375 -4.920 1.00 54.56 375 ARG A CA 1
ATOM 2999 C C . ARG A 1 375 ? 3.399 15.199 -5.510 1.00 54.56 375 ARG A C 1
ATOM 3001 O O . ARG A 1 375 ? 3.280 14.690 -6.625 1.00 54.56 375 ARG A O 1
ATOM 3008 N N . GLN A 1 376 ? 2.368 15.588 -4.768 1.00 56.22 376 GLN A N 1
ATOM 3009 C CA . GLN A 1 376 ? 0.971 15.391 -5.154 1.00 56.22 376 GLN A CA 1
ATOM 3010 C C . GLN A 1 376 ? 0.525 16.415 -6.207 1.00 56.22 376 GLN A C 1
ATOM 3012 O O . GLN A 1 376 ? -0.583 16.937 -6.138 1.00 56.22 376 GLN A O 1
ATOM 3017 N N . ARG A 1 377 ? 1.357 16.628 -7.239 1.00 55.47 377 ARG A N 1
ATOM 3018 C CA . ARG A 1 377 ? 1.057 17.489 -8.390 1.00 55.47 377 ARG A CA 1
ATOM 3019 C C . ARG A 1 377 ? -0.320 17.188 -8.970 1.00 55.47 377 ARG A C 1
ATOM 3021 O O . ARG A 1 377 ? -1.015 18.091 -9.418 1.00 55.47 377 ARG A O 1
ATOM 3028 N N . LEU A 1 378 ? -0.695 15.908 -8.968 1.00 59.28 378 LEU A N 1
ATOM 3029 C CA . LEU A 1 378 ? -2.018 15.434 -9.334 1.00 59.28 378 LEU A CA 1
ATOM 3030 C C . LEU A 1 378 ? -2.532 14.482 -8.255 1.00 59.28 378 LEU A C 1
ATOM 3032 O O . LEU A 1 378 ? -1.855 13.528 -7.869 1.00 59.28 378 LEU A O 1
ATOM 3036 N N . ARG A 1 379 ? -3.777 14.705 -7.824 1.00 65.06 379 ARG A N 1
ATOM 3037 C CA . ARG A 1 379 ? -4.546 13.709 -7.069 1.00 65.06 379 ARG A CA 1
ATOM 3038 C C . ARG A 1 379 ? -4.621 12.404 -7.841 1.00 65.06 379 ARG A C 1
ATOM 3040 O O . ARG A 1 379 ? -4.673 12.416 -9.072 1.00 65.06 379 ARG A O 1
ATOM 3047 N N . GLU A 1 380 ? -4.763 11.303 -7.111 1.00 72.12 380 GLU A N 1
ATOM 3048 C CA . GLU A 1 380 ? -4.853 9.960 -7.678 1.00 72.12 380 GLU A CA 1
ATOM 3049 C C . GLU A 1 380 ? -5.884 9.919 -8.823 1.00 72.12 380 GLU A C 1
ATOM 3051 O O . GLU A 1 380 ? -5.526 9.640 -9.966 1.00 72.12 380 GLU A O 1
ATOM 3056 N N . LYS A 1 381 ? -7.131 10.352 -8.576 1.00 69.75 381 LYS A N 1
ATOM 3057 C CA . LYS A 1 381 ? -8.205 10.416 -9.591 1.00 69.75 381 LYS A CA 1
ATOM 3058 C C . LYS A 1 381 ? -7.839 11.221 -10.845 1.00 69.75 381 LYS A C 1
ATOM 3060 O O . LYS A 1 381 ? -8.229 10.854 -11.954 1.00 69.75 381 LYS A O 1
ATOM 3065 N N . ASN A 1 382 ? -7.138 12.339 -10.675 1.00 74.88 382 ASN A N 1
ATOM 3066 C CA . ASN A 1 382 ? -6.775 13.220 -11.784 1.00 74.88 382 ASN A CA 1
ATOM 3067 C C . ASN A 1 382 ? -5.676 12.584 -12.634 1.00 74.88 382 ASN A C 1
ATOM 3069 O O . ASN A 1 382 ? -5.726 12.679 -13.858 1.00 74.88 382 ASN A O 1
ATOM 3073 N N . HIS A 1 383 ? -4.751 11.864 -12.000 1.00 80.19 383 HIS A N 1
ATOM 3074 C CA . HIS A 1 383 ? -3.689 11.148 -12.691 1.00 80.19 383 HIS A CA 1
ATOM 3075 C C . HIS A 1 383 ? -4.243 10.049 -13.618 1.00 80.19 383 HIS A C 1
ATOM 3077 O O . HIS A 1 383 ? -3.828 9.967 -14.776 1.00 80.19 383 HIS A O 1
ATOM 3083 N N . TRP A 1 384 ? -5.253 9.286 -13.168 1.00 84.19 384 TRP A N 1
ATOM 3084 C CA . TRP A 1 384 ? -5.988 8.326 -14.010 1.00 84.19 384 TRP A CA 1
ATOM 3085 C C . TRP A 1 384 ? -6.549 8.985 -15.278 1.00 84.19 384 TRP A C 1
ATOM 3087 O O . TRP A 1 384 ? -6.312 8.519 -16.394 1.00 84.19 384 TRP A O 1
ATOM 3097 N N . ASN A 1 385 ? -7.298 10.078 -15.103 1.00 83.56 385 ASN A N 1
ATOM 3098 C CA . ASN A 1 385 ? -7.976 10.766 -16.203 1.00 83.56 385 ASN A CA 1
ATOM 3099 C C . ASN A 1 385 ? -6.982 11.394 -17.182 1.00 83.56 385 ASN A C 1
ATOM 3101 O O . ASN A 1 385 ? -7.182 11.322 -18.393 1.00 83.56 385 ASN A O 1
ATOM 3105 N N . TYR A 1 386 ? -5.912 11.990 -16.657 1.00 85.31 386 TYR A N 1
ATOM 3106 C CA . TYR A 1 386 ? -4.894 12.653 -17.455 1.00 85.31 386 TYR A CA 1
ATOM 3107 C C . TYR A 1 386 ? -4.139 11.651 -18.342 1.00 85.31 386 TYR A C 1
ATOM 3109 O O . TYR A 1 386 ? -4.102 11.819 -19.561 1.00 85.31 386 TYR A O 1
ATOM 3117 N N . ILE A 1 387 ? -3.629 10.549 -17.776 1.00 89.00 387 ILE A N 1
ATOM 3118 C CA . ILE A 1 387 ? -2.935 9.526 -18.574 1.00 89.00 387 ILE A CA 1
ATOM 3119 C C . ILE A 1 387 ? -3.877 8.892 -19.605 1.00 89.00 387 ILE A C 1
ATOM 3121 O O . ILE A 1 387 ? -3.482 8.692 -20.757 1.00 89.00 387 ILE A O 1
ATOM 3125 N N . GLN A 1 388 ? -5.133 8.622 -19.234 1.00 91.00 388 GLN A N 1
ATOM 3126 C CA . GLN A 1 388 ? -6.120 8.098 -20.176 1.00 91.00 388 GLN A CA 1
ATOM 3127 C C . GLN A 1 388 ? -6.389 9.068 -21.335 1.00 91.00 388 GLN A C 1
ATOM 3129 O O . GLN A 1 388 ? -6.501 8.624 -22.478 1.00 91.00 388 GLN A O 1
ATOM 3134 N N . ALA A 1 389 ? -6.483 10.374 -21.067 1.00 90.62 389 ALA A N 1
ATOM 3135 C CA . ALA A 1 389 ? -6.672 11.384 -22.105 1.00 90.62 389 ALA A CA 1
ATOM 3136 C C . ALA A 1 389 ? -5.486 11.421 -23.082 1.00 90.62 389 ALA A C 1
ATOM 3138 O O . ALA A 1 389 ? -5.688 11.484 -24.294 1.00 90.62 389 ALA A O 1
ATOM 3139 N N . MET A 1 390 ? -4.258 11.308 -22.570 1.00 91.06 390 MET A N 1
ATOM 3140 C CA . MET A 1 390 ? -3.044 11.383 -23.387 1.00 91.06 390 MET A CA 1
ATOM 3141 C C . MET A 1 390 ? -2.785 10.116 -24.213 1.00 91.06 390 MET A C 1
ATOM 3143 O O . MET A 1 390 ? -2.362 10.200 -25.372 1.00 91.06 390 MET A O 1
ATOM 3147 N N . LEU A 1 391 ? -3.046 8.932 -23.652 1.00 93.19 391 LEU A N 1
ATOM 3148 C CA . LEU A 1 391 ? -2.841 7.648 -24.334 1.00 93.19 391 LEU A CA 1
ATOM 3149 C C . LEU A 1 391 ? -4.030 7.212 -25.196 1.00 93.19 391 LEU A C 1
ATOM 3151 O O . LEU A 1 391 ? -3.839 6.475 -26.163 1.00 93.19 391 LEU A O 1
ATOM 3155 N N . GLY A 1 392 ? -5.237 7.671 -24.876 1.00 95.06 392 GLY A N 1
ATOM 3156 C CA . GLY A 1 392 ? -6.474 7.111 -25.404 1.00 95.06 392 GLY A CA 1
ATOM 3157 C C . GLY A 1 392 ? -6.905 5.851 -24.646 1.00 95.06 392 GLY A C 1
ATOM 3158 O O . GLY A 1 392 ? -6.137 5.234 -23.904 1.00 95.06 392 GLY A O 1
ATOM 3159 N N . ARG A 1 393 ? -8.173 5.463 -24.827 1.00 94.50 393 ARG A N 1
ATOM 3160 C CA . ARG A 1 393 ? -8.812 4.394 -24.043 1.00 94.50 393 ARG A CA 1
ATOM 3161 C C . ARG A 1 393 ? -8.107 3.045 -24.189 1.00 94.50 393 ARG A C 1
ATOM 3163 O O . ARG A 1 393 ? -7.852 2.414 -23.172 1.00 94.50 393 ARG A O 1
ATOM 3170 N N . ASP A 1 394 ? -7.775 2.629 -25.407 1.00 95.31 394 ASP A N 1
ATOM 3171 C CA . ASP A 1 394 ? -7.293 1.265 -25.667 1.00 95.31 394 ASP A CA 1
ATOM 3172 C C . ASP A 1 394 ? -5.898 1.019 -25.083 1.00 95.31 394 ASP A C 1
ATOM 3174 O O . ASP A 1 394 ? -5.672 0.028 -24.387 1.00 95.31 394 ASP A O 1
ATOM 3178 N N . LEU A 1 395 ? -4.971 1.959 -25.299 1.00 96.25 395 LEU A N 1
ATOM 3179 C CA . LEU A 1 395 ? -3.631 1.892 -24.715 1.00 96.25 395 LEU A CA 1
ATOM 3180 C C . LEU A 1 395 ? -3.685 1.986 -23.190 1.00 96.25 395 LEU A C 1
ATOM 3182 O O . LEU A 1 395 ? -2.965 1.259 -22.508 1.00 96.25 395 LEU A O 1
ATOM 3186 N N . PHE A 1 396 ? -4.570 2.828 -22.648 1.00 96.19 396 PHE A N 1
ATOM 3187 C CA . PHE A 1 396 ? -4.749 2.920 -21.206 1.00 96.19 396 PHE A CA 1
ATOM 3188 C C . PHE A 1 396 ? -5.298 1.622 -20.602 1.00 96.19 396 PHE A C 1
ATOM 3190 O O . PHE A 1 396 ? -4.768 1.134 -19.608 1.00 96.19 396 PHE A O 1
ATOM 3197 N N . THR A 1 397 ? -6.314 1.016 -21.224 1.00 96.25 397 THR A N 1
ATOM 3198 C CA . THR A 1 397 ? -6.843 -0.293 -20.817 1.00 96.25 397 THR A CA 1
ATOM 3199 C C . TH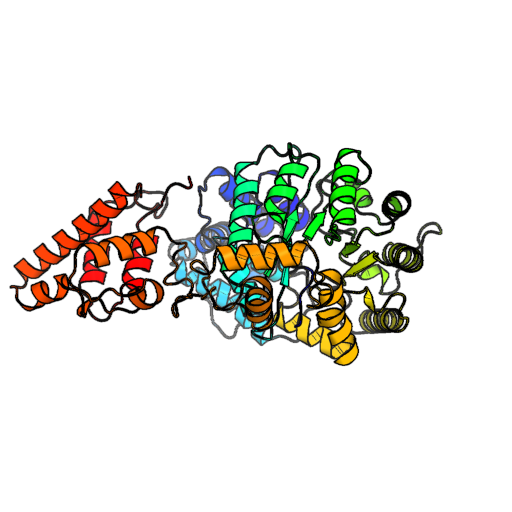R A 1 397 ? -5.758 -1.365 -20.840 1.00 96.25 397 THR A C 1
ATOM 3201 O O . THR A 1 397 ? -5.715 -2.203 -19.940 1.00 96.25 397 THR A O 1
ATOM 3204 N N . ARG A 1 398 ? -4.836 -1.329 -21.809 1.00 96.81 398 ARG A N 1
ATOM 3205 C CA . ARG A 1 398 ? -3.711 -2.268 -21.836 1.00 96.81 398 ARG A CA 1
ATOM 3206 C C . ARG A 1 398 ? -2.840 -2.149 -20.582 1.00 96.81 398 ARG A C 1
ATOM 3208 O O . ARG A 1 398 ? -2.687 -3.129 -19.860 1.00 96.81 398 ARG A O 1
ATOM 3215 N N . ILE A 1 399 ? -2.334 -0.953 -20.284 1.00 97.50 399 ILE A N 1
ATOM 3216 C CA . ILE A 1 399 ? -1.373 -0.753 -19.185 1.00 97.50 399 ILE A CA 1
ATOM 3217 C C . ILE A 1 399 ? -2.008 -0.760 -17.787 1.00 97.50 399 ILE A C 1
ATOM 3219 O O . ILE A 1 399 ? -1.309 -1.011 -16.808 1.00 97.50 399 ILE A O 1
ATOM 3223 N N . ALA A 1 400 ? -3.311 -0.482 -17.683 1.00 97.00 400 ALA A N 1
ATOM 3224 C CA . ALA A 1 400 ? -4.014 -0.368 -16.409 1.00 97.00 400 ALA A CA 1
ATOM 3225 C C . ALA A 1 400 ? -4.959 -1.542 -16.108 1.00 97.00 400 ALA A C 1
ATOM 3227 O O . ALA A 1 400 ? -5.406 -1.636 -14.976 1.00 97.00 400 ALA A O 1
ATOM 3228 N N . ASP A 1 401 ? -5.279 -2.432 -17.055 1.00 96.06 401 ASP A N 1
ATOM 3229 C CA . ASP A 1 401 ? -6.176 -3.587 -16.833 1.00 96.06 401 ASP A CA 1
ATOM 3230 C C . ASP A 1 401 ? -5.538 -4.909 -17.294 1.00 96.06 401 ASP A C 1
ATOM 3232 O O . ASP A 1 401 ? -5.289 -5.803 -16.481 1.00 96.06 401 ASP A O 1
ATOM 3236 N N . ILE A 1 402 ? -5.185 -5.008 -18.581 1.00 96.38 402 ILE A N 1
ATOM 3237 C CA . ILE A 1 402 ? -4.700 -6.256 -19.199 1.00 96.38 402 ILE A CA 1
ATOM 3238 C C . ILE A 1 402 ? -3.332 -6.657 -18.634 1.00 96.38 402 ILE A C 1
ATOM 3240 O O . ILE A 1 402 ? -3.160 -7.767 -18.123 1.00 96.38 402 ILE A O 1
ATOM 3244 N N . ASN A 1 403 ? -2.359 -5.747 -18.682 1.00 97.56 403 ASN A N 1
ATOM 3245 C CA . ASN A 1 403 ? -0.997 -6.031 -18.239 1.00 97.56 403 ASN A CA 1
ATOM 3246 C C . ASN A 1 403 ? -0.925 -6.277 -16.724 1.00 97.56 403 ASN A C 1
ATOM 3248 O O . ASN A 1 403 ? -0.278 -7.250 -16.333 1.00 97.56 403 ASN A O 1
ATOM 3252 N N . PRO A 1 404 ? -1.614 -5.498 -15.861 1.00 97.50 404 PRO A N 1
ATOM 3253 C CA . PRO A 1 404 ? -1.685 -5.798 -14.431 1.00 97.50 404 PRO A CA 1
ATOM 3254 C C . PRO A 1 404 ? -2.318 -7.157 -14.122 1.00 97.50 404 PRO A C 1
ATOM 3256 O O . PRO A 1 404 ? -1.813 -7.883 -13.266 1.00 97.50 404 PRO A O 1
ATOM 3259 N N . THR A 1 405 ? -3.378 -7.539 -14.848 1.00 96.06 405 THR A N 1
ATOM 3260 C CA . THR A 1 405 ? -4.019 -8.859 -14.713 1.00 96.06 405 THR A CA 1
ATOM 3261 C C . THR A 1 405 ? -3.020 -9.981 -14.986 1.00 96.06 405 THR A C 1
ATOM 3263 O O . THR A 1 405 ? -2.916 -10.922 -14.198 1.00 96.06 405 THR A O 1
ATOM 3266 N N . ARG A 1 406 ? -2.221 -9.855 -16.053 1.00 95.81 406 ARG A N 1
ATOM 3267 C CA . ARG A 1 406 ? -1.147 -10.804 -16.382 1.00 95.81 406 ARG A CA 1
ATOM 3268 C C . ARG A 1 406 ? -0.013 -10.782 -15.351 1.00 95.81 406 ARG A C 1
ATOM 3270 O O . ARG A 1 406 ? 0.471 -11.835 -14.937 1.00 95.81 406 ARG A O 1
ATOM 3277 N N . TYR A 1 407 ? 0.416 -9.594 -14.933 1.00 97.88 407 TYR A N 1
ATOM 3278 C CA . TYR A 1 407 ? 1.515 -9.415 -13.988 1.00 97.88 407 TYR A CA 1
ATOM 3279 C C . TYR A 1 407 ? 1.197 -10.068 -12.634 1.00 97.88 407 TYR A C 1
ATOM 3281 O O . TYR A 1 407 ? 1.959 -10.908 -12.158 1.00 97.88 407 TYR A O 1
ATOM 3289 N N . LEU A 1 408 ? 0.020 -9.795 -12.069 1.00 97.56 408 LEU A N 1
ATOM 3290 C CA . LEU A 1 408 ? -0.435 -10.412 -10.819 1.00 97.56 408 LEU A CA 1
ATOM 3291 C C . LEU A 1 408 ? -0.838 -11.890 -10.985 1.00 97.56 408 LEU A C 1
ATOM 3293 O O . LEU A 1 408 ? -0.777 -12.659 -10.026 1.00 97.56 408 LEU A O 1
ATOM 3297 N N . GLY A 1 409 ? -1.220 -12.309 -12.195 1.00 96.06 409 GLY A N 1
ATOM 3298 C CA . GLY A 1 409 ? -1.765 -13.645 -12.453 1.00 96.06 409 GLY A CA 1
ATOM 3299 C C . GLY A 1 409 ? -3.205 -13.778 -11.958 1.00 96.06 409 GLY A C 1
ATOM 3300 O O . GLY A 1 409 ? -3.540 -14.715 -11.240 1.00 96.06 409 GLY A O 1
ATOM 3301 N N . LEU A 1 410 ? -4.042 -12.799 -12.305 1.00 94.94 410 LEU A N 1
ATOM 3302 C CA . LEU A 1 410 ? -5.462 -12.739 -11.949 1.00 94.94 410 LEU A CA 1
ATOM 3303 C C . LEU A 1 410 ? -6.370 -13.505 -12.928 1.00 94.94 410 LEU A C 1
ATOM 3305 O O . LEU A 1 410 ? -7.574 -13.590 -12.681 1.00 94.94 410 LEU A O 1
ATOM 3309 N N . ASP A 1 411 ? -5.832 -14.045 -14.030 1.00 90.88 411 ASP A N 1
ATOM 3310 C CA . ASP A 1 411 ? -6.618 -14.838 -14.982 1.00 90.88 411 ASP A CA 1
ATOM 3311 C C . ASP A 1 411 ? -7.203 -16.073 -14.272 1.00 90.88 411 ASP A C 1
ATOM 3313 O O . ASP A 1 411 ? -6.445 -16.882 -13.742 1.00 90.88 411 ASP A O 1
ATOM 3317 N N . PRO A 1 412 ? -8.533 -16.268 -14.251 1.00 85.94 412 PRO A N 1
ATOM 3318 C CA . PRO A 1 412 ? -9.142 -17.431 -13.615 1.00 85.94 412 PRO A CA 1
ATOM 3319 C C . PRO A 1 412 ? -8.688 -18.788 -14.172 1.00 85.94 412 PRO A C 1
ATOM 3321 O O . PRO A 1 412 ? -8.840 -19.784 -13.470 1.00 85.94 412 PRO A O 1
ATOM 3324 N N . LYS A 1 413 ? -8.191 -18.852 -15.415 1.00 87.75 413 LYS A N 1
ATOM 3325 C CA . LYS A 1 413 ? -7.723 -20.096 -16.051 1.00 87.75 413 LYS A CA 1
ATOM 3326 C C . LYS A 1 413 ? -6.293 -20.465 -15.664 1.00 87.75 413 LYS A C 1
ATOM 3328 O O . LYS A 1 413 ? -5.956 -21.642 -15.664 1.00 87.75 413 LYS A O 1
ATOM 3333 N N . GLU A 1 414 ? -5.478 -19.466 -15.349 1.00 87.94 414 GLU A N 1
ATOM 3334 C CA . GLU A 1 414 ? -4.042 -19.592 -15.071 1.00 87.94 414 GLU A CA 1
ATOM 3335 C C . GLU A 1 414 ? -3.669 -18.726 -13.863 1.00 87.94 414 GLU A C 1
ATOM 3337 O O . GLU A 1 414 ? -2.722 -17.935 -13.880 1.00 87.94 414 GLU A O 1
ATOM 3342 N N . ARG A 1 415 ? -4.484 -18.819 -12.810 1.00 94.06 415 ARG A N 1
ATOM 3343 C CA . ARG A 1 415 ? -4.325 -17.986 -11.624 1.00 94.06 415 ARG A CA 1
ATOM 3344 C C . ARG A 1 415 ? -2.996 -18.308 -10.944 1.00 94.06 415 ARG A C 1
ATOM 3346 O O . ARG A 1 415 ? -2.614 -19.470 -10.827 1.00 94.06 415 ARG A O 1
ATOM 3353 N N . SER A 1 416 ? -2.279 -17.276 -10.506 1.00 96.25 416 SER A N 1
ATOM 3354 C CA . SER A 1 416 ? -0.992 -17.473 -9.839 1.00 96.25 416 SER A CA 1
ATOM 3355 C C . SER A 1 416 ? -1.164 -18.053 -8.437 1.00 96.25 416 SER A C 1
ATOM 3357 O O . SER A 1 416 ? -2.160 -17.800 -7.754 1.00 96.25 416 SER A O 1
ATOM 3359 N N . TRP A 1 417 ? -0.122 -18.742 -7.967 1.00 97.75 417 TRP A N 1
ATOM 3360 C CA . TRP A 1 417 ? -0.035 -19.255 -6.599 1.00 97.75 417 TRP A CA 1
ATOM 3361 C C . TRP A 1 417 ? -0.307 -18.167 -5.546 1.00 97.75 417 TRP A C 1
ATOM 3363 O O . TRP A 1 417 ? -1.022 -18.395 -4.572 1.00 97.75 417 TRP A O 1
ATOM 3373 N N . ALA A 1 418 ? 0.208 -16.954 -5.768 1.00 98.06 418 ALA A N 1
ATOM 3374 C CA . ALA A 1 418 ? 0.020 -15.832 -4.854 1.00 98.06 418 ALA A CA 1
ATOM 3375 C C . ALA A 1 418 ? -1.450 -15.377 -4.786 1.00 98.06 418 ALA A C 1
ATOM 3377 O O . ALA A 1 418 ? -1.959 -15.070 -3.708 1.00 98.06 418 ALA A O 1
ATOM 3378 N N . ILE A 1 419 ? -2.156 -15.367 -5.923 1.00 98.12 419 ILE A N 1
ATOM 3379 C CA . ILE A 1 419 ? -3.583 -15.028 -5.956 1.00 98.12 419 ILE A CA 1
ATOM 3380 C C . ILE A 1 419 ? -4.438 -16.171 -5.392 1.00 98.12 419 ILE A C 1
ATOM 3382 O O . ILE A 1 419 ? -5.437 -15.894 -4.735 1.00 98.12 419 ILE A O 1
ATOM 3386 N N . ASP A 1 420 ? -4.060 -17.439 -5.555 1.00 97.69 420 ASP A N 1
ATOM 3387 C CA . ASP A 1 420 ? -4.757 -18.539 -4.872 1.00 97.69 420 ASP A CA 1
ATOM 3388 C C . ASP A 1 420 ? -4.623 -18.457 -3.346 1.00 97.69 420 ASP A C 1
ATOM 3390 O O . ASP A 1 420 ? -5.622 -18.583 -2.632 1.00 97.69 420 ASP A O 1
ATOM 3394 N N . ASN A 1 421 ? -3.434 -18.139 -2.829 1.00 98.25 421 ASN A N 1
ATOM 3395 C CA . ASN A 1 421 ? -3.255 -17.882 -1.399 1.00 98.25 421 ASN A CA 1
ATOM 3396 C C . ASN A 1 421 ? -4.044 -16.658 -0.925 1.00 98.25 421 ASN A C 1
ATOM 3398 O O . ASN A 1 421 ? -4.608 -16.677 0.169 1.00 98.25 421 ASN A O 1
ATOM 3402 N N . TYR A 1 422 ? -4.138 -15.609 -1.745 1.00 98.62 422 TYR A N 1
ATOM 3403 C CA . TYR A 1 422 ? -4.992 -14.453 -1.472 1.00 98.62 422 TYR A CA 1
ATOM 3404 C C . TYR A 1 422 ? -6.473 -14.846 -1.359 1.00 98.62 422 TYR A C 1
ATOM 3406 O O . TYR A 1 422 ? -7.144 -14.482 -0.392 1.00 98.62 422 TYR A O 1
ATOM 3414 N N . VAL A 1 423 ? -6.981 -15.628 -2.319 1.00 98.25 423 VAL A N 1
ATOM 3415 C CA . VAL A 1 423 ? -8.355 -16.160 -2.325 1.00 98.25 423 VAL A CA 1
ATOM 3416 C C . VAL A 1 423 ? -8.605 -16.996 -1.069 1.00 98.25 423 VAL A C 1
ATOM 3418 O O . VAL A 1 423 ? -9.612 -16.799 -0.384 1.00 98.25 423 VAL A O 1
ATOM 3421 N N . GLN A 1 424 ? -7.662 -17.872 -0.714 1.00 97.94 424 GLN A N 1
ATOM 3422 C CA . GLN A 1 424 ? -7.740 -18.696 0.487 1.00 97.94 424 GLN A CA 1
ATOM 3423 C C . GLN A 1 424 ? -7.721 -17.856 1.771 1.00 97.94 424 GLN A C 1
ATOM 3425 O O . GLN A 1 424 ? -8.502 -18.120 2.688 1.00 97.94 424 GLN A O 1
ATOM 3430 N N . PHE A 1 425 ? -6.856 -16.843 1.850 1.00 98.38 425 PHE A N 1
ATOM 3431 C CA . PHE A 1 425 ? -6.775 -15.929 2.986 1.00 98.38 425 PHE A CA 1
ATOM 3432 C C . PHE A 1 425 ? -8.104 -15.203 3.208 1.00 98.38 425 PHE A C 1
ATOM 3434 O O . PHE A 1 425 ? -8.631 -15.222 4.321 1.00 98.38 425 PHE A O 1
ATOM 3441 N N . VAL A 1 426 ? -8.687 -14.623 2.155 1.00 97.88 426 VAL A N 1
ATOM 3442 C CA . VAL A 1 426 ? -9.974 -13.925 2.270 1.00 97.88 426 VAL A CA 1
ATOM 3443 C C . VAL A 1 426 ? -11.112 -14.895 2.601 1.00 97.88 426 VAL A C 1
ATOM 3445 O O . VAL A 1 426 ? -11.963 -14.571 3.424 1.00 97.88 426 VAL A O 1
ATOM 3448 N N . SER A 1 427 ? -11.113 -16.104 2.033 1.00 97.38 427 SER A N 1
ATOM 3449 C CA . SER A 1 427 ? -12.095 -17.153 2.351 1.00 97.38 427 SER A CA 1
ATOM 3450 C C . SER A 1 427 ? -12.076 -17.537 3.838 1.00 97.38 427 SER A C 1
ATOM 3452 O O . SER A 1 427 ? -13.113 -17.501 4.511 1.00 97.38 427 SER A O 1
ATOM 3454 N N . ARG A 1 428 ? -10.884 -17.820 4.386 1.00 96.44 428 ARG A N 1
ATOM 3455 C CA . ARG A 1 428 ? -10.684 -18.152 5.810 1.00 96.44 428 ARG A CA 1
ATOM 3456 C C . ARG A 1 428 ? -11.120 -17.024 6.745 1.00 96.44 428 ARG A C 1
ATOM 3458 O O . ARG A 1 428 ? -11.547 -17.294 7.861 1.00 96.44 428 ARG A O 1
ATOM 3465 N N . ASN A 1 429 ? -11.047 -15.783 6.272 1.00 95.25 429 ASN A N 1
ATOM 3466 C CA . ASN A 1 429 ? -11.425 -14.581 7.009 1.00 95.25 429 ASN A CA 1
ATOM 3467 C C . ASN A 1 429 ? -12.754 -13.977 6.518 1.00 95.25 429 ASN A C 1
ATOM 3469 O O . ASN A 1 429 ? -13.003 -12.792 6.718 1.00 95.25 429 ASN A O 1
ATOM 3473 N N . SER A 1 430 ? -13.630 -14.773 5.894 1.00 94.56 430 SER A N 1
ATOM 3474 C CA . SER A 1 430 ? -14.891 -14.302 5.290 1.00 94.56 430 SER A CA 1
ATOM 3475 C C . SER A 1 430 ? -15.846 -13.601 6.264 1.00 94.56 430 SER A C 1
ATOM 3477 O O . SER A 1 430 ? -16.643 -12.767 5.837 1.00 94.56 430 SER A O 1
ATOM 3479 N N . GLN A 1 431 ? -15.747 -13.905 7.561 1.00 89.69 431 GLN A N 1
ATOM 3480 C CA . GLN A 1 431 ? -16.513 -13.251 8.629 1.00 89.69 431 GLN A CA 1
ATOM 3481 C C . GLN A 1 431 ? -15.882 -11.935 9.110 1.00 89.69 431 GLN A C 1
ATOM 3483 O O . GLN A 1 431 ? -16.521 -11.181 9.827 1.00 89.69 431 GLN A O 1
ATOM 3488 N N . HIS A 1 432 ? -14.625 -11.661 8.753 1.00 89.75 432 HIS A N 1
ATOM 3489 C CA . HIS A 1 432 ? -13.838 -10.517 9.230 1.00 89.75 432 HIS A CA 1
ATOM 3490 C C . HIS A 1 432 ? -13.651 -9.427 8.167 1.00 89.75 432 HIS A C 1
ATOM 3492 O O . HIS A 1 432 ? -12.907 -8.467 8.387 1.00 89.75 432 HIS A O 1
ATOM 3498 N N . VAL A 1 433 ? -14.308 -9.564 7.013 1.00 92.69 433 VAL A N 1
ATOM 3499 C CA . VAL A 1 433 ? -14.278 -8.546 5.961 1.00 92.69 433 VAL A CA 1
ATOM 3500 C C . VAL A 1 433 ? -15.058 -7.305 6.401 1.00 92.69 433 VAL A C 1
ATOM 3502 O O . VAL A 1 433 ? -16.144 -7.398 6.969 1.00 92.69 433 VAL A O 1
ATOM 3505 N N . GLU A 1 434 ? -14.519 -6.115 6.139 1.00 90.38 434 GLU A N 1
ATOM 3506 C CA . GLU A 1 434 ? -15.214 -4.861 6.487 1.00 90.38 434 GLU A CA 1
ATOM 3507 C C . GLU A 1 434 ? -16.084 -4.336 5.346 1.00 90.38 434 GLU A C 1
ATOM 3509 O O . GLU A 1 434 ? -16.994 -3.538 5.566 1.00 90.38 434 GLU A O 1
ATOM 3514 N N . THR A 1 435 ? -15.792 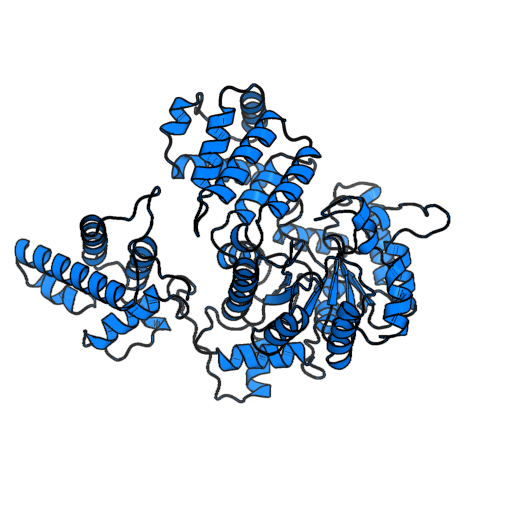-4.766 4.120 1.00 90.94 435 THR A N 1
ATOM 3515 C CA . THR A 1 435 ? -16.570 -4.453 2.924 1.00 90.94 435 THR A CA 1
ATOM 3516 C C . THR A 1 435 ? -16.806 -5.722 2.118 1.00 90.94 435 THR A C 1
ATOM 3518 O O . THR A 1 435 ? -16.063 -6.698 2.231 1.00 90.94 435 THR A O 1
ATOM 3521 N N . MET A 1 436 ? -17.861 -5.722 1.303 1.00 92.56 436 MET A N 1
ATOM 3522 C CA . MET A 1 436 ? -18.117 -6.847 0.411 1.00 92.56 436 MET A CA 1
ATOM 3523 C C . MET A 1 436 ? -16.954 -7.015 -0.579 1.00 92.56 436 MET A C 1
ATOM 3525 O O . MET A 1 436 ? -16.553 -6.025 -1.199 1.00 92.56 436 MET A O 1
ATOM 3529 N N . PRO A 1 437 ? -16.433 -8.244 -0.767 1.00 95.44 437 PRO A N 1
ATOM 3530 C CA . PRO A 1 437 ? -15.381 -8.494 -1.742 1.00 95.44 437 PRO A CA 1
ATOM 3531 C C . PRO A 1 437 ? -15.761 -8.080 -3.165 1.00 95.44 437 PRO A C 1
ATOM 3533 O O . PRO A 1 437 ? -16.927 -8.141 -3.562 1.00 95.44 437 PRO A O 1
ATOM 3536 N N . ALA A 1 438 ? -14.759 -7.726 -3.971 1.00 95.44 438 ALA A N 1
ATOM 3537 C CA . ALA A 1 438 ? -14.955 -7.445 -5.387 1.00 95.44 438 ALA A CA 1
ATOM 3538 C C . ALA A 1 438 ? -15.600 -8.647 -6.117 1.00 95.44 438 ALA A C 1
ATOM 3540 O O . ALA A 1 438 ? -15.292 -9.799 -5.792 1.00 95.44 438 ALA A O 1
ATOM 3541 N N . PRO A 1 439 ? -16.436 -8.426 -7.154 1.00 94.75 439 PRO A N 1
ATOM 3542 C CA . PRO A 1 439 ? -17.177 -9.508 -7.812 1.00 94.75 439 PRO A CA 1
ATOM 3543 C C . PRO A 1 439 ? -16.307 -10.658 -8.334 1.00 94.75 439 PRO A C 1
ATOM 3545 O O . PRO A 1 439 ? -16.698 -11.823 -8.242 1.00 94.75 439 PRO A O 1
ATOM 3548 N N . TRP A 1 440 ? -15.112 -10.350 -8.852 1.00 95.00 440 TRP A N 1
ATOM 3549 C CA . TRP A 1 440 ? -14.178 -11.369 -9.334 1.00 95.00 440 TRP A CA 1
ATOM 3550 C C . TRP A 1 440 ? -13.706 -12.287 -8.199 1.00 95.00 440 TRP A C 1
ATOM 3552 O O . TRP A 1 440 ? -13.570 -13.490 -8.409 1.00 95.00 440 TRP A O 1
ATOM 3562 N N . LEU A 1 441 ? -13.505 -11.736 -6.999 1.00 96.75 441 LEU A N 1
ATOM 3563 C CA . LEU A 1 441 ? -13.030 -12.472 -5.836 1.00 96.75 441 LEU A CA 1
ATOM 3564 C C . LEU A 1 441 ? -14.140 -13.346 -5.254 1.00 96.75 441 LEU A C 1
ATOM 3566 O O . LEU A 1 441 ? -13.878 -14.493 -4.913 1.00 96.75 441 LEU A O 1
ATOM 3570 N N . ILE A 1 442 ? -15.385 -12.853 -5.206 1.00 96.38 442 ILE A N 1
ATOM 3571 C CA . ILE A 1 442 ? -16.545 -13.675 -4.815 1.00 96.38 442 ILE A CA 1
ATOM 3572 C C . ILE A 1 442 ? -16.632 -14.906 -5.721 1.00 96.38 442 ILE A C 1
ATOM 3574 O O . ILE A 1 442 ? -16.758 -16.029 -5.235 1.00 96.38 442 ILE A O 1
ATOM 3578 N N . LYS A 1 443 ? -16.513 -14.703 -7.041 1.00 95.31 443 LYS A N 1
ATOM 3579 C CA . LYS A 1 443 ? -16.481 -15.804 -8.007 1.00 95.31 443 LYS A CA 1
ATOM 3580 C C . LYS A 1 443 ? -15.287 -16.729 -7.760 1.00 95.31 443 LYS A C 1
ATOM 3582 O O . LYS A 1 443 ? -15.473 -17.935 -7.712 1.00 95.31 443 LYS A O 1
ATOM 3587 N N . ALA A 1 444 ? -14.087 -16.184 -7.564 1.00 96.38 444 ALA A N 1
ATOM 3588 C CA . ALA A 1 444 ? -12.882 -16.975 -7.323 1.00 96.38 444 ALA A CA 1
ATOM 3589 C C . ALA A 1 444 ? -12.982 -17.849 -6.062 1.00 96.38 444 ALA A C 1
ATOM 3591 O O . ALA A 1 444 ? -12.568 -19.005 -6.092 1.00 96.38 444 ALA A O 1
ATOM 3592 N N . VAL A 1 445 ? -13.559 -17.316 -4.982 1.00 97.31 445 VAL A N 1
ATOM 3593 C CA . VAL A 1 445 ? -13.796 -18.045 -3.730 1.00 97.31 445 VAL A CA 1
ATOM 3594 C C . VAL A 1 445 ? -14.841 -19.134 -3.929 1.00 97.31 445 VAL A C 1
ATOM 3596 O O . VAL A 1 445 ? -14.605 -20.260 -3.505 1.00 97.31 445 VAL A O 1
ATOM 3599 N N . ARG A 1 446 ? -15.951 -18.844 -4.619 1.00 95.94 446 ARG A N 1
ATOM 3600 C CA . ARG A 1 446 ? -16.952 -19.862 -4.970 1.00 95.94 446 ARG A CA 1
ATOM 3601 C C . ARG A 1 446 ? -16.335 -20.989 -5.797 1.00 95.94 446 ARG A C 1
ATOM 3603 O O . ARG A 1 446 ? -16.542 -22.154 -5.481 1.00 95.94 446 ARG A O 1
ATOM 3610 N N . ASP A 1 447 ? -15.569 -20.644 -6.828 1.00 94.19 447 ASP A N 1
ATOM 3611 C CA . ASP A 1 447 ? -14.940 -21.619 -7.720 1.00 94.19 447 ASP A CA 1
ATOM 3612 C C . ASP A 1 447 ? -13.934 -22.511 -6.958 1.00 94.19 447 ASP A C 1
ATOM 3614 O O . ASP A 1 447 ? -13.832 -23.700 -7.244 1.00 94.19 447 ASP A O 1
ATOM 3618 N N . ALA A 1 448 ? -13.209 -21.959 -5.973 1.00 94.06 448 ALA A N 1
ATOM 3619 C CA . ALA A 1 448 ? -12.174 -22.676 -5.216 1.00 94.06 448 ALA A CA 1
ATOM 3620 C C . ALA A 1 448 ? -12.685 -23.415 -3.962 1.00 94.06 448 ALA A C 1
ATOM 3622 O O . ALA A 1 448 ? -12.082 -24.401 -3.536 1.00 94.06 448 ALA A O 1
ATOM 3623 N N . HIS A 1 449 ? -13.755 -22.927 -3.331 1.00 94.69 449 HIS A N 1
ATOM 3624 C CA . HIS A 1 449 ? -14.195 -23.368 -1.999 1.00 94.69 449 HIS A CA 1
ATOM 3625 C C . HIS A 1 449 ? -15.697 -23.683 -1.903 1.00 94.69 449 HIS A C 1
ATOM 3627 O O . HIS A 1 449 ? -16.168 -24.070 -0.834 1.00 94.69 449 HIS A O 1
ATOM 3633 N N . GLY A 1 450 ? -16.446 -23.552 -3.000 1.00 91.44 450 GLY A N 1
ATOM 3634 C CA . GLY A 1 450 ? -17.887 -23.793 -3.054 1.00 91.44 450 GLY A CA 1
ATOM 3635 C C . GLY A 1 450 ? -18.735 -22.662 -2.462 1.00 91.44 450 GLY A C 1
ATOM 3636 O O . GLY A 1 450 ? -18.235 -21.644 -1.985 1.00 91.44 450 GLY A O 1
ATOM 3637 N N . ASP A 1 451 ? -20.057 -22.851 -2.482 1.00 92.56 451 ASP A N 1
ATOM 3638 C CA . ASP A 1 451 ? -21.041 -21.859 -2.019 1.00 92.56 451 ASP A CA 1
ATOM 3639 C C . ASP A 1 451 ? -21.190 -21.779 -0.487 1.00 92.56 451 ASP A C 1
ATOM 3641 O O . ASP A 1 451 ? -21.956 -20.961 0.020 1.00 92.56 451 ASP A O 1
ATOM 3645 N N . SER A 1 452 ? -20.463 -22.603 0.276 1.00 92.69 452 SER A N 1
ATOM 3646 C CA . SER A 1 452 ? -20.515 -22.585 1.745 1.00 92.69 452 SER A CA 1
ATOM 3647 C C . SER A 1 452 ? -19.836 -21.362 2.365 1.00 92.69 452 SER A C 1
ATOM 3649 O O . SER A 1 452 ? -20.074 -21.059 3.533 1.00 92.69 452 SER A O 1
ATOM 3651 N N . VAL A 1 453 ? -18.970 -20.669 1.619 1.00 94.25 453 VAL A N 1
ATOM 3652 C CA . VAL A 1 453 ? -18.291 -19.464 2.106 1.00 94.25 453 VAL A CA 1
ATOM 3653 C C . VAL A 1 453 ? -19.225 -18.267 1.958 1.00 94.25 453 VAL A C 1
ATOM 3655 O O . VAL A 1 453 ? -19.458 -17.769 0.858 1.00 94.25 453 VAL A O 1
ATOM 3658 N N . VAL A 1 454 ? -19.744 -17.786 3.087 1.00 92.25 454 VAL A N 1
ATOM 3659 C CA . VAL A 1 454 ? -20.630 -16.620 3.142 1.00 92.25 454 VAL A CA 1
ATOM 3660 C C . VAL A 1 454 ? -19.857 -15.423 3.675 1.00 92.25 454 VAL A C 1
ATOM 3662 O O . VAL A 1 454 ? -19.356 -15.453 4.797 1.00 92.25 454 VAL A O 1
ATOM 3665 N N . PHE A 1 455 ? -19.789 -14.353 2.888 1.00 93.56 455 PHE A N 1
ATOM 3666 C CA . PHE A 1 455 ? -19.205 -13.089 3.329 1.00 93.56 455 PHE A CA 1
ATOM 3667 C C . PHE A 1 455 ? -20.200 -12.297 4.164 1.00 93.56 455 PHE A C 1
ATOM 3669 O O . PHE A 1 455 ? -21.344 -12.100 3.752 1.00 93.56 455 PHE A O 1
ATOM 3676 N N . GLN A 1 456 ? -19.741 -11.816 5.315 1.00 87.31 456 GLN A N 1
ATOM 3677 C CA . GLN A 1 456 ? -20.511 -10.944 6.190 1.00 87.31 456 GLN A CA 1
ATOM 3678 C C . GLN A 1 456 ? -19.746 -9.636 6.360 1.00 87.31 456 GLN A C 1
ATOM 3680 O O . GLN A 1 456 ? -18.646 -9.623 6.900 1.00 87.31 456 GLN A O 1
ATOM 3685 N N . ALA A 1 457 ? -20.324 -8.545 5.861 1.00 87.94 457 ALA A N 1
ATOM 3686 C CA . ALA A 1 457 ? -19.783 -7.203 6.019 1.00 87.94 457 ALA A CA 1
ATOM 3687 C C . ALA A 1 457 ? -20.826 -6.316 6.702 1.00 87.94 457 ALA A C 1
ATOM 3689 O O . ALA A 1 457 ? -22.007 -6.329 6.346 1.00 87.94 457 ALA A O 1
ATOM 3690 N N . SER A 1 458 ? -20.377 -5.519 7.667 1.00 87.00 458 SER A N 1
ATOM 3691 C CA . SER A 1 458 ? -21.217 -4.510 8.307 1.00 87.00 458 SER A CA 1
ATOM 3692 C C . SER A 1 458 ? -21.626 -3.437 7.288 1.00 87.00 458 SER A C 1
ATOM 3694 O O . SER A 1 458 ? -20.752 -2.881 6.618 1.00 87.00 458 SER A O 1
ATOM 3696 N N . PRO A 1 459 ? -22.916 -3.056 7.190 1.00 85.75 459 PRO A N 1
ATOM 3697 C CA . PRO A 1 459 ? -23.337 -1.928 6.360 1.00 85.75 459 PRO A CA 1
ATOM 3698 C C . PRO A 1 459 ? -22.772 -0.592 6.868 1.00 85.75 459 PRO A C 1
ATOM 3700 O O . PRO A 1 459 ? -22.736 0.384 6.125 1.00 85.75 459 PRO A O 1
ATOM 3703 N N . LEU A 1 460 ? -22.309 -0.545 8.123 1.00 87.31 460 LEU A N 1
ATOM 3704 C CA . LEU A 1 460 ? -21.623 0.606 8.714 1.00 87.31 460 LEU A CA 1
ATOM 3705 C C . LEU A 1 460 ? -20.106 0.593 8.440 1.00 87.31 460 LEU A C 1
ATOM 3707 O O . LEU A 1 460 ? -19.403 1.535 8.813 1.00 87.31 460 LEU A O 1
ATOM 3711 N N . GLY A 1 461 ? -19.586 -0.465 7.805 1.00 86.25 461 GLY A N 1
ATOM 3712 C CA . GLY A 1 461 ? -18.167 -0.642 7.506 1.00 86.25 461 GLY A CA 1
ATOM 3713 C C . GLY A 1 461 ? -17.291 -0.458 8.747 1.00 86.25 461 GLY A C 1
ATOM 3714 O O . GLY A 1 461 ? -17.535 -1.049 9.799 1.00 86.25 461 GLY A O 1
ATOM 3715 N N . ARG A 1 462 ? -16.292 0.426 8.649 1.00 82.81 462 ARG A N 1
ATOM 3716 C CA . ARG A 1 462 ? -15.345 0.721 9.738 1.00 82.81 462 ARG A CA 1
ATOM 3717 C C . ARG A 1 462 ? -16.011 1.249 11.014 1.00 82.81 462 ARG A C 1
ATOM 3719 O O . ARG A 1 462 ? -15.483 1.017 12.098 1.00 82.81 462 ARG A O 1
ATOM 3726 N N . ALA A 1 463 ? -17.158 1.927 10.909 1.00 88.44 463 ALA A N 1
ATOM 3727 C CA . ALA A 1 463 ? -17.871 2.430 12.086 1.00 88.44 463 ALA A CA 1
ATOM 3728 C C . ALA A 1 463 ? -18.421 1.296 12.971 1.00 88.44 463 ALA A C 1
ATOM 3730 O O . ALA A 1 463 ? -18.793 1.539 14.114 1.00 88.44 463 ALA A O 1
ATOM 3731 N N . TRP A 1 464 ? -18.455 0.060 12.460 1.00 91.38 464 TRP A N 1
ATOM 3732 C CA . TRP A 1 464 ? -18.801 -1.125 13.229 1.00 91.38 464 TRP A CA 1
ATOM 3733 C C . TRP A 1 464 ? -18.136 -2.378 12.638 1.00 91.38 464 TRP A C 1
ATOM 3735 O O . TRP A 1 464 ? -18.742 -3.118 11.864 1.00 91.38 464 TRP A O 1
ATOM 3745 N N . SER A 1 465 ? -16.862 -2.581 12.980 1.00 89.12 465 SER A N 1
ATOM 3746 C CA . SER A 1 465 ? -16.001 -3.670 12.481 1.00 89.12 465 SER A CA 1
ATOM 3747 C C . SER A 1 465 ? -15.682 -4.717 13.553 1.00 89.12 465 SER A C 1
ATOM 3749 O O . SER A 1 465 ? -15.345 -4.353 14.681 1.00 89.12 465 SER A O 1
ATOM 3751 N N . ARG A 1 466 ? -15.710 -6.009 13.180 1.00 86.62 466 ARG A N 1
ATOM 3752 C CA . ARG A 1 466 ? -15.314 -7.137 14.052 1.00 86.62 466 ARG A CA 1
ATOM 3753 C C . ARG A 1 466 ? -13.835 -7.117 14.420 1.00 86.62 466 ARG A C 1
ATOM 3755 O O . ARG A 1 466 ? -13.451 -7.703 15.426 1.00 86.62 466 ARG A O 1
ATOM 3762 N N . ASN A 1 467 ? -13.018 -6.443 13.617 1.00 83.06 467 ASN A N 1
ATOM 3763 C CA . ASN A 1 467 ? -11.582 -6.325 13.853 1.00 83.06 467 ASN A CA 1
ATOM 3764 C C . ASN A 1 467 ? -11.267 -5.279 14.936 1.00 83.06 467 ASN A C 1
ATOM 3766 O O . ASN A 1 467 ? -10.143 -5.213 15.431 1.00 83.06 467 ASN A O 1
ATOM 3770 N N . ASN A 1 468 ? -12.260 -4.479 15.341 1.00 86.00 468 ASN A N 1
ATOM 3771 C CA . ASN A 1 468 ? -12.136 -3.543 16.446 1.00 86.00 468 ASN A CA 1
ATOM 3772 C C . ASN A 1 468 ? -12.561 -4.211 17.771 1.00 86.00 468 ASN A C 1
ATOM 3774 O O . ASN A 1 468 ? -13.721 -4.593 17.958 1.00 86.00 468 ASN A O 1
ATOM 3778 N N . LYS A 1 469 ? -11.616 -4.290 18.720 1.00 88.50 469 LYS A N 1
ATOM 3779 C CA . LYS A 1 469 ? -11.829 -4.869 20.056 1.00 88.50 469 LYS A CA 1
ATOM 3780 C C . LYS A 1 469 ? -12.919 -4.152 20.858 1.00 88.50 469 LYS A C 1
ATOM 3782 O O . LYS A 1 469 ? -13.667 -4.833 21.558 1.00 88.50 469 LYS A O 1
ATOM 3787 N N . VAL A 1 470 ? -13.049 -2.825 20.756 1.00 92.06 470 VAL A N 1
ATOM 3788 C CA . VAL A 1 470 ? -14.125 -2.065 21.415 1.00 92.06 470 VAL A CA 1
ATOM 3789 C C . VAL A 1 470 ? -15.479 -2.508 20.885 1.00 92.06 470 VAL A C 1
ATOM 3791 O O . VAL A 1 470 ? -16.363 -2.848 21.668 1.00 92.06 470 VAL A O 1
ATOM 3794 N N . HIS A 1 471 ? -15.639 -2.530 19.561 1.00 92.88 471 HIS A N 1
ATOM 3795 C CA . HIS A 1 471 ? -16.908 -2.890 18.929 1.00 92.88 471 HIS A CA 1
ATOM 3796 C C . HIS A 1 471 ? -17.319 -4.319 19.278 1.00 92.88 471 HIS A C 1
ATOM 3798 O O . HIS A 1 471 ? -18.459 -4.555 19.674 1.00 92.88 471 HIS A O 1
ATOM 3804 N N . TYR A 1 472 ? -16.381 -5.265 19.189 1.00 90.75 472 TYR A N 1
ATOM 3805 C CA . TYR A 1 472 ? -16.653 -6.657 19.530 1.00 90.75 472 TYR A CA 1
ATOM 3806 C C . TYR A 1 472 ? -16.968 -6.836 21.022 1.00 90.75 472 TYR A C 1
ATOM 3808 O O . TYR A 1 472 ? -17.912 -7.539 21.368 1.00 90.75 472 TYR A O 1
ATOM 3816 N N . THR A 1 473 ? -16.260 -6.129 21.908 1.00 91.94 473 THR A N 1
ATOM 3817 C CA . THR A 1 473 ? -16.549 -6.149 23.352 1.00 91.94 473 THR A CA 1
ATOM 3818 C C . THR A 1 473 ? -17.940 -5.589 23.658 1.00 91.94 473 THR A C 1
ATOM 3820 O O . THR A 1 473 ? -18.669 -6.173 24.454 1.00 91.94 473 THR A O 1
ATOM 3823 N N . LEU A 1 474 ? -18.344 -4.492 23.006 1.00 91.56 474 LEU A N 1
ATOM 3824 C CA . LEU A 1 474 ? -19.699 -3.950 23.146 1.00 91.56 474 LEU A CA 1
ATOM 3825 C C . LEU A 1 474 ? -20.754 -4.929 22.641 1.00 91.56 474 LEU A C 1
ATOM 3827 O O . LEU A 1 474 ? -21.779 -5.106 23.288 1.00 91.56 474 LEU A O 1
ATOM 3831 N N . TYR A 1 475 ? -20.512 -5.565 21.497 1.00 90.56 475 TYR A N 1
ATOM 3832 C CA . TYR A 1 475 ? -21.404 -6.586 20.965 1.00 90.56 475 TYR A CA 1
ATOM 3833 C C . TYR A 1 475 ? -21.614 -7.742 21.952 1.00 90.56 475 TYR A C 1
ATOM 3835 O O . TYR A 1 475 ? -22.759 -8.109 22.214 1.00 90.56 475 TYR A O 1
ATOM 3843 N N . GLU A 1 476 ? -20.534 -8.278 22.531 1.00 89.44 476 GLU A N 1
ATOM 3844 C CA . GLU A 1 476 ? -20.614 -9.326 23.556 1.00 89.44 476 GLU A CA 1
ATOM 3845 C C . GLU A 1 476 ? -21.403 -8.844 24.782 1.00 89.44 476 GLU A C 1
ATOM 3847 O O . GLU A 1 476 ? -22.318 -9.529 25.237 1.00 89.44 476 GLU A O 1
ATOM 3852 N N . ASP A 1 477 ? -21.100 -7.646 25.287 1.00 86.94 477 ASP A N 1
ATOM 3853 C CA . ASP A 1 477 ? -21.779 -7.051 26.442 1.00 86.94 477 ASP A CA 1
ATOM 3854 C C . ASP A 1 477 ? -23.298 -6.931 26.231 1.00 86.94 477 ASP A C 1
ATOM 3856 O O . ASP A 1 477 ? -24.080 -7.336 27.095 1.00 86.94 477 ASP A O 1
ATOM 3860 N N . PHE A 1 478 ? -23.729 -6.437 25.065 1.00 80.06 478 PHE A N 1
ATOM 3861 C CA . PHE A 1 478 ? -25.150 -6.277 24.748 1.00 80.06 478 PHE A CA 1
ATOM 3862 C C . PHE A 1 478 ? -25.865 -7.612 24.518 1.00 80.06 478 PHE A C 1
ATOM 3864 O O . PHE A 1 478 ? -26.978 -7.788 25.012 1.00 80.06 478 PHE A O 1
ATOM 3871 N N . ASN A 1 479 ? -25.234 -8.569 23.831 1.00 74.19 479 ASN A N 1
ATOM 3872 C CA . ASN A 1 479 ? -25.848 -9.872 23.566 1.00 74.19 479 ASN A CA 1
ATOM 3873 C C . ASN A 1 479 ? -25.933 -10.774 24.805 1.00 74.19 479 ASN A C 1
ATOM 3875 O O . ASN A 1 479 ? -26.816 -11.626 24.875 1.00 74.19 479 ASN A O 1
ATOM 3879 N N . HIS A 1 480 ? -25.028 -10.624 25.777 1.00 68.38 480 HIS A N 1
ATOM 3880 C CA . HIS A 1 480 ? -25.038 -11.443 26.993 1.00 68.38 480 HIS A CA 1
ATOM 3881 C C . HIS A 1 480 ? -25.959 -10.907 28.095 1.00 68.38 480 HIS A C 1
ATOM 3883 O O . HIS A 1 480 ? -26.343 -11.677 28.976 1.00 68.38 480 HIS A O 1
ATOM 3889 N N . MET A 1 481 ? -26.312 -9.616 28.077 1.00 60.25 481 MET A N 1
ATOM 3890 C CA . MET A 1 481 ? -27.051 -8.984 29.178 1.00 60.25 481 MET A CA 1
ATOM 3891 C C . MET A 1 481 ? -28.475 -8.538 28.848 1.00 60.25 481 MET A C 1
ATOM 3893 O O . MET A 1 481 ? -29.252 -8.306 29.776 1.00 60.25 481 MET A O 1
ATOM 3897 N N . GLU A 1 482 ? -28.850 -8.414 27.575 1.00 59.06 482 GLU A N 1
ATOM 3898 C CA . GLU A 1 482 ? -30.150 -7.862 27.196 1.00 59.06 482 GLU A CA 1
ATOM 3899 C C . GLU A 1 482 ? -30.916 -8.844 26.297 1.00 59.06 482 GLU A C 1
ATOM 3901 O O . GLU A 1 482 ? -30.358 -9.398 25.357 1.00 59.06 482 GLU A O 1
ATOM 3906 N N . PHE A 1 483 ? -32.203 -9.076 26.595 1.00 51.03 483 PHE A N 1
ATOM 3907 C CA . PHE A 1 483 ? -33.144 -9.898 25.812 1.00 51.03 483 PHE A CA 1
ATOM 3908 C C . PHE A 1 483 ? -33.444 -9.275 24.430 1.00 51.03 483 PHE A C 1
ATOM 3910 O O . PHE A 1 483 ? -34.592 -8.975 24.101 1.00 51.03 483 PHE A O 1
ATOM 3917 N N . LEU A 1 484 ? -32.415 -9.024 23.628 1.00 53.47 484 LEU A N 1
ATOM 3918 C CA . LEU A 1 484 ? -32.545 -8.837 22.195 1.00 53.47 484 LEU A CA 1
ATOM 3919 C C . LEU A 1 484 ? -32.659 -10.221 21.561 1.00 53.47 484 LEU A C 1
ATOM 3921 O O . LEU A 1 484 ? -32.000 -11.171 21.988 1.00 53.47 484 LEU A O 1
ATOM 3925 N N . GLU A 1 485 ? -33.494 -10.348 20.532 1.00 64.56 485 GLU A N 1
ATOM 3926 C CA . GLU A 1 485 ? -33.363 -11.493 19.636 1.00 64.56 485 GLU A CA 1
ATOM 3927 C C . GLU A 1 485 ? -31.902 -11.581 19.163 1.00 64.56 485 GLU A C 1
ATOM 3929 O O . GLU A 1 485 ? -31.295 -10.526 18.932 1.00 64.56 485 GLU A O 1
ATOM 3934 N N . PRO A 1 486 ? -31.321 -12.790 19.036 1.00 69.62 486 PRO A N 1
ATOM 3935 C CA . PRO A 1 486 ? -29.933 -12.966 18.622 1.00 69.62 486 PRO A CA 1
ATOM 3936 C C . PRO A 1 486 ? -29.647 -12.176 17.341 1.00 69.62 486 PRO A C 1
ATOM 3938 O O . PRO A 1 486 ? -30.032 -12.580 16.245 1.00 69.62 486 PRO A O 1
ATOM 3941 N N . THR A 1 487 ? -29.006 -11.015 17.484 1.00 83.06 487 THR A N 1
ATOM 3942 C CA . THR A 1 487 ? -28.759 -10.105 16.367 1.00 83.06 487 THR A CA 1
ATOM 3943 C C . THR A 1 487 ? -27.323 -10.307 15.898 1.00 83.06 487 THR A C 1
ATOM 3945 O O . THR A 1 487 ? -26.415 -10.216 16.726 1.00 83.06 487 THR A O 1
ATOM 3948 N N . PRO A 1 488 ? -27.077 -10.568 14.602 1.00 88.06 488 PRO A N 1
ATOM 3949 C CA . PRO A 1 488 ? -25.722 -10.648 14.068 1.00 88.06 488 PRO A CA 1
ATOM 3950 C C . PRO A 1 488 ? -24.940 -9.355 14.314 1.00 88.06 488 PRO A C 1
ATOM 3952 O O . PRO A 1 488 ? -25.507 -8.256 14.240 1.00 88.06 488 PRO A O 1
ATOM 3955 N N . PHE A 1 489 ? -23.633 -9.482 14.554 1.00 90.44 489 PHE A N 1
ATOM 3956 C CA . PHE A 1 489 ? -22.729 -8.350 14.783 1.00 90.44 489 PHE A CA 1
ATOM 3957 C C . PHE A 1 489 ? -22.870 -7.281 13.696 1.00 90.44 489 PHE A C 1
ATOM 3959 O O . PHE A 1 489 ? -22.965 -6.100 13.999 1.00 90.44 489 PHE A O 1
ATOM 3966 N N . GLU A 1 490 ? -22.940 -7.680 12.430 1.00 89.12 490 GLU A N 1
ATOM 3967 C CA . GLU A 1 490 ? -22.992 -6.790 11.268 1.00 89.12 490 GLU A CA 1
ATOM 3968 C C . GLU A 1 490 ? -24.157 -5.804 11.376 1.00 89.12 490 GLU A C 1
ATOM 3970 O O . GLU A 1 490 ? -24.015 -4.621 11.080 1.00 89.12 490 GLU A O 1
ATOM 3975 N N . SER A 1 491 ? -25.306 -6.275 11.859 1.00 88.31 491 SER A N 1
ATOM 3976 C CA . SER A 1 491 ? -26.507 -5.463 12.054 1.00 88.31 491 SER A CA 1
ATOM 3977 C C . SER A 1 491 ? -26.574 -4.766 13.415 1.00 88.31 491 SER A C 1
ATOM 3979 O O . SER A 1 491 ? -27.266 -3.752 13.539 1.00 88.31 491 SER A O 1
ATOM 3981 N N . SER A 1 492 ? -25.860 -5.262 14.433 1.00 90.69 492 SER A N 1
ATOM 3982 C CA . SER A 1 492 ? -26.018 -4.794 15.816 1.00 90.69 492 SER A CA 1
ATOM 3983 C C . SER A 1 492 ? -25.599 -3.336 16.002 1.00 90.69 492 SER A C 1
ATOM 3985 O O . SER A 1 492 ? -26.202 -2.615 16.794 1.00 90.69 492 SER A O 1
ATOM 3987 N N . GLY A 1 493 ? -24.612 -2.869 15.233 1.00 90.62 493 GLY A N 1
ATOM 3988 C CA . GLY A 1 493 ? -24.147 -1.483 15.273 1.00 90.62 493 GLY A CA 1
ATOM 3989 C C . GLY A 1 493 ? -25.240 -0.462 14.942 1.00 90.62 493 GLY A C 1
ATOM 3990 O O . GLY A 1 493 ? -25.207 0.648 15.463 1.00 90.62 493 GLY A O 1
ATOM 3991 N N . SER A 1 494 ? -26.234 -0.840 14.128 1.00 92.19 494 SER A N 1
ATOM 3992 C CA . SER A 1 494 ? -27.334 0.043 13.702 1.00 92.19 494 SER A CA 1
ATOM 3993 C C . SER A 1 494 ? -28.490 0.113 14.705 1.00 92.19 494 SER A C 1
ATOM 3995 O O . SER A 1 494 ? -29.414 0.913 14.530 1.00 92.19 494 SER A O 1
ATOM 3997 N N . ILE A 1 495 ? -28.471 -0.715 15.755 1.00 91.31 495 ILE A N 1
ATOM 3998 C CA . ILE A 1 495 ? -29.517 -0.722 16.779 1.00 91.31 495 ILE A CA 1
ATOM 3999 C C . ILE A 1 495 ? -29.484 0.614 17.519 1.00 91.31 495 ILE A C 1
ATOM 4001 O O . ILE A 1 495 ? -28.442 1.043 18.015 1.00 91.31 495 ILE A O 1
ATOM 4005 N N . LYS A 1 496 ? -30.639 1.279 17.616 1.00 92.06 496 LYS A N 1
ATOM 4006 C CA . LYS A 1 496 ? -30.778 2.497 18.419 1.00 92.06 496 LYS A CA 1
ATOM 4007 C C . LYS A 1 496 ? -30.689 2.165 19.902 1.00 92.06 496 LYS A C 1
ATOM 4009 O O . LYS A 1 496 ? -31.342 1.235 20.366 1.00 92.06 496 LYS A O 1
ATOM 4014 N N . LEU A 1 497 ? -30.010 3.008 20.673 1.00 89.62 497 LEU A N 1
ATOM 4015 C CA . LEU A 1 497 ? -29.944 2.899 22.130 1.00 89.62 497 LEU A CA 1
ATOM 4016 C C . LEU A 1 497 ? -31.336 2.927 22.772 1.00 89.62 497 LEU A C 1
ATOM 4018 O O . LEU A 1 497 ? -31.555 2.308 23.805 1.00 89.62 497 LEU A O 1
ATOM 4022 N N . SER A 1 498 ? -32.316 3.572 22.126 1.00 88.19 498 SER A N 1
ATOM 4023 C CA . SER A 1 498 ? -33.706 3.561 22.594 1.00 88.19 498 SER A CA 1
ATOM 4024 C C . SER A 1 498 ? -34.406 2.200 22.574 1.00 88.19 498 SER A C 1
ATOM 4026 O O . SER A 1 498 ? -35.456 2.074 23.214 1.00 88.19 498 SER A O 1
ATOM 4028 N N . ALA A 1 499 ? -33.857 1.222 21.851 1.00 86.19 499 ALA A N 1
ATOM 4029 C CA . ALA A 1 499 ? -34.341 -0.154 21.797 1.00 86.19 499 ALA A CA 1
ATOM 4030 C C . ALA A 1 499 ? -33.717 -1.053 22.883 1.00 86.19 499 ALA A C 1
ATOM 4032 O O . ALA A 1 499 ? -34.196 -2.165 23.086 1.00 86.19 499 ALA A O 1
ATOM 4033 N N . MET A 1 500 ? -32.689 -0.572 23.591 1.00 82.94 500 MET A N 1
ATOM 4034 C CA . MET A 1 500 ? -31.969 -1.337 24.612 1.00 82.94 500 MET A CA 1
ATOM 4035 C C . MET A 1 500 ? -32.777 -1.491 25.902 1.00 82.94 500 MET A C 1
ATOM 4037 O O . MET A 1 500 ? -33.576 -0.621 26.269 1.00 82.94 500 MET A O 1
ATOM 4041 N N . ALA A 1 501 ? -32.553 -2.584 26.630 1.00 78.56 501 ALA A N 1
ATOM 4042 C CA . ALA A 1 501 ? -33.304 -2.915 27.839 1.00 78.56 501 ALA A CA 1
ATOM 4043 C C . ALA A 1 501 ? -33.131 -1.840 28.922 1.00 78.56 501 ALA A C 1
ATOM 4045 O O . ALA A 1 501 ? -34.127 -1.369 29.477 1.00 78.56 501 ALA A O 1
ATOM 4046 N N . TYR A 1 502 ? -31.899 -1.356 29.133 1.00 80.06 502 TYR A N 1
ATOM 4047 C CA . TYR A 1 502 ? -31.626 -0.286 30.103 1.00 80.06 502 TYR A CA 1
ATOM 4048 C C . TYR A 1 502 ? -32.416 1.000 29.799 1.00 80.06 502 TYR A C 1
ATOM 4050 O O . TYR A 1 502 ? -32.727 1.774 30.705 1.00 80.06 502 TYR A O 1
ATOM 4058 N N . TRP A 1 503 ? -32.761 1.244 28.528 1.00 81.31 503 TRP A N 1
ATOM 4059 C CA . TRP A 1 503 ? -33.515 2.423 28.108 1.00 81.31 503 TRP A CA 1
ATOM 4060 C C . TRP A 1 503 ? -34.974 2.379 28.565 1.00 81.31 503 TRP A C 1
ATOM 4062 O O . TRP A 1 503 ? -35.573 3.426 28.827 1.00 81.31 503 TRP A O 1
ATOM 4072 N N . ARG A 1 504 ? -35.559 1.180 28.693 1.00 72.62 504 ARG A N 1
ATOM 4073 C CA . ARG A 1 504 ? -36.926 0.999 29.213 1.00 72.62 504 ARG A CA 1
ATOM 4074 C C . ARG A 1 504 ? -37.003 1.468 30.666 1.00 72.62 504 ARG A C 1
ATOM 4076 O O . ARG A 1 504 ? -37.896 2.245 31.001 1.00 72.62 504 ARG A O 1
ATOM 4083 N N . ASP A 1 505 ? -36.007 1.112 31.473 1.00 69.69 505 ASP A N 1
ATOM 4084 C CA . ASP A 1 505 ? -35.912 1.506 32.884 1.00 69.69 505 ASP A CA 1
ATOM 4085 C C . ASP A 1 505 ? -35.738 3.022 33.067 1.00 69.69 505 ASP A C 1
ATOM 4087 O O . ASP A 1 505 ? -36.169 3.589 34.073 1.00 69.69 505 ASP A O 1
ATOM 4091 N N . LEU A 1 506 ? -35.148 3.711 32.083 1.00 72.88 506 LEU A N 1
ATOM 4092 C CA . LEU A 1 506 ? -35.017 5.171 32.095 1.00 72.88 506 LEU A CA 1
ATOM 4093 C C . LEU A 1 506 ? -36.340 5.896 31.843 1.00 72.88 506 LEU A C 1
ATOM 4095 O O . LEU A 1 506 ? -36.535 6.983 32.383 1.00 72.88 506 LEU A O 1
ATOM 4099 N N . ARG A 1 507 ? -37.252 5.315 31.051 1.00 65.44 507 ARG A N 1
ATOM 4100 C CA . ARG A 1 507 ? -38.574 5.911 30.784 1.00 65.44 507 ARG A CA 1
ATOM 4101 C C . ARG A 1 507 ? -39.544 5.760 31.956 1.00 65.44 507 ARG A C 1
ATOM 4103 O O . ARG A 1 507 ? -40.470 6.554 32.069 1.00 65.44 507 ARG A O 1
ATOM 4110 N N . LEU A 1 508 ? -39.348 4.741 32.791 1.00 59.12 508 LEU A N 1
ATOM 4111 C CA . LEU A 1 508 ? -40.254 4.382 33.887 1.00 59.12 508 LEU A CA 1
ATOM 4112 C C . LEU A 1 508 ? -39.853 5.003 35.241 1.00 59.12 508 LEU A C 1
ATOM 4114 O O . LEU A 1 508 ? -40.641 4.970 36.183 1.00 59.12 508 LEU A O 1
ATOM 4118 N N . GLY A 1 509 ? -38.643 5.563 35.357 1.00 60.31 509 GLY A N 1
ATOM 4119 C CA . GLY A 1 509 ? -38.097 6.099 36.608 1.00 60.31 509 GLY A CA 1
ATOM 4120 C C . GLY A 1 509 ? -38.280 7.611 36.804 1.00 60.31 509 GLY A C 1
ATOM 4121 O O . GLY A 1 509 ? -38.429 8.378 35.856 1.00 60.31 509 GLY A O 1
ATOM 4122 N N . SER A 1 510 ? -38.185 8.069 38.059 1.00 61.78 510 SER A N 1
ATOM 4123 C CA . SER A 1 510 ? -38.035 9.498 38.375 1.00 61.78 510 SER A CA 1
ATOM 4124 C C . SER A 1 510 ? -36.728 10.059 37.791 1.00 61.78 510 SER A C 1
ATOM 4126 O O . SER A 1 510 ? -35.771 9.317 37.554 1.00 61.78 510 SER A O 1
ATOM 4128 N N . SER A 1 511 ? -36.630 11.382 37.611 1.00 73.88 511 SER A N 1
ATOM 4129 C CA . SER A 1 511 ? -35.430 12.027 37.037 1.00 73.88 511 SER A CA 1
ATOM 4130 C C . SER A 1 511 ? -34.131 11.702 37.797 1.00 73.88 511 SER A C 1
ATOM 4132 O O . SER A 1 511 ? -33.049 11.686 37.206 1.00 73.88 511 SER A O 1
ATOM 4134 N N . GLN A 1 512 ? -34.226 11.402 39.096 1.00 78.19 512 GLN A N 1
ATOM 4135 C CA . GLN A 1 512 ? -33.103 10.991 39.938 1.00 78.19 512 GLN A CA 1
ATOM 4136 C C . GLN A 1 512 ? -32.743 9.507 39.753 1.00 78.19 512 GLN A C 1
ATOM 4138 O O . GLN A 1 512 ? -31.560 9.194 39.605 1.00 78.19 512 GLN A O 1
ATOM 4143 N N . MET A 1 513 ? -33.733 8.608 39.668 1.00 79.38 513 MET A N 1
ATOM 4144 C CA . MET A 1 513 ? -33.500 7.192 39.345 1.00 79.38 513 MET A CA 1
ATOM 4145 C C . MET A 1 513 ? -32.890 7.018 37.950 1.00 79.38 513 MET A C 1
ATOM 4147 O O . MET A 1 513 ? -31.939 6.256 37.790 1.00 79.38 513 MET A O 1
ATOM 4151 N N . ALA A 1 514 ? -33.357 7.782 36.959 1.00 80.38 514 ALA A N 1
ATOM 4152 C CA . ALA A 1 514 ? -32.814 7.736 35.604 1.00 80.38 514 ALA A CA 1
ATOM 4153 C C . ALA A 1 514 ? -31.314 8.093 35.566 1.00 80.38 514 ALA A C 1
ATOM 4155 O O . ALA A 1 514 ? -30.514 7.401 34.935 1.00 80.38 514 ALA A O 1
ATOM 4156 N N . LYS A 1 515 ? -30.895 9.127 36.312 1.00 83.81 515 LYS A N 1
ATOM 4157 C CA . LYS A 1 515 ? -29.473 9.498 36.442 1.00 83.81 515 LYS A CA 1
ATOM 4158 C C . LYS A 1 515 ? -28.641 8.399 37.110 1.00 83.81 515 LYS A C 1
ATOM 4160 O O . LYS A 1 515 ? -27.523 8.137 36.668 1.00 83.81 515 LYS A O 1
ATOM 4165 N N . MET A 1 516 ? -29.169 7.753 38.153 1.00 85.88 516 MET A N 1
ATOM 4166 C CA . MET A 1 516 ? -28.485 6.644 38.830 1.00 85.88 516 MET A CA 1
ATOM 4167 C C . MET A 1 516 ? -28.327 5.423 37.917 1.00 85.88 516 MET A C 1
ATOM 4169 O O . MET A 1 516 ? -27.244 4.841 37.875 1.00 85.88 516 MET A O 1
ATOM 4173 N N . ASN A 1 517 ? -29.364 5.073 37.153 1.00 86.19 517 ASN A N 1
ATOM 4174 C CA . ASN A 1 517 ? -29.336 3.946 36.219 1.00 86.19 517 ASN A CA 1
ATOM 4175 C C . ASN A 1 517 ? -28.352 4.185 35.062 1.00 86.19 517 ASN A C 1
ATOM 4177 O O . ASN A 1 517 ? -27.543 3.306 34.770 1.00 86.19 517 ASN A O 1
ATOM 4181 N N . LEU A 1 518 ? -28.328 5.392 34.478 1.00 89.88 518 LEU A N 1
ATOM 4182 C CA . LEU A 1 518 ? -27.329 5.777 33.467 1.00 89.88 518 LEU A CA 1
ATOM 4183 C C . LEU A 1 518 ? -25.901 5.635 33.997 1.00 89.88 518 LEU A C 1
ATOM 4185 O O . LEU A 1 518 ? -25.048 5.031 33.348 1.00 89.88 518 LEU A O 1
ATOM 4189 N N . ARG A 1 519 ? -25.647 6.158 35.204 1.00 93.44 519 ARG A N 1
ATOM 4190 C CA . ARG A 1 519 ? -24.329 6.064 35.838 1.00 93.44 519 ARG A CA 1
ATOM 4191 C C . ARG A 1 519 ? -23.934 4.611 36.088 1.00 93.44 519 ARG A C 1
ATOM 4193 O O . ARG A 1 519 ? -22.795 4.247 35.813 1.00 93.44 519 ARG A O 1
ATOM 4200 N N . ARG A 1 520 ? -24.861 3.783 36.582 1.00 91.25 520 ARG A N 1
ATOM 4201 C CA . ARG A 1 520 ? -24.629 2.349 36.799 1.00 91.25 520 ARG A CA 1
ATOM 4202 C C . ARG A 1 520 ? -24.234 1.659 35.495 1.00 91.25 520 ARG A C 1
ATOM 4204 O O . ARG A 1 520 ? -23.229 0.955 35.490 1.00 91.25 520 ARG A O 1
ATOM 4211 N N . ARG A 1 521 ? -24.953 1.918 34.397 1.00 90.25 521 ARG A N 1
ATOM 4212 C CA . ARG A 1 521 ? -24.646 1.326 33.087 1.00 90.25 521 ARG A CA 1
ATOM 4213 C C . ARG A 1 521 ? -23.283 1.766 32.552 1.00 90.25 521 ARG A C 1
ATOM 4215 O O . ARG A 1 521 ? -22.513 0.927 32.103 1.00 90.25 521 ARG A O 1
ATOM 4222 N N . ALA A 1 522 ? -22.946 3.052 32.667 1.00 94.06 522 ALA A N 1
ATOM 4223 C CA . ALA A 1 522 ? -21.626 3.555 32.284 1.00 94.06 522 ALA A CA 1
ATOM 4224 C C . ALA A 1 522 ? -20.492 2.893 33.092 1.00 94.06 522 ALA A C 1
ATOM 4226 O O . ALA A 1 522 ? -19.478 2.495 32.528 1.00 94.06 522 ALA A O 1
ATOM 4227 N N . VAL A 1 523 ? -20.669 2.727 34.408 1.00 95.31 523 VAL A N 1
ATOM 4228 C CA . VAL A 1 523 ? -19.686 2.044 35.269 1.00 95.31 523 VAL A CA 1
ATOM 4229 C C . VAL A 1 523 ? -19.540 0.564 34.902 1.00 95.31 523 VAL A C 1
ATOM 4231 O O . VAL A 1 523 ? -18.418 0.065 34.893 1.00 95.31 523 VAL A O 1
ATOM 4234 N N . GLN A 1 524 ? -20.642 -0.122 34.581 1.00 92.31 524 GLN A N 1
ATOM 4235 C CA . GLN A 1 524 ? -20.614 -1.512 34.117 1.00 92.31 524 GLN A CA 1
ATOM 4236 C C . GLN A 1 524 ? -19.828 -1.651 32.812 1.00 92.31 524 GLN A C 1
ATOM 4238 O O . GLN A 1 524 ? -18.922 -2.474 32.756 1.00 92.31 524 GLN A O 1
ATOM 4243 N N . LEU A 1 525 ? -20.103 -0.805 31.813 1.00 92.69 525 LEU A N 1
ATOM 4244 C CA . LEU A 1 525 ? -19.361 -0.812 30.548 1.00 92.69 525 LEU A CA 1
ATOM 4245 C C . LEU A 1 525 ? -17.861 -0.599 30.770 1.00 92.69 525 LEU A C 1
ATOM 4247 O O . LEU A 1 525 ? -17.056 -1.363 30.250 1.00 92.69 525 LEU A O 1
ATOM 4251 N N . ILE A 1 526 ? -17.475 0.383 31.595 1.00 94.94 526 ILE A N 1
ATOM 4252 C CA . ILE A 1 526 ? -16.061 0.595 31.946 1.00 94.94 526 ILE A CA 1
ATOM 4253 C C . ILE A 1 526 ? -15.462 -0.666 32.575 1.00 94.94 526 ILE A C 1
ATOM 4255 O O . ILE A 1 526 ? -14.377 -1.073 32.187 1.00 94.94 526 ILE A O 1
ATOM 4259 N N . SER A 1 527 ? -16.178 -1.315 33.498 1.00 94.00 527 SER A N 1
ATOM 4260 C CA . SER A 1 527 ? -15.705 -2.554 34.121 1.00 94.00 527 SER A CA 1
ATOM 4261 C C . SER A 1 527 ? -15.504 -3.690 33.115 1.00 94.00 527 SER A C 1
ATOM 4263 O O . SER A 1 527 ? -14.599 -4.496 33.307 1.00 94.00 527 SER A O 1
ATOM 4265 N N . VAL A 1 528 ? -16.335 -3.782 32.076 1.00 93.00 528 VAL A N 1
ATOM 4266 C CA . VAL A 1 528 ? -16.198 -4.804 31.027 1.00 93.00 528 VAL A CA 1
ATOM 4267 C C . VAL A 1 528 ? -14.963 -4.542 30.171 1.00 93.00 528 VAL A C 1
ATOM 4269 O O . VAL A 1 528 ? -14.191 -5.464 29.914 1.00 93.00 528 VAL A O 1
ATOM 4272 N N . PHE A 1 529 ? -14.715 -3.287 29.798 1.00 93.62 529 PHE A N 1
ATOM 4273 C CA . PHE A 1 529 ? -13.486 -2.915 29.098 1.00 93.62 529 PHE A CA 1
ATOM 4274 C C . PHE A 1 529 ? -12.235 -3.142 29.959 1.00 93.62 529 PHE A C 1
ATOM 4276 O O . PHE A 1 529 ? -11.277 -3.742 29.473 1.00 93.62 529 PHE A O 1
ATOM 4283 N N . ASP A 1 530 ? -12.267 -2.759 31.242 1.00 90.88 530 ASP A N 1
ATOM 4284 C CA . ASP A 1 530 ? -11.176 -3.001 32.199 1.00 90.88 530 ASP A CA 1
ATOM 4285 C C . ASP A 1 530 ? -10.848 -4.515 32.275 1.00 90.88 530 ASP A C 1
ATOM 4287 O O . ASP A 1 530 ? -9.686 -4.914 32.218 1.00 90.88 530 ASP A O 1
ATOM 4291 N N . GLN A 1 531 ? -11.868 -5.386 32.328 1.00 91.12 531 GLN A N 1
ATOM 4292 C CA . GLN A 1 531 ? -11.701 -6.852 32.347 1.00 91.12 531 GLN A CA 1
ATOM 4293 C C . GLN A 1 531 ? -11.122 -7.427 31.049 1.00 91.12 531 GLN A C 1
ATOM 4295 O O . GLN A 1 531 ? -10.463 -8.466 31.075 1.00 91.12 531 GLN A O 1
ATOM 4300 N N . LYS A 1 532 ? -11.357 -6.764 29.914 1.00 89.44 532 LYS A N 1
ATOM 4301 C CA . LYS A 1 532 ? -10.791 -7.124 28.606 1.00 89.44 532 LYS A CA 1
ATOM 4302 C C . LYS A 1 532 ? -9.404 -6.502 28.373 1.00 89.44 532 LYS A C 1
ATOM 4304 O O . LYS A 1 532 ? -8.881 -6.595 27.264 1.00 89.44 532 LYS A O 1
ATOM 4309 N N . GLY A 1 533 ? -8.804 -5.895 29.402 1.00 87.62 533 GLY A N 1
ATOM 4310 C CA . GLY A 1 533 ? -7.454 -5.331 29.355 1.00 87.62 533 GLY A CA 1
ATOM 4311 C C . GLY A 1 533 ? -7.369 -3.956 28.694 1.00 87.62 533 GLY A C 1
ATOM 4312 O O . GLY A 1 533 ? -6.294 -3.564 28.245 1.00 87.62 533 GLY A O 1
ATOM 4313 N N . ALA A 1 534 ? -8.481 -3.227 28.595 1.00 89.75 534 ALA A N 1
ATOM 4314 C CA . ALA A 1 534 ? -8.448 -1.846 28.137 1.00 89.75 534 ALA A CA 1
ATOM 4315 C C . ALA A 1 534 ? -7.891 -0.919 29.227 1.00 89.75 534 ALA A C 1
ATOM 4317 O O . ALA A 1 534 ? -8.138 -1.111 30.419 1.00 89.75 534 ALA A O 1
ATOM 4318 N N . ILE A 1 535 ? -7.198 0.136 28.810 1.00 88.56 535 ILE A N 1
ATOM 4319 C CA . ILE A 1 535 ? -6.741 1.225 29.677 1.00 88.56 535 ILE A CA 1
ATOM 4320 C C . ILE A 1 535 ? -7.367 2.551 29.223 1.00 88.56 535 ILE A C 1
ATOM 4322 O O . ILE A 1 535 ? -7.657 2.717 28.039 1.00 88.56 535 ILE A O 1
ATOM 4326 N N . PRO A 1 536 ? -7.582 3.533 30.119 1.00 89.12 536 PRO A N 1
ATOM 4327 C CA . PRO A 1 536 ? -8.129 4.831 29.724 1.00 89.12 536 PRO A CA 1
ATOM 4328 C C . PRO A 1 536 ? -7.265 5.516 28.660 1.00 89.12 536 PRO A C 1
ATOM 4330 O O . PRO A 1 536 ? -6.050 5.560 28.815 1.00 89.12 536 PRO A O 1
ATOM 4333 N N . ALA A 1 537 ? -7.856 6.103 27.622 1.00 81.00 537 ALA A N 1
ATOM 4334 C CA . ALA A 1 537 ? -7.117 6.751 26.537 1.00 81.00 537 ALA A CA 1
ATOM 4335 C C . ALA A 1 537 ? -6.280 7.961 27.004 1.00 81.00 537 ALA A C 1
ATOM 4337 O O . ALA A 1 537 ? -6.604 8.635 27.993 1.00 81.00 537 ALA A O 1
ATOM 4338 N N . LEU A 1 538 ? -5.191 8.255 26.285 1.00 75.75 538 LEU A N 1
ATOM 4339 C CA . LEU A 1 538 ? -4.418 9.492 26.450 1.00 75.75 538 LEU A CA 1
ATOM 4340 C C . LEU A 1 538 ? -5.104 10.655 25.721 1.00 75.75 538 LEU A C 1
ATOM 4342 O O . LEU A 1 538 ? -5.198 10.666 24.499 1.00 75.75 538 LEU A O 1
ATOM 4346 N N . ILE A 1 539 ? -5.513 11.680 26.469 1.00 70.38 539 ILE A N 1
ATOM 4347 C CA . ILE A 1 539 ? -6.052 12.935 25.934 1.00 70.38 539 ILE A CA 1
ATOM 4348 C C . ILE A 1 539 ? -5.137 14.066 26.401 1.00 70.38 539 ILE A C 1
ATOM 4350 O O . ILE A 1 539 ? -4.914 14.240 27.600 1.00 70.38 539 ILE A O 1
ATOM 4354 N N . ASP A 1 540 ? -4.546 14.798 25.455 1.00 66.56 540 ASP A N 1
ATOM 4355 C CA . ASP A 1 540 ? -3.579 15.874 25.724 1.00 66.56 540 ASP A CA 1
ATOM 4356 C C . ASP A 1 540 ? -2.400 15.442 26.619 1.00 66.56 540 ASP A C 1
ATOM 4358 O O . ASP A 1 540 ? -1.944 16.173 27.499 1.00 66.56 540 ASP A O 1
ATOM 4362 N N . GLY A 1 541 ? -1.906 14.218 26.402 1.00 64.50 541 GLY A N 1
ATOM 4363 C CA . GLY A 1 541 ? -0.777 13.651 27.147 1.00 64.50 541 GLY A CA 1
ATOM 4364 C C . GLY A 1 541 ? -1.124 13.181 28.563 1.00 64.50 541 GLY A C 1
ATOM 4365 O O . GLY A 1 541 ? -0.224 12.835 29.326 1.00 64.50 541 GLY A O 1
ATOM 4366 N N . LYS A 1 542 ? -2.409 13.152 28.940 1.00 74.75 542 LYS A N 1
ATOM 4367 C CA . LYS A 1 542 ? -2.870 12.649 30.241 1.00 74.75 542 LYS A CA 1
ATOM 4368 C C . LYS A 1 542 ? -3.966 11.610 30.064 1.00 74.75 542 LYS A C 1
ATOM 4370 O O . LYS A 1 542 ? -4.861 11.762 29.241 1.00 74.75 542 LYS A O 1
ATOM 4375 N N . ARG A 1 543 ? -3.910 10.549 30.868 1.00 84.31 543 ARG A N 1
ATOM 4376 C CA . ARG A 1 543 ? -4.949 9.514 30.886 1.00 84.31 543 ARG A CA 1
ATOM 4377 C C . ARG A 1 543 ? -6.271 10.139 31.337 1.00 84.31 543 ARG A C 1
ATOM 4379 O O . ARG A 1 543 ? -6.311 10.819 32.370 1.00 84.31 543 ARG A O 1
ATOM 4386 N N . ILE A 1 544 ? -7.337 9.938 30.562 1.00 87.56 544 ILE A N 1
ATOM 4387 C CA . ILE A 1 544 ? -8.667 10.439 30.917 1.00 87.56 544 ILE A CA 1
ATOM 4388 C C . ILE A 1 544 ? -9.113 9.844 32.260 1.00 87.56 544 ILE A C 1
ATOM 4390 O O . ILE A 1 544 ? -8.928 8.659 32.539 1.00 87.56 544 ILE A O 1
ATOM 4394 N N . LYS A 1 545 ? -9.693 10.674 33.133 1.00 93.19 545 LYS A N 1
ATOM 4395 C CA . LYS A 1 545 ? -10.148 10.211 34.450 1.00 93.19 545 LYS A CA 1
ATOM 4396 C C . LYS A 1 545 ? -11.444 9.413 34.313 1.00 93.19 545 LYS A C 1
ATOM 4398 O O . LYS A 1 545 ? -12.354 9.834 33.600 1.00 93.19 545 LYS A O 1
ATOM 4403 N N . LYS A 1 546 ? -11.591 8.349 35.109 1.00 93.50 546 LYS A N 1
ATOM 4404 C CA . LYS A 1 546 ? -12.794 7.493 35.145 1.00 93.50 546 LYS A CA 1
ATOM 4405 C C . LYS A 1 546 ? -14.101 8.286 35.270 1.00 93.50 546 LYS A C 1
ATOM 4407 O O . LYS A 1 546 ? -15.061 8.012 34.560 1.00 93.50 546 LYS A O 1
ATOM 4412 N N . GLU A 1 547 ? -14.128 9.326 36.103 1.00 95.44 547 GLU A N 1
ATOM 4413 C CA . GLU A 1 547 ? -15.316 10.178 36.261 1.00 95.44 547 GLU A CA 1
ATOM 4414 C C . GLU A 1 547 ? -15.687 10.938 34.973 1.00 95.44 547 GLU A C 1
ATOM 4416 O O . GLU A 1 547 ? -16.864 11.066 34.644 1.00 95.44 547 GLU A O 1
ATOM 4421 N N . GLN A 1 548 ? -14.696 11.393 34.200 1.00 93.94 548 GLN A N 1
ATOM 4422 C CA . GLN A 1 548 ? -14.931 12.056 32.913 1.00 93.94 548 GLN A CA 1
ATOM 4423 C C . GLN A 1 548 ? -15.451 11.067 31.863 1.00 93.94 548 GLN A C 1
ATOM 4425 O O . GLN A 1 548 ? -16.333 11.417 31.078 1.00 93.94 548 GLN A O 1
ATOM 4430 N N . MET A 1 549 ? -14.951 9.826 31.872 1.00 95.25 549 MET A N 1
ATOM 4431 C CA . MET A 1 549 ? -15.455 8.749 31.011 1.00 95.25 549 MET A CA 1
ATOM 4432 C C . MET A 1 549 ? -16.927 8.459 31.317 1.00 95.25 549 MET A C 1
ATOM 4434 O O . MET A 1 549 ? -17.750 8.468 30.405 1.00 95.25 549 MET A O 1
ATOM 4438 N N . ILE A 1 550 ? -17.280 8.311 32.602 1.00 96.44 550 ILE A N 1
ATOM 4439 C CA . ILE A 1 550 ? -18.666 8.105 33.055 1.00 96.44 550 ILE A CA 1
ATOM 4440 C C . ILE A 1 550 ? -19.570 9.237 32.558 1.00 96.44 550 ILE A C 1
ATOM 4442 O O . ILE A 1 550 ? -20.647 8.975 32.030 1.00 96.44 550 ILE A O 1
ATOM 4446 N N . GLN A 1 551 ? -19.146 10.496 32.698 1.00 95.00 551 GLN A N 1
ATOM 4447 C CA . GLN A 1 551 ? -19.934 11.645 32.242 1.00 95.00 551 GLN A CA 1
ATOM 4448 C C . GLN A 1 551 ? -20.177 11.622 30.727 1.00 95.00 551 GLN A C 1
ATOM 4450 O O . GLN A 1 551 ? -21.315 11.809 30.291 1.00 95.00 551 GLN A O 1
ATOM 4455 N N . LYS A 1 552 ? -19.133 11.358 29.929 1.00 95.06 552 LYS A N 1
ATOM 4456 C CA . LYS A 1 552 ? -19.236 11.258 28.464 1.00 95.06 552 LYS A CA 1
ATOM 4457 C C . LYS A 1 552 ? -20.126 10.087 28.035 1.00 95.06 552 LYS A C 1
ATOM 4459 O O . LYS A 1 552 ? -21.007 10.275 27.201 1.00 95.06 552 LYS A O 1
ATOM 4464 N N . MET A 1 553 ? -19.963 8.917 28.655 1.00 95.31 553 MET A N 1
ATOM 4465 C CA . MET A 1 553 ? -20.804 7.744 28.401 1.00 95.31 553 MET A CA 1
ATOM 4466 C C . MET A 1 553 ? -22.264 8.010 28.752 1.00 95.31 553 MET A C 1
ATOM 4468 O O . MET A 1 553 ? -23.131 7.787 27.916 1.00 95.31 553 MET A O 1
ATOM 4472 N N . CYS A 1 554 ? -22.555 8.569 29.930 1.00 94.12 554 CYS A N 1
ATOM 4473 C CA . CYS A 1 554 ? -23.915 8.958 30.313 1.00 94.12 554 CYS A CA 1
ATOM 4474 C C . CYS A 1 554 ? -24.553 9.924 29.304 1.00 94.12 554 CYS A C 1
ATOM 4476 O O . CYS A 1 554 ? -25.762 9.869 29.093 1.00 94.12 554 CYS A O 1
ATOM 4478 N N . ALA A 1 555 ? -23.766 10.815 28.690 1.00 92.75 555 ALA A N 1
ATOM 4479 C CA . ALA A 1 555 ? -24.262 11.773 27.708 1.00 92.75 555 ALA A CA 1
ATOM 4480 C C . ALA A 1 555 ? -24.676 11.129 26.374 1.00 92.75 555 ALA A C 1
ATOM 4482 O O . ALA A 1 555 ? -25.628 11.614 25.769 1.00 92.75 555 ALA A O 1
ATOM 4483 N N . VAL A 1 556 ? -24.007 10.055 25.943 1.00 94.19 556 VAL A N 1
ATOM 4484 C CA . VAL A 1 556 ? -24.411 9.267 24.763 1.00 94.19 556 VAL A CA 1
ATOM 4485 C C . VAL A 1 556 ? -25.514 8.282 25.125 1.00 94.19 556 VAL A C 1
ATOM 4487 O O . VAL A 1 556 ? -26.527 8.219 24.439 1.00 94.19 556 VAL A O 1
ATOM 4490 N N . LEU A 1 557 ? -25.374 7.585 26.256 1.00 92.00 557 LEU A N 1
ATOM 4491 C CA . LEU A 1 557 ? -26.351 6.609 26.729 1.00 92.00 557 LEU A CA 1
ATOM 4492 C C . LEU A 1 557 ? -27.735 7.219 26.925 1.00 92.00 557 LEU A C 1
ATOM 4494 O O . LEU A 1 557 ? -28.686 6.481 26.730 1.00 92.00 557 LEU A O 1
ATOM 4498 N N . LYS A 1 558 ? -27.847 8.512 27.291 1.00 91.94 558 LYS A N 1
ATOM 4499 C CA . LYS A 1 558 ? -29.112 9.264 27.449 1.00 91.94 558 LYS A CA 1
ATOM 4500 C C . LYS A 1 558 ? -29.753 9.740 26.136 1.00 91.94 558 LYS A C 1
ATOM 4502 O O . LYS A 1 558 ? -30.797 10.389 26.185 1.00 91.94 558 LYS A O 1
ATOM 4507 N N . ASP A 1 559 ? -29.118 9.535 24.991 1.00 91.88 559 ASP A N 1
ATOM 4508 C CA . ASP A 1 559 ? -29.655 9.951 23.699 1.00 91.88 559 ASP A CA 1
ATOM 4509 C C . ASP A 1 559 ? -30.147 8.720 22.941 1.00 91.88 559 ASP A C 1
ATOM 4511 O O . ASP A 1 559 ? -29.402 8.044 22.237 1.00 91.88 559 ASP A O 1
ATOM 4515 N N . GLY A 1 560 ? -31.440 8.427 23.076 1.00 88.25 560 GLY A N 1
ATOM 4516 C CA . GLY A 1 560 ? -32.058 7.269 22.436 1.00 88.25 560 GLY A CA 1
ATOM 4517 C C . GLY A 1 560 ? -32.052 7.297 20.900 1.00 88.25 560 GLY A C 1
ATOM 4518 O O . GLY A 1 560 ? -32.403 6.284 20.288 1.00 88.25 560 GLY A O 1
ATOM 4519 N N . SER A 1 561 ? -31.696 8.427 20.272 1.00 92.50 561 SER A N 1
ATOM 4520 C CA . SER A 1 561 ? -31.530 8.522 18.816 1.00 92.50 561 SER A CA 1
ATOM 4521 C C . SER A 1 561 ? -30.194 7.956 18.330 1.00 92.50 561 SER A C 1
ATOM 4523 O O . SER A 1 561 ? -30.104 7.558 17.167 1.00 92.50 561 SER A O 1
ATOM 4525 N N . LYS A 1 562 ? -29.195 7.876 19.220 1.00 94.50 562 LYS A N 1
ATOM 4526 C CA . LYS A 1 562 ? -27.885 7.278 18.956 1.00 94.50 562 LYS A CA 1
ATOM 4527 C C . LYS A 1 562 ? -27.982 5.772 18.791 1.00 94.50 562 LYS A C 1
ATOM 4529 O O . LYS A 1 562 ? -28.929 5.137 19.256 1.00 94.50 562 LYS A O 1
ATOM 4534 N N . THR A 1 563 ? -26.983 5.215 18.133 1.00 94.56 563 THR A N 1
ATOM 4535 C CA . THR A 1 563 ? -26.843 3.792 17.844 1.00 94.56 563 THR A CA 1
ATOM 4536 C C . THR A 1 563 ? -25.779 3.133 18.721 1.00 94.56 563 THR A C 1
ATOM 4538 O O . THR A 1 563 ? -25.015 3.807 19.417 1.00 94.56 563 THR A O 1
ATOM 4541 N N . VAL A 1 564 ? -25.701 1.803 18.683 1.00 93.31 564 VAL A N 1
ATOM 4542 C CA . VAL A 1 564 ? -24.594 1.058 19.301 1.00 93.31 564 VAL A CA 1
ATOM 4543 C C . VAL A 1 564 ? -23.255 1.465 18.691 1.00 93.31 564 VAL A C 1
ATOM 4545 O O . VAL A 1 564 ? -22.290 1.643 19.429 1.00 93.31 564 VAL A O 1
ATOM 4548 N N . ALA A 1 565 ? -23.198 1.686 17.377 1.00 93.56 565 ALA A N 1
ATOM 4549 C CA . ALA A 1 565 ? -21.990 2.167 16.714 1.00 93.56 565 ALA A CA 1
ATOM 4550 C C . ALA A 1 565 ? -21.575 3.568 17.195 1.00 93.56 565 ALA A C 1
ATOM 4552 O O . ALA A 1 565 ? -20.389 3.808 17.403 1.00 93.56 565 ALA A O 1
ATOM 4553 N N . ASP A 1 566 ? -22.523 4.475 17.468 1.00 95.25 566 ASP A N 1
ATOM 4554 C CA . ASP A 1 566 ? -22.209 5.781 18.076 1.00 95.25 566 ASP A CA 1
ATOM 4555 C C . ASP A 1 566 ? -21.590 5.633 19.477 1.00 95.25 566 ASP A C 1
ATOM 4557 O O . ASP A 1 566 ? -20.661 6.361 19.838 1.00 95.25 566 ASP A O 1
ATOM 4561 N N . LEU A 1 567 ? -22.096 4.688 20.279 1.00 94.56 567 LEU A N 1
ATOM 4562 C CA . LEU A 1 567 ? -21.502 4.357 21.574 1.00 94.56 567 LEU A CA 1
ATOM 4563 C C . LEU A 1 567 ? -20.117 3.715 21.403 1.00 94.56 567 LEU A C 1
ATOM 4565 O O . LEU A 1 567 ? -19.212 4.039 22.169 1.00 94.56 567 LEU A O 1
ATOM 4569 N N . GLY A 1 568 ? -19.943 2.865 20.389 1.00 94.00 568 GLY A N 1
ATOM 4570 C CA . GLY A 1 568 ? -18.662 2.289 19.981 1.00 94.00 568 GLY A CA 1
ATOM 4571 C C . GLY A 1 568 ? -17.624 3.350 19.662 1.00 94.00 568 GLY A C 1
ATOM 4572 O O . GLY A 1 568 ? -16.572 3.363 20.290 1.00 94.00 568 GLY A O 1
ATOM 4573 N N . ALA A 1 569 ? -17.965 4.309 18.803 1.00 92.25 569 ALA A N 1
ATOM 4574 C CA . ALA A 1 569 ? -17.096 5.429 18.454 1.00 92.25 569 ALA A CA 1
ATOM 4575 C C . ALA A 1 569 ? -16.710 6.278 19.677 1.00 92.25 569 ALA A C 1
ATOM 4577 O O . ALA A 1 569 ? -15.570 6.732 19.793 1.00 92.25 569 ALA A O 1
ATOM 4578 N N . LEU A 1 570 ? -17.637 6.478 20.625 1.00 94.50 570 LEU A N 1
ATOM 4579 C CA . LEU A 1 570 ? -17.287 7.107 21.896 1.00 94.50 570 LEU A CA 1
ATOM 4580 C C . LEU A 1 570 ? -16.291 6.239 22.674 1.00 94.50 570 LEU A C 1
ATOM 4582 O O . LEU A 1 570 ? -15.293 6.767 23.153 1.00 94.50 570 LEU A O 1
ATOM 4586 N N . CYS A 1 571 ? -16.553 4.943 22.830 1.00 93.38 571 CYS A N 1
ATOM 4587 C CA . CYS A 1 571 ? -15.685 4.049 23.594 1.00 93.38 571 CYS A CA 1
ATOM 4588 C C . CYS A 1 571 ? -14.278 3.947 22.978 1.00 93.38 571 CYS A C 1
ATOM 4590 O O . CYS A 1 571 ? -13.308 4.034 23.721 1.00 93.38 571 CYS A O 1
ATOM 4592 N N . ASP A 1 572 ? -14.158 3.907 21.650 1.00 89.25 572 ASP A N 1
ATOM 4593 C CA . ASP A 1 572 ? -12.886 3.999 20.914 1.00 89.25 572 ASP A CA 1
ATOM 4594 C C . ASP A 1 572 ? -12.074 5.243 21.303 1.00 89.25 572 ASP A C 1
ATOM 4596 O O . ASP A 1 572 ? -10.854 5.200 21.389 1.00 89.25 572 ASP A O 1
ATOM 4600 N N . SER A 1 573 ? -12.741 6.367 21.583 1.00 87.00 573 SER A N 1
ATOM 4601 C CA . SER A 1 573 ? -12.072 7.599 22.033 1.00 87.00 573 SER A CA 1
ATOM 4602 C C . SER A 1 573 ? -11.701 7.611 23.522 1.00 87.00 573 SER A C 1
ATOM 4604 O O . SER A 1 573 ? -11.012 8.523 23.983 1.00 87.00 573 SER A O 1
ATOM 4606 N N . LEU A 1 574 ? -12.215 6.656 24.302 1.00 91.25 574 LEU A N 1
ATOM 4607 C CA . LEU A 1 574 ? -12.064 6.597 25.757 1.00 91.25 574 LEU A CA 1
ATOM 4608 C C . LEU A 1 574 ? -11.123 5.486 26.221 1.00 91.25 574 LEU A C 1
ATOM 4610 O O . LEU A 1 574 ? -10.628 5.577 27.346 1.00 91.25 574 LEU A O 1
ATOM 4614 N N . PHE A 1 575 ? -10.877 4.473 25.392 1.00 89.75 575 PHE A N 1
ATOM 4615 C CA . PHE A 1 575 ? -10.102 3.289 25.738 1.00 89.75 575 PHE A CA 1
ATOM 4616 C C . PHE A 1 575 ? -9.011 3.014 24.708 1.00 89.75 575 PHE A C 1
ATOM 4618 O O . PHE A 1 575 ? -9.276 3.000 23.512 1.00 89.75 575 PHE A O 1
ATOM 4625 N N . ASP A 1 576 ? -7.817 2.694 25.198 1.00 81.38 576 ASP A N 1
ATOM 4626 C CA . ASP A 1 576 ? -6.766 2.056 24.415 1.00 81.38 576 ASP A CA 1
ATOM 4627 C C . ASP A 1 576 ? -6.707 0.575 24.813 1.00 81.38 576 ASP A C 1
ATOM 4629 O O . ASP A 1 576 ? -6.802 0.238 25.995 1.00 81.38 576 ASP A O 1
ATOM 4633 N N . PHE A 1 577 ? -6.515 -0.321 23.850 1.00 76.25 577 PHE A N 1
ATOM 4634 C CA . PHE A 1 577 ? -6.123 -1.702 24.131 1.00 76.25 577 PHE A CA 1
ATOM 4635 C C . PHE A 1 577 ? -4.628 -1.822 23.882 1.00 76.25 577 PHE A C 1
ATOM 4637 O O . PHE A 1 577 ? -4.166 -1.433 22.809 1.00 76.25 577 PHE A O 1
ATOM 4644 N N . GLU A 1 578 ? -3.878 -2.381 24.831 1.00 55.62 578 GLU A N 1
ATOM 4645 C CA . GLU A 1 578 ? -2.478 -2.707 24.567 1.00 55.62 57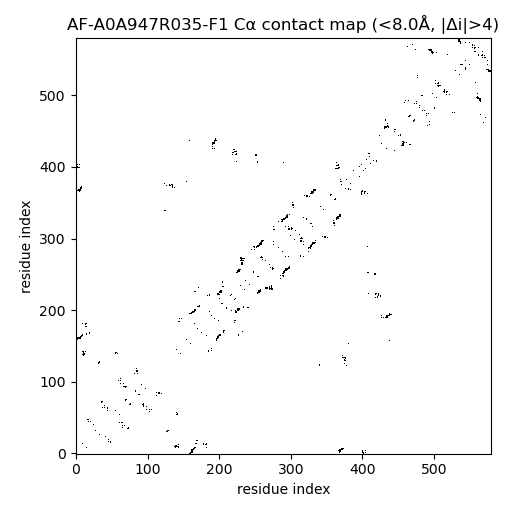8 GLU A CA 1
ATOM 4646 C C . GLU A 1 578 ? -2.412 -3.649 23.353 1.00 55.62 578 GLU A C 1
ATOM 4648 O O . GLU A 1 578 ? -3.157 -4.636 23.242 1.00 55.62 578 GLU A O 1
ATOM 4653 N N . THR A 1 579 ? -1.584 -3.279 22.374 1.00 43.41 579 THR A N 1
ATOM 4654 C CA . THR A 1 579 ? -1.258 -4.156 21.251 1.00 43.41 579 THR A CA 1
ATOM 4655 C C . THR A 1 579 ? -0.538 -5.365 21.830 1.00 43.41 579 THR A C 1
ATOM 4657 O O . THR A 1 579 ? 0.536 -5.200 22.405 1.00 43.41 579 THR A O 1
ATOM 4660 N N . ALA A 1 580 ? -1.178 -6.533 21.730 1.00 29.81 580 ALA A N 1
ATOM 4661 C CA . ALA A 1 580 ? -0.596 -7.812 22.120 1.00 29.81 580 ALA A CA 1
ATOM 4662 C C . ALA A 1 580 ? 0.624 -8.148 21.259 1.00 29.81 580 ALA A C 1
ATOM 4664 O O . ALA A 1 580 ? 0.588 -7.795 20.053 1.00 29.81 580 ALA A O 1
#

Sequence (580 aa):
MRINCHTHVFNAKSVFNKYTIEILLKRLSGTDIPEPLKTAVDKQLKQVIAETGDYVDEKKFFQNVLTQLSDTKAYKGLLKDIKPSLKIEFDIIGSDKIKEASADALAKLISKICEAFESADKDVRRKDVLDFLDFLRIALQPSVRNVTDIIVNQLPNQSDGLIALMMDITQDGKDNGQFERQLKDTSDMVLAYPGRLFPFIAVNPNRPNHLQLMERALNGMGFTGVKLYPSLGYEIDSPAMYAIYAYCEERQIPVLMHCSKGGFKYDDQYTDYSSPMHWKKILENFRNLKICFGHFGGDECHAGLPEIDGKPPWGGMILQLMEQYPNVYADIAYHTAPMDGGKTEDIYFRNLKSYLGPEKYADRILWGSDYFLVRQRLREKNHWNYIQAMLGRDLFTRIADINPTRYLGLDPKERSWAIDNYVQFVSRNSQHVETMPAPWLIKAVRDAHGDSVVFQASPLGRAWSRNNKVHYTLYEDFNHMEFLEPTPFESSGSIKLSAMAYWRDLRLGSSQMAKMNLRRRAVQLISVFDQKGAIPALIDGKRIKKEQMIQKMCAVLKDGSKTVADLGALCDSLFDFETA

Solvent-accessible surface area (backbone atoms only — not comparable to full-atom values): 30730 Å² total; per-residue (Å²): 104,43,34,36,65,31,27,48,32,69,15,40,78,38,52,56,46,77,61,41,47,52,42,52,50,57,54,51,69,78,42,85,58,54,67,71,58,53,54,32,47,50,56,51,55,52,44,48,72,74,72,45,71,96,60,61,57,58,44,59,52,51,50,52,35,47,48,71,30,47,87,39,71,63,43,58,48,52,53,58,69,47,48,83,65,38,100,61,94,82,88,84,76,47,45,66,56,57,71,71,46,51,56,67,57,53,43,50,48,54,48,49,52,56,50,38,56,61,76,63,75,82,71,76,79,66,87,49,67,58,35,55,48,53,35,46,59,46,30,40,30,76,36,34,60,56,31,38,51,60,53,62,72,34,46,89,47,95,67,41,27,35,27,34,40,49,72,66,78,48,84,61,39,81,59,50,73,39,49,53,47,35,52,50,48,54,30,50,42,31,35,50,34,26,67,28,47,40,31,18,46,45,53,45,85,55,23,81,63,36,66,60,54,48,49,50,34,38,68,67,38,38,18,40,33,37,25,39,53,29,17,50,72,44,74,74,84,41,76,71,43,49,53,53,48,51,58,25,32,80,45,56,29,30,33,40,30,50,14,39,84,67,85,79,43,81,44,80,81,26,37,64,49,22,41,63,81,74,42,58,69,53,40,70,75,42,55,68,35,32,37,27,36,28,28,37,34,31,53,58,43,48,44,70,54,68,64,57,96,92,37,65,36,49,30,50,49,47,50,56,44,24,72,76,30,91,35,42,31,29,21,55,18,65,53,60,77,47,72,76,56,62,70,44,26,55,41,27,54,52,46,53,51,57,46,54,62,47,75,72,38,31,63,32,38,31,35,25,58,33,41,57,86,45,74,53,68,53,52,70,43,54,47,57,54,51,52,32,67,75,60,32,67,69,58,34,44,35,21,22,21,54,21,44,34,61,56,56,18,65,45,88,92,63,53,21,58,27,46,52,32,27,43,50,38,50,55,78,40,22,73,57,20,31,34,78,54,31,72,69,44,52,49,51,34,34,76,74,66,39,84,82,70,64,77,45,44,18,89,60,21,84,63,39,28,77,83,36,66,60,40,43,51,50,50,52,56,49,66,76,74,35,97,62,76,94,65,57,72,50,60,44,30,72,41,39,43,56,76,38,64,73,41,55,57,44,74,76,41,54,80,66,54,26,53,51,52,40,50,51,52,31,51,49,54,51,51,53,41,48,75,72,58,36,41,59,21,73,54,96,89,36,64,54,51,71,70,59,52,37,53,55,43,33,62,52,70,71,36,44,86,39,28,43,23,57,51,33,56,51,46,55,70,47,38,39,65,76,84,127